Protein 7U09 (pdb70)

Solvent-accessible surface area: 19724 Å² total; per-residue (Å²): 158,6,142,15,133,21,39,36,26,14,50,17,90,57,90,91,60,4,91,8,38,0,52,6,58,71,60,49,2,50,56,72,38,12,8,0,0,0,1,21,18,62,71,86,139,25,10,55,2,0,0,6,13,17,97,81,47,77,62,29,42,20,61,89,8,122,108,65,8,61,6,51,39,54,77,101,130,36,29,0,23,0,123,0,41,71,0,72,70,72,2,20,1,38,0,0,0,0,0,0,25,25,93,141,77,52,105,94,7,64,59,0,2,34,64,88,2,110,24,8,29,7,22,11,23,90,54,91,53,79,25,15,48,10,21,22,5,33,1,38,111,82,11,48,85,68,67,61,1,9,0,0,0,3,0,16,39,0,25,1,43,43,15,86,34,42,1,34,103,36,92,41,105,91,27,47,46,77,20,29,25,5,104,19,112,83,38,38,42,0,17,1,7,8,0,47,4,82,34,106,22,30,76,128,88,53,14,45,0,27,2,50,0,88,20,30,119,43,157,40,103,38,131,5,105,67,106,94,77,7,87,15,40,106,65,25,72,16,40,54,55,98,126,0,53,0,52,0,38,8,148,10,0,70,51,27,58,0,0,0,4,26,9,95,83,48,107,9,2,70,8,3,0,32,30,8,68,79,107,13,116,83,33,54,78,57,4,48,13,62,49,85,31,66,71,0,27,1,30,0,47,47,5,21,51,101,3,47,10,48,0,7,0,0,0,2,21,108,98,14,12,2,20,19,2,58,13,1,127,3,43,0,101,61,22,114,79,20,83,16,62,12,33,9,3,53,11,16,78,74,5,36,154,58,110,129,2,4,0,0,0,5,0,12,46,0,22,43,17,74,34,88,29,43,5,47,6,59,91,61,116,48,88,91,41,42,45,58,10,116,33,43,56,41,123,78,61,77,55,0,0,0,0,1,1,57,29,66,15,137,83,10,130,81,58,78,22,4,4,0,43,0,42,13,121,74,80,77,56,77,89,73,15,65,87,143,64,144,4,30,50,18,0,1,58,107

B-factor: mean 37.51, std 12.97, range [13.83, 90.67]

Secondary structure (DSSP, 8-state):
---HHHHHTB-/--EEEEPPPEEE-TTS-EEEEEEEESS-TT-TTEEEEEEEE-TTS-EEEEEEE-TTS-EEE-TTTTTTEEEEEETTTTEEEEEE-S--GGG-EEEEEEEEE--TT------S-SEE---EEEEE-SSPPBPPEEEEE---TTSEETTEEEEEEEEEEEBSS--EEEEGGGT--TTEE--PPEE-TTS-EEEEEEEEEEGGGTTT---EEEEEEGGGTEEEEEE----/---B--SEEEE-TTS-EEEEEE-TTTTTB--EEEEE-TTPPPEEEEBTTTB--TTS-TTEEEEEETTEEEEEESS--GGG-EEEEEEEE-TTS-EEE---EEEEE--PPPBPPEEEEEPPPHHHHHTT-EEEEEEEEEEBSS--EEEEEETTEEE-TTEEEPPPEE-TTS-EEEEEEEEE-HHHHHHSS-EEEEEEETTEEEEEEE--

Foldseek 3Di:
DKAKAKDAEAEDEAQAKDKIKIQIPDDFLQDQQKFKWKWWAAVPGDIDTAWTAGNVGDIDGDVVQPVFWDWAADRVRRMIMIIGGRDDQVPFTWMKIFIHGDDVPDDDGDDRTDYIYPTHTYGHHPDDWDAWDKDWQAWEPVQADPQKGKIKIKTDWTDDDDKDKDKPVNPDDPQKDADDWDQDPVRTIIGMIMGIDGPVCQVPDWIWMWMDDVNVPDIDTDTHHHD/DAWEWDAEDEAAFQDKDKIKIFDQCCLPKFKWKWWDDPPDDTDTQATRQFHGDPPHDPQWGKHDDRRMIMIMGGRDDLVSQTKMWMWIADPVGHIYIHPIYGYHHPDDDFDAWDWDKDWFDPVQLVVFWTKIKIKIWQGPDQDKDKWKAQQNHTDDPQKDKDRWDADPVRIIIIMMMHIDTSCSQQVTQKMKMWMDDPRDIDIDMDHD/DDDPCRVPPND

Structure (mmCIF, N/CA/C/O backbone):
data_7U09
#
_entry.id   7U09
#
_cel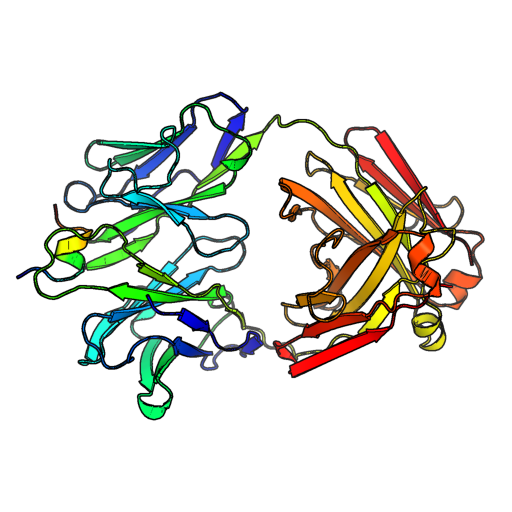l.length_a   43.269
_cell.length_b   69.323
_cell.length_c   150.694
_cell.angle_alpha   90.000
_cell.angle_beta   90.000
_cell.angle_gamma   90.000
#
_symmetry.space_group_name_H-M   'P 21 21 21'
#
loop_
_entity.id
_entity.type
_entity.pdbx_description
1 polymer 'Heavy chain Fab C13B8'
2 polymer 'Light chain Fab C13B8'
3 polymer 'SARS-CoV-2 S fusion peptide'
4 water water
#
loop_
_atom_site.group_PDB
_atom_site.id
_atom_site.type_symbol
_atom_site.label_atom_id
_atom_site.label_alt_id
_atom_site.label_comp_id
_atom_site.label_asym_id
_atom_site.label_entity_id
_atom_site.label_seq_id
_atom_site.pdbx_PDB_ins_code
_atom_site.Cartn_x
_atom_site.Cartn_y
_atom_site.Cartn_z
_atom_site.occupancy
_atom_site.B_iso_or_equiv
_atom_site.auth_seq_id
_atom_site.auth_comp_id
_atom_site.auth_asym_id
_atom_site.auth_atom_id
_atom_site.pdbx_PDB_model_num
ATOM 1 N N . GLN A 1 1 ? -13.069 -40.619 -57.217 1.00 49.18 1 GLN H N 1
ATOM 2 C CA . GLN A 1 1 ? -11.868 -40.227 -56.489 1.00 42.06 1 GLN H CA 1
ATOM 3 C C . GLN A 1 1 ? -11.224 -41.445 -55.874 1.00 38.26 1 GLN H C 1
ATOM 4 O O . GLN A 1 1 ? -11.817 -42.124 -55.037 1.00 40.38 1 GLN H O 1
ATOM 10 N N . VAL A 1 2 ? -10.003 -41.719 -56.307 1.00 30.96 2 VAL H N 1
ATOM 11 C CA . VAL A 1 2 ? -9.216 -42.806 -55.756 1.00 34.11 2 VAL H CA 1
ATOM 12 C C . VAL A 1 2 ? -7.933 -42.216 -55.200 1.00 32.53 2 VAL H C 1
ATOM 13 O O . VAL A 1 2 ? -7.507 -41.122 -55.576 1.00 36.08 2 VAL H O 1
ATOM 17 N N . GLN A 1 3 ? -7.327 -42.949 -54.277 1.00 29.20 3 GLN H N 1
ATOM 18 C CA . GLN A 1 3 ? -6.028 -42.599 -53.729 1.00 30.30 3 GLN H CA 1
ATOM 19 C C . GLN A 1 3 ? -5.012 -43.631 -54.199 1.00 27.41 3 GLN H C 1
ATOM 20 O O . GLN A 1 3 ? -5.266 -44.840 -54.135 1.00 24.48 3 GLN H O 1
ATOM 26 N N . LEU A 1 4 ? -3.877 -43.150 -54.691 1.00 23.62 4 LEU H N 1
ATOM 27 C CA . LEU A 1 4 ? -2.846 -43.986 -55.287 1.00 27.46 4 LEU H CA 1
ATOM 28 C C . LEU A 1 4 ? -1.558 -43.802 -54.502 1.00 30.41 4 LEU H C 1
ATOM 29 O O . LEU A 1 4 ? -1.166 -42.668 -54.208 1.00 33.57 4 LEU H O 1
ATOM 34 N N . GLN A 1 5 ? -0.908 -44.909 -54.147 1.00 24.26 5 GLN H N 1
ATOM 35 C CA . GLN A 1 5 ? 0.348 -44.857 -53.406 1.00 30.52 5 GLN H CA 1
ATOM 36 C C . GLN A 1 5 ? 1.348 -45.804 -54.051 1.00 30.71 5 GLN H C 1
ATOM 37 O O . GLN A 1 5 ? 1.113 -47.017 -54.102 1.00 24.34 5 GLN H O 1
ATOM 43 N N . GLU A 1 6 ? 2.456 -45.251 -54.542 1.00 21.72 6 GLU H N 1
ATOM 44 C CA . GLU A 1 6 ? 3.540 -46.066 -55.077 1.00 21.32 6 GLU H CA 1
ATOM 45 C C . GLU A 1 6 ? 4.227 -46.850 -53.959 1.00 21.58 6 GLU H C 1
ATOM 46 O O . GLU A 1 6 ? 4.162 -46.492 -52.782 1.00 25.25 6 GLU H O 1
ATOM 52 N N . SER A 1 7 ? 4.909 -47.926 -54.344 1.00 20.16 7 SER H N 1
ATOM 53 C CA . SER A 1 7 ? 5.739 -48.658 -53.399 1.00 20.68 7 SER H CA 1
ATOM 54 C C . SER A 1 7 ? 6.994 -47.849 -53.057 1.00 25.85 7 SER H C 1
ATOM 55 O O . SER A 1 7 ? 7.278 -46.808 -53.654 1.00 24.01 7 SER H O 1
ATOM 58 N N . GLY A 1 8 ? 7.755 -48.345 -52.083 1.00 25.80 8 GLY H N 1
ATOM 59 C CA . GLY A 1 8 ? 8.832 -47.583 -51.493 1.00 21.08 8 GLY H CA 1
ATOM 60 C C . GLY A 1 8 ? 10.010 -47.332 -52.415 1.00 26.84 8 GLY H C 1
ATOM 61 O O . GLY A 1 8 ? 10.300 -48.108 -53.330 1.00 24.23 8 GLY H O 1
ATOM 62 N N . PRO A 1 9 ? 10.729 -46.240 -52.171 1.00 20.20 9 PRO H N 1
ATOM 63 C CA . PRO A 1 9 ? 11.879 -45.908 -53.014 1.00 22.35 9 PRO H CA 1
ATOM 64 C C . PRO A 1 9 ? 13.070 -46.795 -52.694 1.00 30.07 9 PRO H C 1
ATOM 65 O O . PRO A 1 9 ? 13.168 -47.386 -51.616 1.00 27.91 9 PRO H O 1
ATOM 69 N N . GLY A 1 10 ? 13.998 -46.868 -53.641 1.00 21.39 10 GLY H N 1
ATOM 70 C CA . GLY A 1 10 ? 15.245 -47.540 -53.342 1.00 30.95 10 GLY H CA 1
ATOM 71 C C . GLY A 1 10 ? 16.064 -47.833 -54.581 1.00 27.82 10 GLY H C 1
ATOM 72 O O . GLY A 1 10 ? 15.851 -47.261 -55.653 1.00 23.76 10 GLY H O 1
ATOM 73 N N . LEU A 1 11 ? 16.992 -48.757 -54.394 1.00 21.11 11 LEU H N 1
ATOM 74 C CA . LEU A 1 11 ? 18.046 -49.074 -55.336 1.00 27.37 11 LEU H CA 1
ATOM 75 C C . LEU A 1 11 ? 17.625 -50.217 -56.247 1.00 32.04 11 LEU H C 1
ATOM 76 O O . LEU A 1 11 ? 16.894 -51.126 -55.842 1.00 30.36 11 LEU H O 1
ATOM 81 N N . VAL A 1 12 ? 18.094 -50.160 -57.489 1.00 25.25 12 VAL H N 1
ATOM 82 C CA . VAL A 1 12 ? 18.054 -51.296 -58.400 1.00 25.97 12 VAL H CA 1
ATOM 83 C C . VAL A 1 12 ? 19.369 -51.309 -59.164 1.00 24.88 12 VAL H C 1
ATOM 84 O O . VAL A 1 12 ? 19.870 -50.257 -59.576 1.00 26.75 12 VAL H O 1
ATOM 88 N N . GLN A 1 13 ? 19.943 -52.492 -59.320 1.00 23.32 13 GLN H N 1
ATOM 89 C CA . GLN A 1 13 ? 21.245 -52.612 -59.958 1.00 31.03 13 GLN H CA 1
ATOM 90 C C . GLN A 1 13 ? 21.123 -52.520 -61.478 1.00 25.21 13 GLN H C 1
ATOM 91 O O . GLN A 1 13 ? 20.120 -52.948 -62.056 1.00 23.24 13 GLN H O 1
ATOM 97 N N . PRO A 1 14 ? 22.136 -51.971 -62.146 1.00 28.25 14 PRO H N 1
ATOM 98 C CA . PRO A 1 14 ? 22.106 -51.919 -63.611 1.00 29.42 14 PRO H CA 1
ATOM 99 C C . PRO A 1 14 ? 21.962 -53.312 -64.203 1.00 28.93 14 PRO H C 1
ATOM 100 O O . PRO A 1 14 ? 22.538 -54.282 -63.701 1.00 2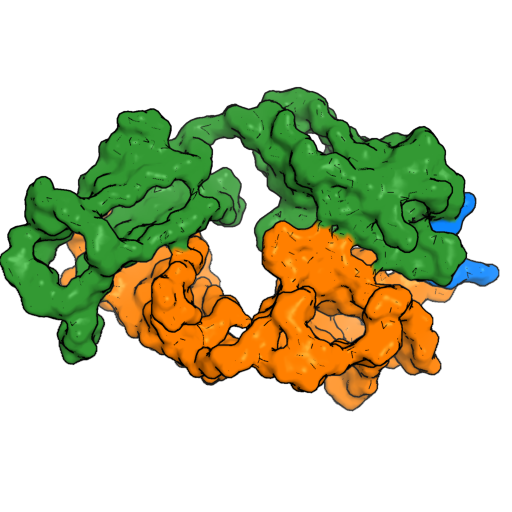6.76 14 PRO H O 1
ATOM 104 N N . SER A 1 15 ? 21.179 -53.396 -65.277 1.00 25.28 15 SER H N 1
ATOM 105 C CA . SER A 1 15 ? 20.827 -54.594 -66.040 1.00 26.97 15 SER H CA 1
ATOM 106 C C . SER A 1 15 ? 19.776 -55.437 -65.325 1.00 41.42 15 SER H C 1
ATOM 107 O O . SER A 1 15 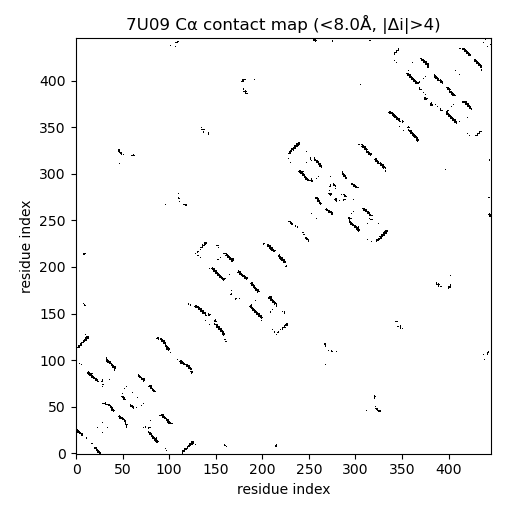? 19.377 -56.477 -65.862 1.00 44.59 15 SER H O 1
ATOM 110 N N . GLN A 1 16 ? 19.308 -55.033 -64.147 1.00 38.18 16 GLN H N 1
ATOM 111 C CA . GLN A 1 16 ? 18.256 -55.773 -63.470 1.00 30.88 16 GLN H CA 1
ATOM 112 C C . GLN A 1 16 ? 16.894 -55.171 -63.793 1.00 30.60 16 GLN H C 1
ATOM 113 O O . GLN A 1 16 ? 16.775 -54.144 -64.465 1.00 31.19 16 GLN H O 1
ATOM 119 N N . THR A 1 17 ? 15.848 -55.827 -63.306 1.00 29.41 17 THR H N 1
ATOM 120 C CA . THR A 1 17 ? 14.475 -55.433 -63.581 1.00 32.19 17 THR H CA 1
ATOM 121 C C . THR A 1 17 ? 13.958 -54.545 -62.456 1.00 29.85 17 THR H C 1
ATOM 122 O O . THR A 1 17 ? 13.929 -54.959 -61.291 1.00 34.27 17 THR H O 1
ATOM 126 N N . LEU A 1 18 ? 13.564 -53.326 -62.806 1.00 25.12 18 LEU H N 1
ATOM 127 C CA . LEU A 1 18 ? 12.854 -52.462 -61.875 1.00 30.45 18 LEU H CA 1
ATOM 128 C C . LEU A 1 18 ? 11.412 -52.937 -61.738 1.00 27.45 18 LEU H C 1
ATOM 129 O O . LEU A 1 18 ? 10.745 -53.221 -62.736 1.00 27.32 18 LEU H O 1
ATOM 134 N N . THR A 1 19 ? 10.922 -53.016 -60.505 1.00 25.06 19 THR H N 1
ATOM 135 C CA . THR A 1 19 ? 9.536 -53.383 -60.250 1.00 30.66 19 THR H CA 1
ATOM 136 C C . THR A 1 19 ? 8.940 -52.425 -59.231 1.00 27.37 19 THR H C 1
ATOM 137 O O . THR A 1 19 ? 9.513 -52.220 -58.156 1.00 22.33 19 THR H O 1
ATOM 141 N N . LEU A 1 20 ? 7.800 -51.839 -59.572 1.00 22.47 20 LEU H N 1
ATOM 142 C CA . LEU A 1 20 ? 7.071 -50.945 -58.683 1.00 27.24 20 LEU H CA 1
ATOM 143 C C . LEU A 1 20 ? 5.601 -51.326 -58.676 1.00 24.66 20 LEU H C 1
ATOM 144 O O . LEU A 1 20 ? 5.072 -51.836 -59.663 1.00 23.45 20 LEU H O 1
ATOM 149 N N . THR A 1 21 ? 4.942 -51.067 -57.555 1.00 29.53 21 THR H N 1
ATOM 150 C CA . THR A 1 21 ? 3.501 -51.227 -57.453 1.00 28.36 21 THR H CA 1
ATOM 151 C C . THR A 1 21 ? 2.856 -49.898 -57.084 1.00 21.39 21 THR H C 1
ATOM 152 O O . THR A 1 21 ? 3.496 -48.998 -56.532 1.00 25.67 21 THR H O 1
ATOM 156 N N . CYS A 1 22 ? 1.570 -49.794 -57.393 1.00 22.70 22 CYS H N 1
ATOM 157 C CA . CYS A 1 22 ? 0.735 -48.676 -56.974 1.00 18.95 22 CYS H CA 1
ATOM 158 C C . CYS A 1 22 ? -0.523 -49.271 -56.364 1.00 28.16 22 CYS H C 1
ATOM 159 O O . CYS A 1 22 ? -1.247 -50.006 -57.041 1.00 26.06 22 CYS H O 1
ATOM 162 N N . THR A 1 23 ? -0.763 -48.989 -55.082 1.00 19.26 23 THR H N 1
ATOM 163 C CA . THR A 1 23 ? -1.936 -49.502 -54.387 1.00 24.73 23 THR H CA 1
ATOM 164 C C . THR A 1 23 ? -3.062 -48.483 -54.500 1.00 25.22 23 THR H C 1
ATOM 165 O O . THR A 1 23 ? -2.881 -47.309 -54.163 1.00 29.76 23 THR H O 1
ATOM 169 N N . VAL A 1 24 ? -4.218 -48.934 -54.978 1.00 29.94 24 VAL H N 1
ATOM 170 C CA . VAL A 1 24 ? -5.367 -48.072 -55.238 1.00 26.37 24 VAL H CA 1
ATOM 171 C C . VAL A 1 24 ? -6.396 -48.266 -54.133 1.00 29.83 24 VAL H C 1
ATOM 172 O O . VAL A 1 24 ? -6.773 -49.402 -53.822 1.00 27.28 24 VAL H O 1
ATOM 176 N N . SER A 1 25 ? -6.852 -47.160 -53.543 1.00 27.80 25 SER H N 1
ATOM 177 C CA . SER A 1 25 ? -7.914 -47.160 -52.543 1.00 35.05 25 SER H CA 1
ATOM 178 C C . SER A 1 25 ? -9.087 -46.335 -53.051 1.00 34.14 25 SER H C 1
ATOM 179 O O . SER A 1 25 ? -8.891 -45.303 -53.699 1.00 32.21 25 SER H O 1
ATOM 182 N N . GLY A 1 26 ? -10.307 -46.786 -52.751 1.00 32.99 26 GLY H N 1
ATOM 183 C CA . GLY A 1 26 ? -11.514 -46.040 -53.050 1.00 36.67 26 GLY H CA 1
ATOM 184 C C . GLY A 1 26 ? -12.352 -46.603 -54.181 1.00 38.13 26 GLY H C 1
ATOM 185 O O . GLY A 1 26 ? -13.515 -46.200 -54.332 1.00 34.31 26 GLY H O 1
ATOM 186 N N . ASP A 1 27 ? -11.804 -47.513 -54.978 1.00 34.44 27 ASP H N 1
ATOM 187 C CA . ASP A 1 27 ? -12.527 -48.132 -56.083 1.00 33.08 27 ASP H CA 1
ATOM 188 C C . ASP A 1 27 ? -11.702 -49.319 -56.558 1.00 32.01 27 ASP H C 1
ATOM 189 O O . ASP A 1 27 ? -10.555 -49.506 -56.139 1.00 28.05 27 ASP H O 1
ATOM 194 N N . SER A 1 28 ? -12.297 -50.114 -57.445 1.00 26.46 28 SER H N 1
ATOM 195 C CA . SER A 1 28 ? -11.720 -51.384 -57.862 1.00 27.92 28 SER H CA 1
ATOM 196 C C . SER A 1 28 ? -10.764 -51.208 -59.034 1.00 26.69 28 SER H C 1
ATOM 197 O O . SER A 1 28 ? -11.061 -50.495 -59.998 1.00 23.58 28 SER H O 1
ATOM 200 N N . ILE A 1 29 ? -9.618 -51.887 -58.950 1.00 23.22 29 ILE H N 1
ATOM 201 C CA . ILE A 1 29 ? -8.641 -51.867 -60.034 1.00 24.69 29 ILE H CA 1
ATOM 202 C C . ILE A 1 29 ? -9.209 -52.482 -61.306 1.00 25.60 29 ILE H C 1
ATOM 203 O O . ILE A 1 29 ? -8.705 -52.216 -62.404 1.00 24.90 29 ILE H O 1
ATOM 208 N N . SER A 1 30 ? -10.256 -53.303 -61.189 1.00 28.58 30 SER H N 1
ATOM 209 C CA . SER A 1 30 ? -10.791 -54.001 -62.348 1.00 26.16 30 SER H CA 1
ATOM 210 C C . SER A 1 30 ? -11.753 -53.150 -63.168 1.00 30.74 30 SER H C 1
ATOM 211 O O . SER A 1 30 ? -12.179 -53.588 -64.242 1.00 36.00 30 SER H O 1
ATOM 214 N N . ASN A 1 31 ? -12.095 -51.950 -62.704 1.00 29.17 31 ASN H N 1
ATOM 215 C CA . ASN A 1 31 ? -13.035 -51.111 -63.437 1.00 25.76 31 ASN H CA 1
ATOM 216 C C . ASN A 1 31 ? -12.377 -50.548 -64.692 1.00 27.27 31 ASN H C 1
ATOM 217 O O . ASN A 1 31 ? -11.309 -49.934 -64.626 1.00 25.62 31 ASN H O 1
ATOM 222 N N . GLU A 1 32 ? -13.038 -50.737 -65.836 1.00 26.95 32 GLU H N 1
ATOM 223 C CA . GLU A 1 32 ? -12.479 -50.370 -67.132 1.00 25.45 32 GLU H CA 1
ATOM 224 C C . GLU A 1 32 ? -12.422 -48.862 -67.355 1.00 29.14 32 GLU H C 1
ATOM 225 O O . GLU A 1 32 ? -11.709 -48.417 -68.260 1.00 29.56 32 GLU H O 1
ATOM 231 N N . ASP A 1 33 ? -13.151 -48.068 -66.563 1.00 27.38 33 ASP H N 1
ATOM 232 C CA . ASP A 1 33 ? -13.085 -46.615 -66.697 1.00 28.34 33 ASP H CA 1
ATOM 233 C C . ASP A 1 33 ? -11.679 -46.081 -66.442 1.00 29.03 33 ASP H C 1
ATOM 234 O O . ASP A 1 33 ? -11.337 -44.990 -66.914 1.00 25.19 33 ASP H O 1
ATOM 239 N N . TYR A 1 34 ? -10.860 -46.822 -65.708 1.00 26.01 34 TYR H N 1
ATOM 240 C CA . TYR A 1 34 ? -9.580 -46.324 -65.235 1.00 26.08 34 TYR H CA 1
ATOM 241 C C . TYR A 1 34 ? -8.464 -46.705 -66.196 1.00 22.35 34 TYR H C 1
ATOM 242 O O . TYR A 1 34 ? -8.336 -47.869 -66.585 1.00 21.51 34 TYR H O 1
ATOM 251 N N . HIS A 1 35 ? -7.668 -45.719 -66.575 1.00 17.71 35 HIS H N 1
ATOM 252 C CA . HIS A 1 35 ? -6.472 -45.934 -67.381 1.00 21.74 35 HIS H CA 1
ATOM 253 C C . HIS A 1 35 ? -5.292 -45.804 -66.425 1.00 22.85 35 HIS H C 1
ATOM 254 O O . HIS A 1 35 ? -4.857 -44.696 -66.103 1.00 20.99 35 HIS H O 1
ATOM 261 N N . TRP A 1 36 ? -4.801 -46.945 -65.945 1.00 18.61 36 TRP H N 1
ATOM 262 C CA . TRP A 1 36 ? -3.774 -46.962 -64.911 1.00 21.00 36 TRP H CA 1
ATOM 263 C C . TRP A 1 36 ? -2.440 -46.584 -65.539 1.00 18.42 36 TRP H C 1
ATOM 264 O O . TRP A 1 36 ? -1.934 -47.303 -66.406 1.00 18.34 36 TRP H O 1
ATOM 275 N N . THR A 1 37 ? -1.881 -45.458 -65.096 1.00 15.15 37 THR H N 1
ATOM 276 C CA . THR A 1 37 ? -0.817 -44.738 -65.785 1.00 16.59 37 THR H CA 1
ATOM 277 C C . THR A 1 37 ? 0.454 -44.672 -64.941 1.00 21.73 37 THR H C 1
ATOM 278 O O . THR A 1 37 ? 0.389 -44.565 -63.711 1.00 20.27 37 THR H O 1
ATOM 282 N N . TRP A 1 38 ? 1.611 -44.732 -65.610 1.00 19.35 38 TRP H N 1
ATOM 283 C CA . TRP A 1 38 ? 2.910 -44.466 -65.001 1.00 15.89 38 TRP H CA 1
ATOM 284 C C . TRP A 1 38 ? 3.595 -43.296 -65.707 1.00 20.62 38 TRP H C 1
ATOM 285 O O . TRP A 1 38 ? 3.567 -43.193 -66.941 1.00 18.55 38 TRP H O 1
ATOM 296 N N . ILE A 1 39 ? 4.202 -42.417 -64.915 1.00 20.80 39 ILE H N 1
ATOM 297 C CA . ILE A 1 39 ? 4.944 -41.254 -65.397 1.00 19.87 39 ILE H CA 1
ATOM 298 C C . ILE A 1 39 ? 6.246 -41.192 -64.609 1.00 22.07 39 ILE H C 1
ATOM 299 O O . ILE A 1 39 ? 6.266 -41.514 -63.417 1.00 21.12 39 ILE H O 1
ATOM 304 N N . ARG A 1 40 ? 7.335 -40.779 -65.259 1.00 16.01 40 ARG H N 1
ATOM 305 C CA . ARG A 1 40 ? 8.610 -40.693 -64.562 1.00 17.25 40 ARG H CA 1
ATOM 306 C C . ARG A 1 40 ? 9.318 -39.382 -64.874 1.00 22.25 40 ARG H C 1
ATOM 307 O O . ARG A 1 40 ? 9.014 -38.699 -65.854 1.00 19.78 40 ARG H O 1
ATOM 315 N N . GLN A 1 41 ? 10.292 -39.047 -64.026 1.00 22.61 41 GLN H N 1
ATOM 316 C CA . GLN A 1 41 ? 11.048 -37.810 -64.188 1.00 23.48 41 GLN H CA 1
ATOM 317 C C . GLN A 1 41 ? 12.438 -38.011 -63.601 1.00 29.07 41 GLN H C 1
ATOM 318 O O . GLN A 1 41 ? 12.591 -38.124 -62.379 1.00 22.55 41 GLN H O 1
ATOM 324 N N . HIS A 1 42 ? 13.439 -38.073 -64.472 1.00 27.18 42 HIS H N 1
ATOM 325 C CA . HIS A 1 42 ? 14.819 -38.088 -64.019 1.00 23.48 42 HIS H CA 1
ATOM 326 C C . HIS A 1 42 ? 15.121 -36.789 -63.286 1.00 25.86 42 HIS H C 1
ATOM 327 O O . HIS A 1 42 ? 14.692 -35.713 -63.730 1.00 28.93 42 HIS H O 1
ATOM 334 N N . PRO A 1 43 ? 15.829 -36.834 -62.157 1.00 33.84 43 PRO H N 1
ATOM 335 C CA . PRO A 1 43 ? 16.094 -35.610 -61.391 1.00 35.89 43 PRO H CA 1
ATOM 336 C C . PRO A 1 43 ? 16.787 -34.555 -62.245 1.00 35.43 43 PRO H C 1
ATOM 337 O O . PRO A 1 43 ? 17.772 -34.836 -62.932 1.00 35.87 43 PRO H O 1
ATOM 341 N N . GLY A 1 44 ? 16.249 -33.339 -62.209 1.00 33.35 44 GLY H N 1
ATOM 342 C CA . GLY A 1 44 ? 16.764 -32.251 -63.010 1.00 31.97 44 GLY H CA 1
ATOM 343 C C . GLY A 1 44 ? 16.329 -32.256 -64.460 1.00 38.48 44 GLY H C 1
ATOM 344 O O . GLY A 1 44 ? 16.773 -31.388 -65.222 1.00 32.84 44 GLY H O 1
ATOM 345 N N . LYS A 1 45 ? 15.484 -33.195 -64.868 1.00 36.41 45 LYS H N 1
ATOM 346 C CA . LYS A 1 45 ? 15.019 -33.290 -66.245 1.00 33.01 45 LYS H CA 1
ATOM 347 C C . LYS A 1 45 ? 13.492 -33.215 -66.284 1.00 35.30 45 LYS H C 1
ATOM 348 O O . LYS A 1 45 ? 12.835 -32.953 -65.272 1.00 32.72 45 LYS H O 1
ATOM 354 N N . GLY A 1 46 ? 12.928 -33.448 -67.472 1.00 31.21 46 GLY H N 1
ATOM 355 C CA . GLY A 1 46 ? 11.514 -33.246 -67.700 1.00 24.58 46 GLY H CA 1
ATOM 356 C C . GLY A 1 46 ? 10.674 -34.476 -67.396 1.00 27.64 46 GLY H C 1
ATOM 357 O O . GLY A 1 46 ? 11.173 -35.549 -67.055 1.00 28.62 46 GLY H O 1
ATOM 358 N N . LEU A 1 47 ? 9.361 -34.295 -67.530 1.00 31.11 47 LEU H N 1
ATOM 359 C CA . LEU A 1 47 ? 8.397 -35.366 -67.307 1.00 32.03 47 LEU H CA 1
ATOM 360 C C . LEU A 1 47 ? 8.285 -36.257 -68.538 1.00 25.93 47 LEU H C 1
ATOM 361 O O . LEU A 1 47 ? 8.313 -35.776 -69.674 1.00 28.65 47 LEU H O 1
ATOM 366 N N . GLU A 1 48 ? 8.149 -37.563 -68.309 1.00 28.54 48 GLU H N 1
ATOM 367 C CA . GLU A 1 48 ? 8.020 -38.531 -69.394 1.00 20.14 48 GLU H CA 1
ATOM 368 C C . GLU A 1 48 ? 6.834 -39.439 -69.117 1.00 24.35 48 GLU H C 1
ATOM 369 O O . GLU A 1 48 ? 6.786 -40.101 -68.077 1.00 25.96 48 GLU H O 1
ATOM 375 N N . TRP A 1 49 ? 5.887 -39.465 -70.048 1.00 16.98 49 TRP H N 1
ATOM 376 C CA . TRP A 1 49 ? 4.762 -40.385 -69.991 1.00 19.27 49 TRP H CA 1
ATOM 377 C C . TRP A 1 49 ? 5.231 -41.764 -70.437 1.00 21.21 49 TRP H C 1
ATOM 378 O O . TRP A 1 49 ? 5.857 -41.899 -71.493 1.00 19.69 49 TRP H O 1
ATOM 389 N N . MET A 1 50 ? 4.952 -42.787 -69.627 1.00 18.73 50 MET H N 1
ATOM 390 C CA . MET A 1 50 ? 5.372 -44.149 -69.948 1.00 14.52 50 MET H CA 1
ATOM 391 C C . MET A 1 50 ? 4.256 -44.969 -70.585 1.00 20.83 50 MET H C 1
ATOM 392 O O . MET A 1 50 ? 4.498 -45.689 -71.558 1.00 17.27 50 MET H O 1
ATOM 397 N N . GLY A 1 51 ? 3.043 -44.871 -70.066 1.00 16.55 51 GLY H N 1
ATOM 398 C CA . GLY A 1 51 ? 1.912 -45.514 -70.704 1.00 18.77 51 GLY H CA 1
ATOM 399 C C . GLY A 1 51 ? 0.799 -45.789 -69.718 1.00 19.38 51 GLY H C 1
ATOM 400 O O . GLY A 1 51 ? 0.884 -45.461 -68.533 1.00 16.34 51 GLY H O 1
ATOM 401 N N . TYR A 1 52 ? -0.265 -46.407 -70.234 1.00 15.87 52 TYR H N 1
ATOM 402 C CA . TYR A 1 52 ? -1.349 -46.820 -69.364 1.00 15.83 52 TYR H CA 1
ATOM 403 C C . TYR A 1 52 ? -1.805 -48.230 -69.710 1.00 27.30 52 TYR H C 1
ATOM 404 O O . TYR A 1 52 ? -1.543 -48.752 -70.796 1.00 20.63 52 TYR H O 1
ATOM 413 N N . LEU A 1 53 ? -2.511 -48.833 -68.758 1.00 19.43 53 LEU H N 1
ATOM 414 C CA . LEU A 1 53 ? -3.133 -50.136 -68.923 1.00 22.14 53 LEU H CA 1
ATOM 415 C C . LEU A 1 53 ? -4.557 -50.072 -68.396 1.00 23.11 53 LEU H C 1
ATOM 416 O O . LEU A 1 53 ? -4.815 -49.443 -67.366 1.00 28.48 53 LEU H O 1
ATOM 421 N N . GLN A 1 54 ? -5.482 -50.702 -69.114 1.00 23.12 54 GLN H N 1
ATOM 422 C CA . GLN A 1 54 ? -6.831 -50.934 -68.625 1.00 24.77 54 GLN H CA 1
ATOM 423 C C . GLN A 1 54 ? -7.002 -52.416 -68.317 1.00 29.74 54 GLN H C 1
ATOM 424 O O . GLN A 1 54 ? -6.352 -53.269 -68.925 1.00 23.91 54 GLN H O 1
ATOM 430 N N . TYR A 1 55 ? -7.896 -52.716 -67.373 1.00 21.00 55 TYR H N 1
ATOM 431 C CA . TYR A 1 55 ? -8.036 -54.086 -66.895 1.00 21.11 55 TYR H CA 1
ATOM 432 C C . TYR A 1 55 ? -8.418 -55.060 -68.004 1.00 22.93 55 TYR H C 1
ATOM 433 O O . TYR A 1 55 ? -8.132 -56.256 -67.886 1.00 32.21 55 TYR H O 1
ATOM 442 N N . SER A 1 56 ? -9.049 -54.584 -69.079 1.00 25.54 56 SER H N 1
ATOM 443 C CA . SER A 1 56 ? -9.381 -55.465 -70.193 1.00 27.29 56 SER H CA 1
ATOM 444 C C . SER A 1 56 ? -8.145 -56.026 -70.883 1.00 32.41 56 SER H C 1
ATOM 445 O O . SER A 1 56 ? -8.253 -57.022 -71.604 1.00 31.35 56 SER H O 1
ATOM 448 N N . GLY A 1 57 ? -6.981 -55.408 -70.686 1.00 24.18 57 GLY H N 1
ATOM 449 C CA . GLY A 1 57 ? -5.769 -55.764 -71.390 1.00 25.52 57 GLY H CA 1
ATOM 450 C C . GLY A 1 57 ? -5.312 -54.711 -72.376 1.00 31.57 57 GLY H C 1
ATOM 451 O O . GLY A 1 57 ? -4.150 -54.741 -72.802 1.00 25.24 57 GLY H O 1
ATOM 452 N N . ASN A 1 58 ? -6.187 -53.776 -72.739 1.00 31.24 58 ASN H N 1
ATOM 453 C CA . ASN A 1 58 ? -5.802 -52.678 -73.615 1.00 26.07 58 ASN H CA 1
ATOM 454 C C . ASN A 1 58 ? -4.641 -51.897 -73.012 1.00 26.36 58 ASN H C 1
ATOM 455 O O . ASN A 1 58 ? -4.655 -51.552 -71.826 1.00 23.70 58 ASN H O 1
ATOM 460 N N . THR A 1 59 ? -3.633 -51.620 -73.832 1.00 22.62 59 THR H N 1
ATOM 461 C CA . THR A 1 59 ? -2.459 -50.891 -73.385 1.00 29.15 59 THR H CA 1
ATOM 462 C C . THR A 1 59 ? -2.136 -49.779 -74.370 1.00 23.09 59 THR H C 1
ATOM 463 O O . THR A 1 59 ? -2.549 -49.801 -75.531 1.00 22.23 59 THR H O 1
ATOM 467 N N . ASN A 1 60 ? -1.370 -48.808 -73.883 1.00 27.79 60 ASN H N 1
ATOM 468 C CA . ASN A 1 60 ? -0.849 -47.732 -74.720 1.00 19.24 60 ASN H CA 1
ATOM 469 C C . ASN A 1 60 ? 0.478 -47.331 -74.096 1.00 25.42 60 ASN H C 1
ATOM 470 O O . ASN A 1 60 ? 0.494 -46.685 -73.042 1.00 18.53 60 ASN H O 1
ATOM 475 N N . TYR A 1 61 ? 1.581 -47.737 -74.717 1.00 20.91 61 TYR H N 1
ATOM 476 C CA . TYR A 1 61 ? 2.906 -47.538 -74.150 1.00 24.67 61 TYR H CA 1
ATOM 477 C C . TYR A 1 61 ? 3.685 -46.513 -74.961 1.00 22.62 61 TYR H C 1
ATOM 478 O O . TYR A 1 61 ? 3.506 -46.390 -76.176 1.00 22.41 61 TYR H O 1
ATOM 487 N N . ASN A 1 62 ? 4.562 -45.794 -74.269 1.00 25.25 62 ASN H N 1
ATOM 488 C CA . ASN A 1 62 ? 5.531 -44.932 -74.928 1.00 24.17 62 ASN H CA 1
ATOM 489 C C . ASN A 1 62 ? 6.352 -45.757 -75.933 1.00 26.94 62 ASN H C 1
ATOM 490 O O . ASN A 1 62 ? 6.932 -46.779 -75.557 1.00 23.92 62 ASN H O 1
ATOM 495 N N . PRO A 1 63 ? 6.418 -45.328 -77.197 1.00 27.18 63 PRO H N 1
ATOM 496 C CA . PRO A 1 63 ? 7.060 -46.181 -78.216 1.00 32.34 63 PRO H CA 1
ATOM 497 C C . PRO A 1 63 ? 8.527 -46.460 -77.965 1.00 32.21 63 PRO H C 1
ATOM 498 O O . PRO A 1 63 ? 9.019 -47.506 -78.400 1.00 35.50 63 PRO H O 1
ATOM 502 N N . SER A 1 64 ? 9.256 -45.568 -77.294 1.00 27.70 64 SER H N 1
ATOM 503 C CA . SER A 1 64 ? 10.663 -45.850 -77.041 1.00 28.47 64 SER H CA 1
ATOM 504 C C . SER A 1 64 ? 10.856 -46.861 -75.918 1.00 27.12 64 SER H C 1
ATOM 505 O O . SER A 1 64 ? 11.940 -47.439 -75.806 1.00 30.28 64 SER H O 1
ATOM 508 N N . LEU A 1 65 ? 9.826 -47.101 -75.105 1.00 23.66 65 LEU H N 1
ATOM 509 C CA . LEU A 1 65 ? 9.900 -48.001 -73.962 1.00 26.71 65 LEU H CA 1
ATOM 510 C C . LEU A 1 65 ? 9.107 -49.287 -74.153 1.00 29.03 65 LEU H C 1
ATOM 511 O O . LEU A 1 65 ? 9.157 -50.160 -73.279 1.00 25.63 65 LEU H O 1
ATOM 516 N N . LYS A 1 66 ? 8.389 -49.436 -75.268 1.00 23.78 66 LYS H N 1
ATOM 517 C CA . LYS A 1 66 ? 7.376 -50.484 -75.354 1.00 28.46 66 LYS H CA 1
ATOM 518 C C . LYS A 1 66 ? 7.972 -51.888 -75.305 1.00 34.39 66 LYS H C 1
ATOM 519 O O . LYS A 1 66 ? 7.286 -52.830 -74.891 1.00 29.14 66 LYS H O 1
ATOM 525 N N . SER A 1 67 ? 9.226 -52.058 -75.711 1.00 27.84 67 SER H N 1
ATOM 526 C CA . SER A 1 67 ? 9.871 -53.362 -75.658 1.00 30.29 67 SER H CA 1
ATOM 527 C C . SER A 1 67 ? 10.674 -53.567 -74.377 1.00 29.42 67 SER H C 1
ATOM 528 O O . SER A 1 67 ? 11.362 -54.587 -74.251 1.00 27.88 67 SER H O 1
ATOM 531 N N . ARG A 1 68 ? 10.599 -52.625 -73.429 1.00 22.95 68 ARG H N 1
ATOM 532 C CA . ARG A 1 68 ? 11.272 -52.743 -72.143 1.00 31.69 68 ARG H CA 1
ATOM 533 C C . ARG A 1 68 ? 10.328 -52.775 -70.949 1.00 33.60 68 ARG H C 1
ATOM 534 O O . ARG A 1 68 ? 10.771 -53.109 -69.843 1.00 29.38 68 ARG H O 1
ATOM 542 N N . MET A 1 69 ? 9.060 -52.422 -71.121 1.00 19.65 69 MET H N 1
ATOM 543 C CA . MET A 1 69 ? 8.185 -52.175 -69.988 1.00 25.13 69 MET H CA 1
ATOM 544 C C . MET A 1 69 ? 6.940 -53.042 -70.059 1.00 26.41 69 MET H C 1
ATOM 545 O O . MET A 1 69 ? 6.499 -53.447 -71.138 1.00 28.45 69 MET H O 1
ATOM 550 N N . THR A 1 70 ? 6.382 -53.322 -68.886 1.00 18.19 70 THR H N 1
ATOM 551 C CA . THR A 1 70 ? 5.081 -53.961 -68.772 1.00 22.65 70 THR H CA 1
ATOM 552 C C . THR A 1 70 ? 4.333 -53.323 -67.614 1.00 24.36 70 THR H C 1
ATOM 553 O O . THR A 1 70 ? 4.903 -53.132 -66.537 1.00 25.62 70 THR H O 1
ATOM 557 N N . ILE A 1 71 ? 3.076 -52.968 -67.847 1.00 20.62 71 ILE H N 1
ATOM 558 C CA . ILE A 1 71 ? 2.151 -52.595 -66.785 1.00 19.99 71 ILE H CA 1
ATOM 559 C C . ILE A 1 71 ? 1.209 -53.771 -66.570 1.00 28.55 71 ILE H C 1
ATOM 560 O O . ILE A 1 71 ? 0.722 -54.367 -67.539 1.00 24.36 71 ILE H O 1
ATOM 565 N N . SER A 1 72 ? 0.972 -54.133 -65.313 1.00 23.63 72 SER H N 1
ATOM 566 C CA . SER A 1 72 ? 0.127 -55.282 -65.014 1.00 26.50 72 SER H CA 1
ATOM 567 C C . SER A 1 72 ? -0.737 -54.974 -63.799 1.00 27.97 72 SER H C 1
ATOM 568 O O . SER A 1 72 ? -0.585 -53.937 -63.147 1.00 23.54 72 SER H O 1
ATOM 571 N N . VAL A 1 73 ? -1.656 -55.891 -63.501 1.00 29.95 73 VAL H N 1
ATOM 572 C CA . VAL A 1 73 ? -2.660 -55.709 -62.458 1.00 33.43 73 VAL H CA 1
ATOM 573 C C . VAL A 1 73 ? -2.633 -56.912 -61.529 1.00 31.96 73 VAL H C 1
ATOM 574 O O . VAL A 1 73 ? -2.486 -58.055 -61.978 1.00 37.61 73 VAL H O 1
ATOM 578 N N . ASP A 1 74 ? -2.767 -56.653 -60.232 1.00 26.67 74 ASP H N 1
ATOM 579 C CA . ASP A 1 74 ? -2.918 -57.689 -59.212 1.00 32.87 74 ASP H CA 1
ATOM 580 C C . ASP A 1 74 ? -4.262 -57.434 -58.538 1.00 34.68 74 ASP H C 1
ATOM 581 O O . ASP A 1 74 ? -4.369 -56.559 -57.672 1.00 31.66 74 ASP H O 1
ATOM 586 N N . THR A 1 75 ? -5.282 -58.204 -58.936 1.00 34.42 75 THR H N 1
ATOM 587 C CA . THR A 1 75 ? -6.642 -57.953 -58.465 1.00 33.88 75 THR H CA 1
ATOM 588 C C . THR A 1 75 ? -6.774 -58.202 -56.966 1.00 37.90 75 THR H C 1
ATOM 589 O O . THR A 1 75 ? -7.537 -57.507 -56.284 1.00 34.55 75 THR H O 1
ATOM 593 N N . SER A 1 76 ? -6.055 -59.199 -56.440 1.00 33.59 76 SER H N 1
ATOM 594 C CA . SER A 1 76 ? -6.209 -59.568 -55.035 1.00 40.22 76 SER H CA 1
ATOM 595 C C . SER A 1 76 ? -5.827 -58.419 -54.111 1.00 36.71 76 SER H C 1
ATOM 596 O O . SER A 1 76 ? -6.470 -58.205 -53.077 1.00 41.83 76 SER H O 1
ATOM 599 N N . LYS A 1 77 ? -4.783 -57.676 -54.466 1.00 34.27 77 LYS H N 1
ATOM 600 C CA . LYS A 1 77 ? -4.292 -56.559 -53.671 1.00 35.38 77 LYS H CA 1
ATOM 601 C C . LYS A 1 77 ? -4.792 -55.208 -54.168 1.00 37.45 77 LYS H C 1
ATOM 602 O O . LYS A 1 77 ? -4.459 -54.182 -53.564 1.00 34.96 77 LYS H O 1
ATOM 608 N N . ASN A 1 78 ? -5.568 -55.183 -55.254 1.00 27.98 78 ASN H N 1
ATOM 609 C CA . ASN A 1 78 ? -6.063 -53.939 -55.847 1.00 28.67 78 ASN H CA 1
ATOM 610 C C . ASN A 1 78 ? -4.901 -53.010 -56.196 1.00 32.62 78 ASN H C 1
ATOM 611 O O . ASN A 1 78 ? -4.881 -51.834 -55.825 1.00 26.65 78 ASN H O 1
ATOM 616 N N . GLN A 1 79 ? -3.915 -53.567 -56.903 1.00 29.16 79 GLN H N 1
ATOM 617 C CA . GLN A 1 79 ? -2.695 -52.871 -57.285 1.00 26.73 79 GLN H CA 1
ATOM 618 C C . GLN A 1 79 ? -2.499 -52.953 -58.789 1.00 24.04 79 GLN H C 1
ATOM 619 O O . GLN A 1 79 ? -2.899 -53.927 -59.430 1.00 21.66 79 GLN H O 1
ATOM 625 N N . PHE A 1 80 ? -1.839 -51.946 -59.349 1.00 25.05 80 PHE H N 1
ATOM 626 C CA . PHE A 1 80 ? -1.189 -52.126 -60.636 1.00 21.36 80 PHE H CA 1
ATOM 627 C C . PHE A 1 80 ? 0.304 -51.881 -60.469 1.00 29.17 80 PHE H C 1
ATOM 628 O O . PHE A 1 80 ? 0.755 -51.310 -59.472 1.00 26.20 80 PHE H O 1
ATOM 636 N N . SER A 1 81 ? 1.077 -52.365 -61.437 1.00 20.59 81 SER H N 1
ATOM 637 C CA . SER A 1 81 ? 2.515 -52.470 -61.264 1.00 27.58 81 SER H CA 1
ATOM 638 C C . SER A 1 81 ? 3.238 -52.020 -62.523 1.00 25.64 81 SER H C 1
ATOM 639 O O . SER A 1 81 ? 2.683 -52.020 -63.623 1.00 25.69 81 SER H O 1
ATOM 642 N N . LEU A 1 82 ? 4.493 -51.624 -62.338 1.00 22.19 82 LEU H N 1
ATOM 643 C CA . LEU A 1 82 ? 5.399 -51.313 -63.433 1.00 23.27 82 LEU H CA 1
ATOM 644 C C . LEU A 1 82 ? 6.575 -52.278 -63.392 1.00 27.46 82 LEU H C 1
ATOM 645 O O . LEU A 1 82 ? 7.162 -52.501 -62.329 1.00 22.51 82 LEU H O 1
ATOM 650 N N . ARG A 1 83 ? 6.911 -52.850 -64.545 1.00 17.02 83 ARG H N 1
ATOM 651 C CA . ARG A 1 83 ? 8.111 -53.657 -64.718 1.00 25.97 83 ARG H CA 1
ATOM 652 C C . ARG A 1 83 ? 8.932 -53.029 -65.835 1.00 21.70 83 ARG H C 1
ATOM 653 O O . ARG A 1 83 ? 8.422 -52.830 -66.940 1.00 24.29 83 ARG H O 1
ATOM 661 N N . LEU A 1 84 ? 10.187 -52.690 -65.545 1.00 24.22 84 LEU H N 1
ATOM 662 C CA . LEU A 1 84 ? 11.086 -52.102 -66.535 1.00 22.84 84 LEU H CA 1
ATOM 663 C C . LEU A 1 84 ? 12.359 -52.932 -66.587 1.00 20.61 84 LEU H C 1
ATOM 664 O O . LEU A 1 84 ? 13.069 -53.048 -65.583 1.00 26.64 84 LEU H O 1
ATOM 669 N N . ASN A 1 85 ? 12.647 -53.506 -67.746 1.00 21.95 85 ASN H N 1
ATOM 670 C CA . ASN A 1 85 ? 13.764 -54.429 -67.888 1.00 29.00 85 ASN H CA 1
ATOM 671 C C . ASN A 1 85 ? 15.084 -53.704 -68.147 1.00 30.97 85 ASN H C 1
ATOM 672 O O . ASN A 1 85 ? 15.117 -52.564 -68.616 1.00 25.32 85 ASN H O 1
ATOM 677 N N . SER A 1 86 ? 16.178 -54.395 -67.813 1.00 32.96 86 SER H N 1
ATOM 678 C CA . SER A 1 86 ? 17.544 -54.021 -68.200 1.00 39.20 86 SER H CA 1
ATOM 679 C C . SER A 1 86 ? 17.832 -52.542 -67.955 1.00 34.53 86 SER H C 1
ATOM 680 O O . SER A 1 86 ? 18.278 -51.815 -68.849 1.00 28.43 86 SER H O 1
ATOM 683 N N . VAL A 1 87 ? 17.588 -52.097 -66.718 1.00 35.37 87 VAL H N 1
ATOM 684 C CA . VAL A 1 87 ? 17.684 -50.673 -66.411 1.00 28.95 87 VAL H CA 1
ATOM 685 C C . VAL A 1 87 ? 19.140 -50.220 -66.404 1.00 34.27 87 VAL H C 1
ATOM 686 O O . VAL A 1 87 ? 20.070 -51.006 -66.171 1.00 29.03 87 VAL H O 1
ATOM 690 N N . THR A 1 88 ? 19.336 -48.934 -66.681 1.00 29.53 88 THR H N 1
ATOM 691 C CA . THR A 1 88 ? 20.625 -48.265 -66.593 1.00 31.68 88 THR H CA 1
ATOM 692 C C . THR A 1 88 ? 20.423 -46.959 -65.839 1.00 32.51 88 THR H C 1
ATOM 693 O O . THR A 1 88 ? 19.307 -46.623 -65.423 1.00 27.37 88 THR H O 1
ATOM 697 N N . ALA A 1 89 ? 21.516 -46.205 -65.685 1.00 26.17 89 ALA H N 1
ATOM 698 C CA . ALA A 1 89 ? 21.453 -44.907 -65.021 1.00 26.58 89 ALA H CA 1
ATOM 699 C C . ALA A 1 89 ? 20.433 -43.976 -65.663 1.00 25.96 89 ALA H C 1
ATOM 700 O O . ALA A 1 89 ? 19.929 -43.059 -65.003 1.00 25.97 89 ALA H O 1
ATOM 702 N N . ALA A 1 90 ? 20.108 -44.199 -66.940 1.00 25.56 90 ALA H N 1
ATOM 703 C CA . ALA A 1 90 ? 19.087 -43.397 -67.603 1.00 31.15 90 ALA H CA 1
ATOM 704 C C . ALA A 1 90 ? 17.710 -43.593 -66.987 1.00 30.01 90 ALA H C 1
ATOM 705 O O . ALA A 1 90 ? 16.851 -42.718 -67.133 1.00 29.93 90 ALA H O 1
ATOM 707 N N . ASP A 1 91 ? 17.485 -44.711 -66.301 1.00 23.91 91 ASP H N 1
ATOM 708 C CA . ASP A 1 91 ? 16.183 -45.021 -65.729 1.00 20.03 91 ASP H CA 1
ATOM 709 C C . ASP A 1 91 ? 16.043 -44.578 -64.279 1.00 20.92 91 ASP H C 1
ATOM 710 O O . ASP A 1 91 ? 14.980 -44.784 -63.681 1.00 21.32 91 ASP H O 1
ATOM 715 N N . THR A 1 92 ? 17.082 -43.985 -63.699 1.00 21.17 92 THR H N 1
ATOM 716 C CA . THR A 1 92 ? 16.933 -43.323 -62.413 1.00 21.35 92 THR H CA 1
ATOM 717 C C . THR A 1 92 ? 15.917 -42.197 -62.545 1.00 24.32 92 THR H C 1
ATOM 718 O O . THR A 1 92 ? 16.047 -41.335 -63.418 1.00 20.89 92 THR H O 1
ATOM 722 N N . ALA A 1 93 ? 14.886 -42.217 -61.701 1.00 19.28 93 ALA H N 1
ATOM 723 C CA . ALA A 1 93 ? 13.852 -41.197 -61.806 1.00 19.89 93 ALA H CA 1
ATOM 724 C C . ALA A 1 93 ? 12.918 -41.288 -60.614 1.00 22.13 93 ALA H C 1
ATOM 725 O O . ALA A 1 93 ? 12.904 -42.280 -59.882 1.00 21.81 93 ALA H O 1
ATOM 727 N N . VAL A 1 94 ? 12.142 -40.232 -60.429 1.00 18.83 94 VAL H N 1
ATOM 728 C CA . VAL A 1 94 ? 10.935 -40.323 -59.624 1.00 17.25 94 VAL H CA 1
ATOM 729 C C . VAL A 1 94 ? 9.845 -40.907 -60.510 1.00 15.45 94 VAL H C 1
ATOM 730 O O . VAL A 1 94 ? 9.571 -40.386 -61.596 1.00 22.65 94 VAL H O 1
ATOM 734 N N . TYR A 1 95 ? 9.247 -42.003 -60.066 1.00 15.04 95 TYR H N 1
ATOM 735 C CA . TYR A 1 95 ? 8.166 -42.656 -60.794 1.00 21.38 95 TYR H CA 1
ATOM 736 C C . TYR A 1 95 ? 6.842 -42.339 -60.104 1.00 25.28 95 TYR H C 1
ATOM 737 O O . TYR A 1 95 ? 6.679 -42.623 -58.909 1.00 22.73 95 TYR H O 1
ATOM 746 N N . PHE A 1 96 ? 5.910 -41.739 -60.847 1.00 20.19 96 PHE H N 1
ATOM 747 C CA . PHE A 1 96 ? 4.584 -41.398 -60.343 1.00 19.27 96 PHE H CA 1
ATOM 748 C C . PHE A 1 96 ? 3.555 -42.349 -60.939 1.00 23.33 96 PHE H C 1
ATOM 749 O O . PHE A 1 96 ? 3.508 -42.525 -62.161 1.00 23.65 96 PHE H O 1
ATOM 757 N N . CYS A 1 97 ? 2.703 -42.923 -60.101 1.00 17.29 97 CYS H N 1
ATOM 758 C CA . CYS A 1 97 ? 1.525 -43.580 -60.646 1.00 26.08 97 CYS H CA 1
ATOM 759 C C . CYS A 1 97 ? 0.366 -42.591 -60.693 1.00 23.21 97 CYS H C 1
ATOM 760 O O . CYS A 1 97 ? 0.283 -41.655 -59.896 1.00 25.38 97 CYS H O 1
ATOM 763 N N . ALA A 1 98 ? -0.510 -42.785 -61.668 1.00 21.12 98 ALA H N 1
ATOM 764 C CA . ALA A 1 98 ? -1.640 -41.896 -61.860 1.00 23.20 98 ALA H CA 1
ATOM 765 C C . ALA A 1 98 ? -2.730 -42.680 -62.566 1.00 25.15 98 ALA H C 1
ATOM 766 O O . ALA A 1 98 ? -2.539 -43.840 -62.944 1.00 18.85 98 ALA H O 1
ATOM 768 N N . THR A 1 99 ? -3.881 -42.038 -62.748 1.00 18.61 99 THR H N 1
ATOM 769 C CA . THR A 1 99 ? -4.962 -42.672 -63.480 1.00 22.71 99 THR H CA 1
ATOM 770 C C . THR A 1 99 ? -5.753 -41.610 -64.228 1.00 26.57 99 THR H C 1
ATOM 771 O O . THR A 1 99 ? -5.800 -40.442 -63.824 1.00 20.96 99 THR H O 1
ATOM 775 N N . SER A 1 100 ? -6.362 -42.033 -65.331 1.00 27.24 100 SER H N 1
ATOM 776 C CA . SER A 1 100 ? -7.258 -41.201 -66.122 1.00 21.18 100 SER H CA 1
ATOM 777 C C . SER A 1 100 ? -8.570 -41.949 -66.289 1.00 27.87 100 SER H C 1
ATOM 778 O O . SER A 1 100 ? -8.568 -43.146 -66.596 1.00 26.95 100 SER H O 1
ATOM 781 N N . ILE A 1 101 ? -9.681 -41.245 -66.090 1.00 27.53 101 ILE H N 1
ATOM 782 C CA . ILE A 1 101 ? -11.005 -41.848 -66.000 1.00 29.93 101 ILE H CA 1
ATOM 783 C C . ILE A 1 101 ? -11.812 -41.466 -67.233 1.00 29.51 101 ILE H C 1
ATOM 784 O O . ILE A 1 101 ? -11.886 -40.285 -67.590 1.00 28.78 101 ILE H O 1
ATOM 789 N N . VAL A 1 102 ? -12.408 -42.464 -67.884 1.00 24.64 102 VAL H N 1
ATOM 790 C CA . VAL A 1 102 ? -13.422 -42.246 -68.910 1.00 22.17 102 VAL H CA 1
ATOM 791 C C . VAL A 1 102 ? -14.708 -42.902 -68.430 1.00 30.95 102 VAL H C 1
ATOM 792 O O . VAL A 1 102 ? -14.746 -44.121 -68.208 1.00 27.38 102 VAL H O 1
ATOM 796 N N . LEU A 1 103 ? -15.753 -42.100 -68.262 1.00 29.70 103 LEU H N 1
ATOM 797 C CA . LEU A 1 103 ? -17.069 -42.617 -67.919 1.00 29.40 103 LEU H CA 1
ATOM 798 C C . LEU A 1 103 ? -17.852 -42.891 -69.194 1.00 33.60 103 LEU H C 1
ATOM 799 O O . LEU A 1 103 ? -17.815 -42.096 -70.137 1.00 27.26 103 LEU H O 1
ATOM 804 N N . THR A 1 104 ? -18.555 -44.021 -69.219 1.00 27.52 104 THR H N 1
ATOM 805 C CA . THR A 1 104 ? -19.421 -44.327 -70.349 1.00 37.14 104 THR H CA 1
ATOM 806 C C . THR A 1 104 ? -20.409 -43.190 -70.561 1.00 38.26 104 THR H C 1
ATOM 807 O O . THR A 1 104 ? -21.153 -42.823 -69.648 1.00 37.54 104 THR H O 1
ATOM 811 N N . GLY A 1 105 ? -20.400 -42.620 -71.760 1.00 46.96 105 GLY H N 1
ATOM 812 C CA . GLY A 1 105 ? -21.331 -41.569 -72.098 1.00 45.91 105 GLY H CA 1
ATOM 813 C C . GLY A 1 105 ? -20.833 -40.159 -71.872 1.00 50.07 105 GLY H C 1
ATOM 814 O O . GLY A 1 105 ? -21.568 -39.210 -72.170 1.00 56.18 105 GLY H O 1
ATOM 815 N N . MET A 1 106 ? -19.622 -39.980 -71.352 1.00 45.09 106 MET H N 1
ATOM 816 C CA . MET A 1 106 ? -19.084 -38.636 -71.220 1.00 42.67 106 MET H CA 1
ATOM 817 C C . MET A 1 106 ? -18.642 -38.129 -72.587 1.00 44.43 106 MET H C 1
ATOM 818 O O . MET A 1 106 ? -18.173 -38.895 -73.435 1.00 45.78 106 MET H O 1
ATOM 823 N N . SER A 1 107 ? -18.825 -36.832 -72.807 1.00 44.70 107 SER H N 1
ATOM 824 C CA . SER A 1 107 ? -18.421 -36.197 -74.048 1.00 50.87 107 SER H CA 1
ATOM 825 C C . SER A 1 107 ? -17.421 -35.071 -73.845 1.00 52.88 107 SER H C 1
ATOM 826 O O . SER A 1 107 ? -16.861 -34.582 -74.833 1.00 51.75 107 SER H O 1
ATOM 829 N N . ASN A 1 108 ? -17.181 -34.651 -72.602 1.00 40.71 108 ASN H N 1
ATOM 830 C CA . ASN A 1 108 ? -16.251 -33.571 -72.290 1.00 45.80 108 ASN H CA 1
ATOM 831 C C . ASN A 1 108 ? -15.356 -34.025 -71.145 1.00 47.72 108 ASN H C 1
ATOM 832 O O . ASN A 1 108 ? -15.826 -34.186 -70.014 1.00 47.05 108 ASN H O 1
ATOM 837 N N . LYS A 1 109 ? -14.073 -34.228 -71.432 1.00 34.63 109 LYS H N 1
ATOM 838 C CA . LYS A 1 109 ? -13.096 -34.650 -70.434 1.00 35.18 109 LYS H CA 1
ATOM 839 C C . LYS A 1 109 ? -12.046 -33.561 -70.294 1.00 35.95 109 LYS H C 1
ATOM 840 O O . LYS A 1 109 ? -11.419 -33.170 -71.284 1.00 36.88 109 LYS H O 1
ATOM 846 N N . ILE A 1 110 ? -11.845 -33.086 -69.069 1.00 37.36 110 ILE H N 1
ATOM 847 C CA . ILE A 1 110 ? -10.985 -31.939 -68.810 1.00 38.87 110 ILE H CA 1
ATOM 848 C C . ILE A 1 110 ? -9.588 -32.359 -68.366 1.00 37.25 110 ILE H C 1
ATOM 849 O O . ILE A 1 110 ? -8.600 -31.767 -68.801 1.00 38.00 110 ILE H O 1
ATOM 854 N N . GLN A 1 111 ? -9.480 -33.378 -67.508 1.00 35.43 111 GLN H N 1
ATOM 855 C CA . GLN A 1 111 ? -8.219 -33.690 -66.849 1.00 26.73 111 GLN H CA 1
ATOM 856 C C . GLN A 1 111 ? -7.559 -34.893 -67.505 1.00 29.72 111 GLN H C 1
ATOM 857 O O . GLN A 1 111 ? -8.113 -36.003 -67.444 1.00 29.32 111 GLN H O 1
ATOM 863 N N . PRO A 1 112 ? -6.395 -34.739 -68.138 1.00 29.49 112 PRO H N 1
ATOM 864 C CA . PRO A 1 112 ? -5.661 -35.932 -68.596 1.00 24.16 112 PRO H CA 1
ATOM 865 C C . PRO A 1 112 ? -5.281 -36.879 -67.469 1.00 28.08 112 PRO H C 1
ATOM 866 O O . PRO A 1 112 ? -5.250 -38.098 -67.676 1.00 27.57 112 PRO H O 1
ATOM 870 N N . PHE A 1 113 ? -4.979 -36.358 -66.281 1.00 24.48 113 PHE H N 1
ATOM 871 C CA . PHE A 1 113 ? -4.687 -37.181 -65.109 1.00 29.30 113 PHE H CA 1
ATOM 872 C C . PHE A 1 113 ? -5.622 -36.744 -63.991 1.00 23.81 113 PHE H C 1
ATOM 873 O O . PHE A 1 113 ? -5.508 -35.626 -63.478 1.00 29.73 113 PHE H O 1
ATOM 881 N N . ASP A 1 114 ? -6.556 -37.620 -63.628 1.00 24.58 114 ASP H N 1
ATOM 882 C CA . ASP A 1 114 ? -7.575 -37.248 -62.655 1.00 28.18 114 ASP H CA 1
ATOM 883 C C . ASP A 1 114 ? -7.065 -37.376 -61.229 1.00 27.50 114 ASP H C 1
ATOM 884 O O . ASP A 1 114 ? -7.329 -36.506 -60.393 1.00 23.74 114 ASP H O 1
ATOM 889 N N . TYR A 1 115 ? -6.343 -38.453 -60.934 1.00 24.87 115 TYR H N 1
ATOM 890 C CA . TYR A 1 115 ? -5.784 -38.688 -59.613 1.00 23.26 115 TYR H CA 1
ATOM 891 C C . TYR A 1 115 ? -4.381 -39.244 -59.782 1.00 30.73 115 TYR H C 1
ATOM 892 O O . TYR A 1 115 ? -4.057 -39.853 -60.806 1.00 28.98 115 TYR H O 1
ATOM 901 N N . TRP A 1 116 ? -3.542 -39.016 -58.775 1.00 20.80 116 TRP H N 1
ATOM 902 C CA . TRP A 1 116 ? -2.126 -39.310 -58.915 1.00 25.56 116 TRP H CA 1
ATOM 903 C C . TRP A 1 116 ? -1.510 -39.556 -57.547 1.00 23.92 116 TRP H C 1
ATOM 904 O O . TRP A 1 116 ? -1.998 -39.065 -56.525 1.00 23.38 116 TRP H O 1
ATOM 915 N N . GLY A 1 117 ? -0.427 -40.334 -57.540 1.00 22.33 117 GLY H N 1
ATOM 916 C CA . GLY A 1 117 ? 0.427 -40.416 -56.379 1.00 26.35 117 GLY H CA 1
ATOM 917 C C . GLY A 1 117 ? 1.408 -39.265 -56.371 1.00 39.20 117 GLY H C 1
ATOM 918 O O . GLY A 1 117 ? 1.394 -38.393 -57.240 1.00 34.13 117 GLY H O 1
ATOM 919 N N . GLN A 1 118 ? 2.287 -39.263 -55.368 1.00 28.64 118 GLN H N 1
ATOM 920 C CA . GLN A 1 118 ? 3.307 -38.226 -55.269 1.00 42.83 118 GLN H CA 1
ATOM 921 C C . GLN A 1 118 ? 4.710 -38.752 -55.565 1.00 25.71 118 GLN H C 1
ATOM 922 O O . GLN A 1 118 ? 5.698 -38.083 -55.253 1.00 34.69 118 GLN H O 1
ATOM 928 N N . GLY A 1 119 ? 4.816 -39.931 -56.168 1.00 23.94 119 GLY H N 1
ATOM 929 C CA . GLY A 1 119 ? 6.059 -40.380 -56.760 1.00 18.24 119 GLY H CA 1
ATOM 930 C C . GLY A 1 119 ? 6.972 -41.100 -55.784 1.00 26.24 119 GLY H C 1
ATOM 931 O O . GLY A 1 119 ? 6.900 -40.932 -54.569 1.00 26.71 119 GLY H O 1
ATOM 932 N N . THR A 1 120 ? 7.856 -41.919 -56.352 1.00 26.38 120 THR H N 1
ATOM 933 C CA . THR A 1 120 ? 8.828 -42.684 -55.582 1.00 20.48 120 THR H CA 1
ATOM 934 C C . THR A 1 120 ? 10.140 -42.723 -56.356 1.00 19.52 120 THR H C 1
ATOM 935 O O . THR A 1 120 ? 10.147 -42.945 -57.572 1.00 16.59 120 THR H O 1
ATOM 939 N N . LEU A 1 121 ? 11.245 -42.483 -55.656 1.00 21.09 121 LEU H N 1
ATOM 940 C CA . LEU A 1 121 ? 12.541 -42.308 -56.299 1.00 25.65 121 LEU H CA 1
ATOM 941 C C . LEU A 1 121 ? 13.246 -43.652 -56.433 1.00 26.72 121 LEU H C 1
ATOM 942 O O . LEU A 1 121 ? 13.576 -44.295 -55.430 1.00 20.43 121 LEU H O 1
ATOM 947 N N . VAL A 1 122 ? 13.479 -44.074 -57.668 1.00 22.64 122 VAL H N 1
ATOM 948 C CA . VAL A 1 122 ? 14.245 -45.282 -57.949 1.00 25.70 122 VAL H CA 1
ATOM 949 C C . VAL A 1 122 ? 15.624 -44.858 -58.424 1.00 19.06 122 VAL H C 1
ATOM 950 O O . VAL A 1 122 ? 15.750 -44.117 -59.408 1.00 22.80 122 VAL H O 1
ATOM 954 N N . THR A 1 123 ? 16.658 -45.317 -57.724 1.00 25.67 123 THR H N 1
ATOM 955 C CA . THR A 1 123 ? 18.040 -45.026 -58.077 1.00 21.04 123 THR H CA 1
ATOM 956 C C . THR A 1 123 ? 18.659 -46.273 -58.695 1.00 25.86 123 THR H C 1
ATOM 957 O O . THR A 1 123 ? 18.733 -47.320 -58.041 1.00 23.44 123 THR H O 1
ATOM 961 N N . VAL A 1 124 ? 19.097 -46.160 -59.946 1.00 25.46 124 VAL H N 1
ATOM 962 C CA . VAL A 1 124 ? 19.814 -47.238 -60.619 1.00 22.65 124 VAL H CA 1
ATOM 963 C C . VAL A 1 124 ? 21.297 -47.078 -60.306 1.00 24.90 124 VAL H C 1
ATOM 964 O O . VAL A 1 124 ? 21.949 -46.146 -60.786 1.00 26.12 124 VAL H O 1
ATOM 968 N N . SER A 1 125 ? 21.834 -47.990 -59.499 1.00 21.45 125 SER H N 1
ATOM 969 C CA . SER A 1 125 ? 23.222 -47.887 -59.076 1.00 21.63 125 SER H CA 1
ATOM 970 C C . SER A 1 125 ? 23.729 -49.271 -58.712 1.00 31.33 125 SER H C 1
ATOM 971 O O . SER A 1 125 ? 22.978 -50.088 -58.171 1.00 26.51 125 SER H O 1
ATOM 974 N N . SER A 1 126 ? 25.004 -49.526 -59.010 1.00 23.64 126 SER H N 1
ATOM 975 C CA . SER A 1 126 ? 25.656 -50.742 -58.543 1.00 22.80 126 SER H CA 1
ATOM 976 C C . SER A 1 126 ? 26.241 -50.594 -57.143 1.00 30.57 126 SER H C 1
ATOM 977 O O . SER A 1 126 ? 26.766 -51.573 -56.601 1.00 28.98 126 SER H O 1
ATOM 980 N N . ALA A 1 127 ? 26.160 -49.407 -56.547 1.00 29.57 127 ALA H N 1
ATOM 981 C CA . ALA A 1 127 ? 26.603 -49.225 -55.176 1.00 29.24 127 ALA H CA 1
ATOM 982 C C . ALA A 1 127 ? 25.634 -49.910 -54.215 1.00 35.38 127 ALA H C 1
ATOM 983 O O . ALA A 1 127 ? 24.532 -50.323 -54.583 1.00 32.06 127 ALA H O 1
ATOM 985 N N . SER A 1 128 ? 26.053 -50.024 -52.964 1.00 35.57 128 SER H N 1
ATOM 986 C CA . SER A 1 128 ? 25.258 -50.705 -51.956 1.00 35.89 128 SER H CA 1
ATOM 987 C C . SER A 1 128 ? 24.535 -49.701 -51.068 1.00 38.52 128 SER H C 1
ATOM 988 O O . SER A 1 128 ? 25.013 -48.586 -50.831 1.00 24.68 128 SER H O 1
ATOM 991 N N . THR A 1 129 ? 23.369 -50.116 -50.583 1.00 29.22 129 THR H N 1
ATOM 992 C CA . THR A 1 129 ? 22.598 -49.302 -49.656 1.00 34.66 129 THR H CA 1
ATOM 993 C C . THR A 1 129 ? 23.374 -49.089 -48.360 1.00 31.51 129 THR H C 1
ATOM 994 O O . THR A 1 129 ? 24.193 -49.919 -47.954 1.00 28.24 129 THR H O 1
ATOM 998 N N . LYS A 1 130 ? 23.129 -47.950 -47.716 1.00 26.67 130 LYS H N 1
ATOM 999 C CA . LYS A 1 130 ? 23.626 -47.719 -46.367 1.00 27.06 130 LYS H CA 1
ATOM 1000 C C . LYS A 1 130 ? 22.594 -46.936 -45.570 1.00 26.94 130 LYS H C 1
ATOM 1001 O O . LYS A 1 130 ? 22.143 -45.873 -46.006 1.00 24.42 130 LYS H O 1
ATOM 1007 N N . GLY A 1 131 ? 22.229 -47.468 -44.406 1.00 29.18 131 GLY H N 1
ATOM 1008 C CA . GLY A 1 131 ? 21.337 -46.796 -43.495 1.00 24.13 131 GLY H CA 1
ATOM 1009 C C . GLY A 1 131 ? 22.022 -45.647 -42.780 1.00 28.82 131 GLY H C 1
ATOM 1010 O O . GLY A 1 131 ? 23.248 -45.606 -42.649 1.00 20.77 131 GLY H O 1
ATOM 1011 N N . PRO A 1 132 ? 21.236 -44.686 -42.304 1.00 25.45 132 PRO H N 1
ATOM 1012 C CA . PRO A 1 132 ? 21.820 -43.492 -41.689 1.00 26.34 132 PRO H CA 1
ATOM 1013 C C . PRO A 1 132 ? 22.197 -43.689 -40.231 1.00 32.96 132 PRO H C 1
ATOM 1014 O O . PRO A 1 132 ? 21.594 -44.479 -39.502 1.00 31.23 132 PRO H O 1
ATOM 1018 N N . SER A 1 133 ? 23.225 -42.951 -39.818 1.00 25.25 133 SER H N 1
ATOM 1019 C CA . SER A 1 133 ? 23.504 -42.699 -38.414 1.00 28.61 133 SER H CA 1
ATOM 1020 C C . SER A 1 133 ? 22.855 -41.372 -38.055 1.00 31.70 133 SER H C 1
ATOM 1021 O O . SER A 1 133 ? 23.016 -40.385 -38.781 1.00 35.20 133 SER H O 1
ATOM 1024 N N . VAL A 1 134 ? 22.113 -41.349 -36.953 1.00 29.68 134 VAL H N 1
ATOM 1025 C CA . VAL A 1 134 ? 21.330 -40.183 -36.563 1.00 26.71 134 VAL H CA 1
ATOM 1026 C C . VAL A 1 134 ? 21.887 -39.637 -35.257 1.00 31.48 134 VAL H C 1
ATOM 1027 O O . VAL A 1 134 ? 22.017 -40.374 -34.272 1.00 33.74 134 VAL H O 1
ATOM 1031 N N . PHE A 1 135 ? 22.225 -38.349 -35.255 1.00 22.91 135 PHE H N 1
ATOM 1032 C CA . PHE A 1 135 ? 22.757 -37.705 -34.069 1.00 27.49 135 PHE H CA 1
ATOM 1033 C C . PHE A 1 135 ? 21.893 -36.511 -33.683 1.00 26.67 135 PHE H C 1
ATOM 1034 O O . PHE A 1 135 ? 21.344 -35.831 -34.555 1.00 28.91 135 PHE H O 1
ATOM 1042 N N . PRO A 1 136 ? 21.733 -36.242 -32.389 1.00 28.59 136 PRO H N 1
ATOM 1043 C CA . PRO A 1 136 ? 20.921 -35.096 -31.972 1.00 29.17 136 PRO H CA 1
ATOM 1044 C C . PRO A 1 136 ? 21.708 -33.799 -32.052 1.00 27.45 136 PRO H C 1
ATOM 1045 O O . PRO A 1 136 ? 22.887 -33.740 -31.694 1.00 30.29 136 PRO H O 1
ATOM 1049 N N . LEU A 1 137 ? 21.045 -32.752 -32.536 1.00 29.19 137 LEU H N 1
ATOM 1050 C CA . LEU A 1 137 ? 21.605 -31.401 -32.531 1.00 31.92 137 LEU H CA 1
ATOM 1051 C C . LEU A 1 137 ? 20.953 -30.693 -31.349 1.00 36.76 137 LEU H C 1
ATOM 1052 O O . LEU A 1 137 ? 19.893 -30.075 -31.469 1.00 28.67 137 LEU H O 1
ATOM 1057 N N . ALA A 1 138 ? 21.604 -30.805 -30.193 1.00 31.57 138 ALA H N 1
ATOM 1058 C CA . ALA A 1 138 ? 20.969 -30.463 -28.932 1.00 31.42 138 ALA H CA 1
ATOM 1059 C C . ALA A 1 138 ? 20.761 -28.956 -28.819 1.00 47.49 138 ALA H C 1
ATOM 1060 O O . ALA A 1 138 ? 21.626 -28.173 -29.226 1.00 40.00 138 ALA H O 1
ATOM 1062 N N . PRO A 1 139 ? 19.629 -28.519 -28.268 1.00 48.40 139 PRO H N 1
ATOM 1063 C CA . PRO A 1 139 ? 19.463 -27.094 -27.970 1.00 41.85 139 PRO H CA 1
ATOM 1064 C C . PRO A 1 139 ? 20.291 -26.706 -26.754 1.00 52.73 139 PRO H C 1
ATOM 1065 O O . PRO A 1 139 ? 20.307 -27.412 -25.743 1.00 53.62 139 PRO H O 1
ATOM 1069 N N . SER A 1 140 ? 20.995 -25.586 -26.868 1.00 50.32 140 SER H N 1
ATOM 1070 C CA . SER A 1 140 ? 21.723 -25.028 -25.737 1.00 65.91 140 SER H CA 1
ATOM 1071 C C . SER A 1 140 ? 21.421 -23.541 -25.645 1.00 63.65 140 SER H C 1
ATOM 1072 O O . SER A 1 140 ? 20.538 -23.041 -26.349 1.00 59.77 140 SER H O 1
ATOM 1075 N N . SER A 1 141 ? 22.139 -22.820 -24.784 1.00 59.76 141 SER H N 1
ATOM 1076 C CA . SER A 1 141 ? 22.053 -21.367 -24.832 1.00 75.50 141 SER H CA 1
ATOM 1077 C C . SER A 1 141 ? 22.710 -20.815 -26.089 1.00 71.01 141 SER H C 1
ATOM 1078 O O . SER A 1 141 ? 22.465 -19.659 -26.449 1.00 78.03 141 SER H O 1
ATOM 1081 N N . LYS A 1 142 ? 23.528 -21.621 -26.764 1.00 63.35 142 LYS H N 1
ATOM 1082 C CA . LYS A 1 142 ? 24.194 -21.231 -27.998 1.00 76.81 142 LYS H CA 1
ATOM 1083 C C . LYS A 1 142 ? 23.339 -21.459 -29.239 1.00 80.79 142 LYS H C 1
ATOM 1084 O O . LYS A 1 142 ? 23.698 -20.971 -30.317 1.00 81.82 142 LYS H O 1
ATOM 1086 N N . SER A 1 143 ? 22.230 -22.192 -29.122 1.00 70.82 143 SER H N 1
ATOM 1087 C CA . SER A 1 143 ? 21.285 -22.364 -30.218 1.00 64.54 143 SER H CA 1
ATOM 1088 C C . SER A 1 143 ? 19.937 -21.718 -29.922 1.00 64.69 143 SER H C 1
ATOM 1089 O O . SER A 1 143 ? 18.953 -22.003 -30.618 1.00 48.63 143 SER H O 1
ATOM 1092 N N . THR A 1 144 ? 19.866 -20.864 -28.906 1.00 60.57 144 THR H N 1
ATOM 1093 C CA . THR A 1 144 ? 18.639 -20.182 -28.521 1.00 60.96 144 THR H CA 1
ATOM 1094 C C . THR A 1 144 ? 18.742 -18.713 -28.907 1.00 50.95 144 THR H C 1
ATOM 1095 O O . THR A 1 144 ? 19.737 -18.053 -28.589 1.00 61.87 144 THR H O 1
ATOM 1099 N N . SER A 1 145 ? 17.719 -18.209 -29.595 1.00 52.30 145 SER H N 1
ATOM 1100 C CA . SER A 1 145 ? 17.665 -16.817 -30.039 1.00 52.52 145 SER H CA 1
ATOM 1101 C C . SER A 1 145 ? 16.387 -16.180 -29.500 1.00 46.19 145 SER H C 1
ATOM 1102 O O . SER A 1 145 ? 15.306 -16.373 -30.064 1.00 55.83 145 SER H O 1
ATOM 1105 N N . GLY A 1 146 ? 16.512 -15.415 -28.419 1.00 49.05 146 GLY H N 1
ATOM 1106 C CA . GLY A 1 146 ? 15.342 -14.771 -27.851 1.00 51.59 146 GLY H CA 1
ATOM 1107 C C . GLY A 1 146 ? 14.325 -15.790 -27.381 1.00 55.21 146 GLY H C 1
ATOM 1108 O O . GLY A 1 146 ? 14.660 -16.800 -26.749 1.00 49.10 146 GLY H O 1
ATOM 1109 N N . GLY A 1 147 ? 13.059 -15.537 -27.710 1.00 46.90 147 GLY H N 1
ATOM 1110 C CA . GLY A 1 147 ? 11.992 -16.410 -27.256 1.00 58.56 147 GLY H CA 1
ATOM 1111 C C . GLY A 1 147 ? 12.058 -17.826 -27.796 1.00 59.55 147 GLY H C 1
ATOM 1112 O O . GLY A 1 147 ? 11.450 -18.727 -27.209 1.00 54.81 147 GLY H O 1
ATOM 1113 N N . THR A 1 148 ? 12.786 -18.051 -28.889 1.00 44.52 148 THR H N 1
ATOM 1114 C CA . THR A 1 148 ? 12.755 -19.327 -29.588 1.00 37.58 148 THR H CA 1
ATOM 1115 C C . THR A 1 148 ? 14.137 -19.968 -29.622 1.00 50.76 148 THR H C 1
ATOM 1116 O O . THR A 1 148 ? 15.157 -19.278 -29.733 1.00 53.62 148 THR H O 1
ATOM 1120 N N . ALA A 1 149 ? 14.158 -21.296 -29.541 1.00 35.94 149 ALA H N 1
ATOM 1121 C CA . ALA A 1 149 ? 15.381 -22.079 -29.576 1.00 34.51 149 ALA H CA 1
ATOM 1122 C C . ALA A 1 149 ? 15.332 -23.061 -30.738 1.00 38.28 149 ALA H C 1
ATOM 1123 O O . ALA A 1 149 ? 14.267 -23.565 -31.105 1.00 31.84 149 ALA H O 1
ATOM 1125 N N . ALA A 1 150 ? 16.497 -23.332 -31.313 1.00 35.00 150 ALA H N 1
ATOM 1126 C CA . ALA A 1 150 ? 16.621 -24.280 -32.407 1.00 34.43 150 ALA H CA 1
ATOM 1127 C C . ALA A 1 150 ? 17.237 -25.577 -31.905 1.00 32.07 150 ALA H C 1
ATOM 1128 O O . ALA A 1 150 ? 18.187 -25.566 -31.117 1.00 34.56 150 ALA H O 1
ATOM 1130 N N . LEU A 1 151 ? 16.676 -26.691 -32.359 1.00 26.72 151 LEU H N 1
ATOM 1131 C CA . LEU A 1 151 ? 17.222 -28.013 -32.111 1.00 32.53 151 LEU H CA 1
ATOM 1132 C C . LEU A 1 151 ? 16.981 -28.839 -33.359 1.00 30.24 151 LEU H C 1
ATOM 1133 O O . LEU A 1 151 ? 16.122 -28.510 -34.180 1.00 28.54 151 LEU H O 1
ATOM 1138 N N . GLY A 1 152 ? 17.744 -29.914 -33.506 1.00 25.31 152 GLY H N 1
ATOM 1139 C CA . GLY A 1 152 ? 17.596 -30.678 -34.719 1.00 28.98 152 GLY H CA 1
ATOM 1140 C C . GLY A 1 152 ? 18.169 -32.072 -34.632 1.00 25.89 152 GLY H C 1
ATOM 1141 O O . GLY A 1 152 ? 18.538 -32.555 -33.559 1.00 25.91 152 GLY H O 1
ATOM 1142 N N . CYS A 1 153 ? 18.224 -32.712 -35.795 1.00 21.94 153 CYS H N 1
ATOM 1143 C CA . CYS A 1 153 ? 18.804 -34.033 -35.963 1.00 24.76 153 CYS H CA 1
ATOM 1144 C C . CYS A 1 153 ? 19.727 -34.022 -37.171 1.00 31.42 153 CYS H C 1
ATOM 1145 O O . CYS A 1 153 ? 19.376 -33.488 -38.229 1.00 27.57 153 CYS H O 1
ATOM 1148 N N . LEU A 1 154 ? 20.907 -34.604 -36.999 1.00 28.02 154 LEU H N 1
ATOM 1149 C CA . LEU A 1 154 ? 21.865 -34.798 -38.078 1.00 24.09 154 LEU H CA 1
ATOM 1150 C C . LEU A 1 154 ? 21.729 -36.228 -38.581 1.00 25.25 154 LEU H C 1
ATOM 1151 O O . LEU A 1 154 ? 21.935 -37.178 -37.819 1.00 28.43 154 LEU H O 1
ATOM 1156 N N . VAL A 1 155 ? 21.369 -36.377 -39.852 1.00 20.60 155 VAL H N 1
ATOM 1157 C CA . VAL A 1 155 ? 21.166 -37.678 -40.480 1.00 22.46 155 VAL H CA 1
ATOM 1158 C C . VAL A 1 155 ? 22.390 -37.925 -41.356 1.00 22.10 155 VAL H C 1
ATOM 1159 O O . VAL A 1 155 ? 22.522 -37.349 -42.439 1.00 25.26 155 VAL H O 1
ATOM 1163 N N . LYS A 1 156 ? 23.292 -38.786 -40.891 1.00 25.32 156 LYS H N 1
ATOM 1164 C CA . LYS A 1 156 ? 24.650 -38.862 -41.412 1.00 22.77 156 LYS H CA 1
ATOM 1165 C C . LYS A 1 156 ? 24.862 -40.113 -42.260 1.00 23.16 156 LYS H C 1
ATOM 1166 O O . LYS A 1 156 ? 24.533 -41.223 -41.832 1.00 25.76 156 LYS H O 1
ATOM 1172 N N . ASP A 1 157 ? 25.441 -39.926 -43.451 1.00 27.20 157 ASP H N 1
ATOM 1173 C CA . ASP A 1 157 ? 26.081 -40.996 -44.226 1.00 24.08 157 ASP H CA 1
ATOM 1174 C C . ASP A 1 157 ? 25.093 -42.113 -44.585 1.00 28.14 157 ASP H C 1
ATOM 1175 O O . ASP A 1 157 ? 25.151 -43.230 -44.068 1.00 24.80 157 ASP H O 1
ATOM 1180 N N . TYR A 1 158 ? 24.199 -41.793 -45.517 1.00 23.41 158 TYR H N 1
ATOM 1181 C CA . TYR A 1 158 ? 23.241 -42.767 -46.017 1.00 21.80 158 TYR H CA 1
ATOM 1182 C C . TYR A 1 158 ? 23.256 -42.782 -47.538 1.00 19.60 158 TYR H C 1
ATOM 1183 O O . TYR A 1 158 ? 23.712 -41.840 -48.190 1.00 26.73 158 TYR H O 1
ATOM 1192 N N . PHE A 1 159 ? 22.731 -43.872 -48.101 1.00 19.68 159 PHE H N 1
ATOM 1193 C CA . PHE A 1 159 ? 22.602 -43.997 -49.543 1.00 21.83 159 PHE H CA 1
ATOM 1194 C C . PHE A 1 159 ? 21.571 -45.074 -49.828 1.00 21.06 159 PHE H C 1
ATOM 1195 O O . PHE A 1 159 ? 21.542 -46.085 -49.112 1.00 24.04 159 PHE H O 1
ATOM 1203 N N . PRO A 1 160 ? 20.697 -44.891 -50.827 1.00 22.49 160 PRO H N 1
ATOM 1204 C CA . PRO A 1 160 ? 20.564 -43.673 -51.628 1.00 20.47 160 PRO H CA 1
ATOM 1205 C C . PRO A 1 160 ? 19.558 -42.720 -51.015 1.00 19.47 160 PRO H C 1
ATOM 1206 O O . PRO A 1 160 ? 19.088 -42.970 -49.905 1.00 23.93 160 PRO H O 1
ATOM 1210 N N . GLU A 1 161 ? 19.233 -41.642 -51.729 1.00 20.10 161 GLU H N 1
ATOM 1211 C CA . GLU A 1 161 ? 18.069 -40.851 -51.382 1.00 26.36 161 GLU H CA 1
ATOM 1212 C C . GLU A 1 161 ? 16.824 -41.720 -51.559 1.00 24.44 161 GLU H C 1
ATOM 1213 O O . GLU A 1 161 ? 16.861 -42.719 -52.279 1.00 27.44 161 GLU H O 1
ATOM 1219 N N . PRO A 1 162 ? 15.699 -41.361 -50.916 1.00 21.90 162 PRO H N 1
ATOM 1220 C CA . PRO A 1 162 ? 15.486 -40.210 -50.040 1.00 21.41 162 PRO H CA 1
ATOM 1221 C C . PRO A 1 162 ? 15.422 -40.548 -48.562 1.00 25.96 162 PRO H C 1
ATOM 1222 O O . PRO A 1 162 ? 15.287 -41.712 -48.178 1.00 19.18 162 PRO H O 1
ATOM 1226 N N . VAL A 1 163 ? 15.507 -39.505 -47.745 1.00 26.48 163 VAL H N 1
ATOM 1227 C CA . VAL A 1 163 ? 15.223 -39.573 -46.318 1.00 24.06 163 VAL H CA 1
ATOM 1228 C C . VAL A 1 163 ? 14.142 -38.546 -46.014 1.00 27.41 163 VAL H C 1
ATOM 1229 O O . VAL A 1 163 ? 14.168 -37.431 -46.546 1.00 27.01 163 VAL H O 1
ATOM 1233 N N . THR A 1 164 ? 13.174 -38.932 -45.190 1.00 24.57 164 THR H N 1
ATOM 1234 C CA . THR A 1 164 ? 12.166 -38.009 -44.694 1.00 29.05 164 THR H CA 1
ATOM 1235 C C . THR A 1 164 ? 12.291 -37.911 -43.183 1.00 30.03 164 THR H C 1
ATOM 1236 O O . THR A 1 164 ? 12.614 -38.893 -42.504 1.00 28.96 164 THR H O 1
ATOM 1240 N N . VAL A 1 165 ? 12.051 -36.713 -42.662 1.00 26.69 165 VAL H N 1
ATOM 1241 C CA . VAL A 1 165 ? 12.141 -36.460 -41.232 1.00 25.39 165 VAL H CA 1
ATOM 1242 C C . VAL A 1 165 ? 10.855 -35.795 -40.776 1.00 29.59 165 VAL H C 1
ATOM 1243 O O . VAL A 1 165 ? 10.408 -34.818 -41.383 1.00 27.67 165 VAL H O 1
ATOM 1247 N N . SER A 1 166 ? 10.262 -36.326 -39.716 1.00 24.70 166 SER H N 1
ATOM 1248 C CA . SER A 1 166 ? 9.184 -35.657 -39.015 1.00 26.82 166 SER H CA 1
ATOM 1249 C C . SER A 1 166 ? 9.603 -35.448 -37.567 1.00 26.41 166 SER H C 1
ATOM 1250 O O . SER A 1 166 ? 10.661 -35.909 -37.127 1.00 31.13 166 SER H O 1
ATOM 1253 N N . TRP A 1 167 ? 8.772 -34.721 -36.827 1.00 23.27 167 TRP H N 1
ATOM 1254 C CA . TRP A 1 167 ? 9.039 -34.433 -35.427 1.00 24.59 167 TRP H CA 1
ATOM 1255 C C . TRP A 1 167 ? 7.813 -34.785 -34.601 1.00 28.61 167 TRP H C 1
ATOM 1256 O O . TRP A 1 167 ? 6.693 -34.391 -34.944 1.00 30.55 167 TRP H O 1
ATOM 1267 N N . ASN A 1 168 ? 8.032 -35.539 -33.524 1.00 24.73 168 ASN H N 1
ATOM 1268 C CA . ASN A 1 168 ? 6.957 -36.006 -32.657 1.00 30.62 168 ASN H CA 1
ATOM 1269 C C . ASN A 1 168 ? 5.845 -36.659 -33.475 1.00 32.22 168 ASN H C 1
ATOM 1270 O O . ASN A 1 168 ? 4.663 -36.355 -33.317 1.00 31.13 168 ASN H O 1
ATOM 1275 N N . SER A 1 169 ? 6.248 -37.547 -34.386 1.00 29.50 169 SER H N 1
ATOM 1276 C CA . SER A 1 169 ? 5.317 -38.361 -35.170 1.00 34.67 169 SER H CA 1
ATOM 1277 C C . SER A 1 169 ? 4.373 -37.510 -36.021 1.00 37.45 169 SER H C 1
ATOM 1278 O O . SER A 1 169 ? 3.244 -37.915 -36.313 1.00 31.29 169 SER H O 1
ATOM 1281 N N . GLY A 1 170 ? 4.825 -36.331 -36.439 1.00 32.46 170 GLY H N 1
ATOM 1282 C CA . GLY A 1 170 ? 4.035 -35.466 -37.284 1.00 26.83 170 GLY H CA 1
ATOM 1283 C C . GLY A 1 170 ? 3.187 -34.452 -36.551 1.00 32.88 170 GLY H C 1
ATOM 1284 O O . GLY A 1 170 ? 2.629 -33.554 -37.196 1.00 34.80 170 GLY H O 1
ATOM 1285 N N . ALA A 1 171 ? 3.075 -34.558 -35.225 1.00 26.54 171 ALA H N 1
ATOM 1286 C CA . ALA A 1 171 ? 2.235 -33.625 -34.482 1.00 40.00 171 ALA H CA 1
ATOM 1287 C C . ALA A 1 171 ? 2.815 -32.219 -34.485 1.00 44.22 171 ALA H C 1
ATOM 1288 O O . ALA A 1 171 ? 2.066 -31.238 -34.412 1.00 39.22 171 ALA H O 1
ATOM 1290 N N . LEU A 1 172 ? 4.135 -32.103 -34.568 1.00 38.72 172 LEU H N 1
ATOM 1291 C CA . LEU A 1 172 ? 4.819 -30.818 -34.572 1.00 40.07 172 LEU H CA 1
ATOM 1292 C C . LEU A 1 172 ? 5.135 -30.456 -36.019 1.00 37.42 172 LEU H C 1
ATOM 1293 O O . LEU A 1 172 ? 6.014 -31.062 -36.639 1.00 38.87 172 LEU H O 1
ATOM 1298 N N . THR A 1 173 ? 4.406 -29.485 -36.558 1.00 38.54 173 THR H N 1
ATOM 1299 C CA . THR A 1 173 ? 4.610 -28.997 -37.919 1.00 47.44 173 THR H CA 1
ATOM 1300 C C . THR A 1 173 ? 5.117 -27.566 -37.968 1.00 44.97 173 THR H C 1
ATOM 1301 O O . THR A 1 173 ? 5.959 -27.243 -38.810 1.00 46.03 173 THR H O 1
ATOM 1305 N N . SER A 1 174 ? 4.626 -26.703 -37.082 1.00 45.39 174 SER H N 1
ATOM 1306 C CA . SER A 1 174 ? 5.124 -25.337 -37.016 1.00 51.46 174 SER H CA 1
ATOM 1307 C C . SER A 1 174 ? 6.604 -25.317 -36.654 1.00 44.41 174 SER H C 1
ATOM 1308 O O . SER A 1 174 ? 7.057 -26.041 -35.763 1.00 44.25 174 SER H O 1
ATOM 1311 N N . GLY A 1 175 ? 7.362 -24.483 -37.361 1.00 42.41 175 GLY H N 1
ATOM 1312 C CA . GLY A 1 175 ? 8.762 -24.289 -37.051 1.00 36.13 175 GLY H CA 1
ATOM 1313 C C . GLY A 1 175 ? 9.701 -25.361 -37.554 1.00 36.50 175 GLY H C 1
ATOM 1314 O O . GLY A 1 175 ? 10.883 -25.339 -37.196 1.00 34.55 175 GLY H O 1
ATOM 1315 N N . VAL A 1 176 ? 9.224 -26.296 -38.369 1.00 31.72 176 VAL H N 1
ATOM 1316 C CA . VAL A 1 176 ? 10.083 -27.351 -38.897 1.00 28.42 176 VAL H CA 1
ATOM 1317 C C . VAL A 1 176 ? 10.823 -26.812 -40.115 1.00 38.59 176 VAL H C 1
ATOM 1318 O O . VAL A 1 176 ? 10.204 -26.353 -41.079 1.00 41.03 176 VAL H O 1
ATOM 1322 N N . HIS A 1 177 ? 12.150 -26.871 -40.072 1.00 43.41 177 HIS H N 1
ATOM 1323 C CA . HIS A 1 177 ? 12.994 -26.316 -41.120 1.00 40.29 177 HIS H CA 1
ATOM 1324 C C . HIS A 1 177 ? 13.550 -27.443 -41.974 1.00 43.27 177 HIS H C 1
ATOM 1325 O O . HIS A 1 177 ? 14.204 -28.360 -41.461 1.00 33.77 177 HIS H O 1
ATOM 1332 N N . THR A 1 178 ? 13.287 -27.368 -43.270 1.00 53.26 178 THR H N 1
ATOM 1333 C CA . THR A 1 178 ? 13.710 -28.381 -44.224 1.00 56.53 178 THR H CA 1
ATOM 1334 C C . THR A 1 178 ? 15.004 -27.941 -44.899 1.00 44.45 178 THR H C 1
ATOM 1335 O O . THR A 1 178 ? 15.197 -26.752 -45.173 1.00 32.43 178 THR H O 1
ATOM 1339 N N . PHE A 1 179 ? 15.897 -28.905 -45.151 1.00 32.53 179 PHE H N 1
ATOM 1340 C CA . PHE A 1 179 ? 17.202 -28.629 -45.752 1.00 36.76 179 PHE H CA 1
ATOM 1341 C C . PHE A 1 179 ? 17.536 -29.671 -46.809 1.00 34.30 179 PHE H C 1
ATOM 1342 O O . PHE A 1 179 ? 17.301 -30.868 -46.596 1.00 32.92 179 PHE H O 1
ATOM 1350 N N . PRO A 1 180 ? 18.101 -29.255 -47.936 1.00 28.65 180 PRO H N 1
ATOM 1351 C CA . PRO A 1 180 ? 18.583 -30.232 -48.916 1.00 38.48 180 PRO H CA 1
ATOM 1352 C C . PRO A 1 180 ? 19.727 -31.057 -48.348 1.00 33.51 180 PRO H C 1
ATOM 1353 O O . PRO A 1 180 ? 20.462 -30.619 -47.460 1.00 28.62 180 PRO H O 1
ATOM 1357 N N . ALA A 1 181 ? 19.867 -32.273 -48.862 1.00 29.87 181 ALA H N 1
ATOM 1358 C CA . ALA A 1 181 ? 20.973 -33.126 -48.457 1.00 33.01 181 ALA H CA 1
ATOM 1359 C C . ALA A 1 181 ? 22.247 -32.730 -49.191 1.00 34.41 181 ALA H C 1
ATOM 1360 O O . ALA A 1 181 ? 22.209 -32.203 -50.306 1.00 35.97 181 ALA H O 1
ATOM 1362 N N . VAL A 1 182 ? 23.385 -32.975 -48.548 1.00 24.32 182 VAL H N 1
ATOM 1363 C CA . VAL A 1 182 ? 24.684 -32.813 -49.185 1.00 28.14 182 VAL H CA 1
ATOM 1364 C C . VAL A 1 182 ? 25.128 -34.169 -49.706 1.00 32.51 182 VAL H C 1
ATOM 1365 O O . VAL A 1 182 ? 24.848 -35.212 -49.098 1.00 26.73 182 VAL H O 1
ATOM 1369 N N . LEU A 1 183 ? 25.788 -34.157 -50.856 1.00 34.57 183 LEU H N 1
ATOM 1370 C CA . LEU A 1 183 ? 26.368 -35.350 -51.456 1.00 34.81 183 LEU H CA 1
ATOM 1371 C C . LEU A 1 183 ? 27.875 -35.298 -51.233 1.00 38.72 183 LEU H C 1
ATOM 1372 O O . LEU A 1 183 ? 28.565 -34.455 -51.811 1.00 41.17 183 LEU H O 1
ATOM 1377 N N . GLN A 1 184 ? 28.383 -36.198 -50.401 1.00 35.69 184 GLN H N 1
ATOM 1378 C CA . GLN A 1 184 ? 29.766 -36.137 -49.960 1.00 42.53 184 GLN H CA 1
ATOM 1379 C C . GLN A 1 184 ? 30.690 -36.843 -50.948 1.00 44.32 184 GLN H C 1
ATOM 1380 O O . GLN A 1 184 ? 30.252 -37.611 -51.810 1.00 39.44 184 GLN H O 1
ATOM 1386 N N . SER A 1 185 ? 31.991 -36.565 -50.812 1.00 43.22 185 SER H N 1
ATOM 1387 C CA . SER A 1 185 ? 32.983 -37.134 -51.719 1.00 43.81 185 SER H CA 1
ATOM 1388 C C . SER A 1 185 ? 33.055 -38.653 -51.631 1.00 47.61 185 SER H C 1
ATOM 1389 O O . SER A 1 185 ? 33.596 -39.291 -52.543 1.00 50.31 185 SER H O 1
ATOM 1392 N N . SER A 1 186 ? 32.522 -39.245 -50.563 1.00 40.47 186 SER H N 1
ATOM 1393 C CA . SER A 1 186 ? 32.560 -40.686 -50.368 1.00 41.23 186 SER H CA 1
ATOM 1394 C C . SER A 1 186 ? 31.414 -41.417 -51.052 1.00 35.56 186 SER H C 1
ATOM 1395 O O . SER A 1 186 ? 31.390 -42.653 -51.027 1.00 46.05 186 SER H O 1
ATOM 1398 N N . GLY A 1 187 ? 30.470 -40.698 -51.652 1.00 33.46 187 GLY H N 1
ATOM 1399 C CA . GLY A 1 187 ? 29.302 -41.319 -52.236 1.00 36.85 187 GLY H CA 1
ATOM 1400 C C . GLY A 1 187 ? 28.082 -41.372 -51.342 1.00 33.36 187 GLY H C 1
ATOM 1401 O O . GLY A 1 187 ? 27.044 -41.885 -51.776 1.00 36.22 187 GLY H O 1
ATOM 1402 N N . LEU A 1 188 ? 28.168 -40.852 -50.121 1.00 32.14 188 LEU H N 1
ATOM 1403 C CA . LEU A 1 188 ? 27.092 -40.920 -49.145 1.00 28.01 188 LEU H CA 1
ATOM 1404 C C . LEU A 1 188 ? 26.474 -39.541 -48.935 1.00 31.40 188 LEU H C 1
ATOM 1405 O O . LEU A 1 188 ? 27.143 -38.512 -49.068 1.00 35.33 188 LEU H O 1
ATOM 1410 N N . TYR A 1 189 ? 25.188 -39.536 -48.603 1.00 24.04 189 TYR H N 1
ATOM 1411 C CA . TYR A 1 189 ? 24.448 -38.315 -48.325 1.00 27.21 189 TYR H CA 1
ATOM 1412 C C . TYR A 1 189 ? 24.370 -38.059 -46.826 1.00 31.73 189 TYR H C 1
ATOM 1413 O O . TYR A 1 189 ? 24.381 -38.990 -46.015 1.00 25.60 189 TYR H O 1
ATOM 1422 N N . SER A 1 190 ? 24.273 -36.780 -46.469 1.00 26.34 190 SER H N 1
ATOM 1423 C CA . SER A 1 190 ? 23.890 -36.365 -45.127 1.00 22.02 190 SER H CA 1
ATOM 1424 C C . SER A 1 190 ? 22.907 -35.208 -45.239 1.00 28.81 190 SER H C 1
ATOM 1425 O O . SER A 1 190 ? 22.989 -34.389 -46.159 1.00 27.40 190 SER H O 1
ATOM 1428 N N . LEU A 1 191 ? 21.960 -35.154 -44.309 1.00 25.52 191 LEU H N 1
ATOM 1429 C CA . LEU A 1 191 ? 21.047 -34.026 -44.243 1.00 27.53 191 LEU H CA 1
ATOM 1430 C C . LEU A 1 191 ? 20.796 -33.684 -42.784 1.00 31.97 191 LEU H C 1
ATOM 1431 O O . LEU A 1 191 ? 21.078 -34.473 -41.878 1.00 28.23 191 LEU H O 1
ATOM 1436 N N . SER A 1 192 ? 20.244 -32.494 -42.574 1.00 25.48 192 SER H N 1
ATOM 1437 C CA . SER A 1 192 ? 19.864 -32.032 -41.254 1.00 27.03 192 SER H CA 1
ATOM 1438 C C . SER A 1 192 ? 18.402 -31.617 -41.271 1.00 23.61 192 SER H C 1
ATOM 1439 O O . SER A 1 192 ? 17.854 -31.241 -42.311 1.00 26.02 192 SER H O 1
ATOM 1442 N N . SER A 1 193 ? 17.775 -31.707 -40.106 1.00 25.57 193 SER H N 1
ATOM 1443 C CA . SER A 1 193 ? 16.415 -31.227 -39.911 1.00 22.11 193 SER H CA 1
ATOM 1444 C C . SER A 1 193 ? 16.381 -30.482 -38.591 1.00 30.58 193 SER H C 1
ATOM 1445 O O . SER A 1 193 ? 16.925 -30.969 -37.596 1.00 23.68 193 SER H O 1
ATOM 1448 N N . VAL A 1 194 ? 15.760 -29.305 -38.588 1.00 24.99 194 VAL H N 1
ATOM 1449 C CA . VAL A 1 194 ? 15.746 -28.421 -37.431 1.00 28.10 194 VAL H CA 1
ATOM 1450 C C . VAL A 1 194 ? 14.317 -27.965 -37.181 1.00 29.34 194 VAL H C 1
ATOM 1451 O O . VAL A 1 194 ? 13.562 -27.710 -38.124 1.00 34.34 194 VAL H O 1
ATOM 1455 N N . VAL A 1 195 ? 13.940 -27.888 -35.909 1.00 26.65 195 VAL H N 1
ATOM 1456 C CA . VAL A 1 195 ? 12.685 -27.274 -35.502 1.00 23.14 195 VAL H CA 1
ATOM 1457 C C . VAL A 1 195 ? 13.004 -26.182 -34.490 1.00 28.58 195 VAL H C 1
ATOM 1458 O O . VAL A 1 195 ? 13.835 -26.377 -33.594 1.00 30.57 195 VAL H O 1
ATOM 1462 N N . THR A 1 196 ? 12.384 -25.021 -34.665 1.00 25.37 196 THR H N 1
ATOM 1463 C CA . THR A 1 196 ? 12.473 -23.949 -33.685 1.00 29.58 196 THR H CA 1
ATOM 1464 C C . THR A 1 196 ? 11.251 -24.019 -32.781 1.00 30.05 196 THR H C 1
ATOM 1465 O O . THR A 1 196 ? 10.116 -24.104 -33.263 1.00 28.83 196 THR H O 1
ATOM 1469 N N . VAL A 1 197 ? 11.494 -24.016 -31.475 1.00 28.72 197 VAL H N 1
ATOM 1470 C CA . VAL A 1 197 ? 10.444 -24.203 -30.473 1.00 35.71 197 VAL H CA 1
ATOM 1471 C C . VAL A 1 197 ? 10.593 -23.129 -29.424 1.00 35.99 197 VAL H C 1
ATOM 1472 O O . VAL A 1 197 ? 11.649 -22.471 -29.324 1.00 32.77 197 VAL H O 1
ATOM 1476 N N . PRO A 1 198 ? 9.557 -22.890 -28.612 1.00 32.93 198 PRO H N 1
ATOM 1477 C CA . PRO A 1 198 ? 9.708 -21.964 -27.486 1.00 35.40 198 PRO H CA 1
ATOM 1478 C C . PRO A 1 198 ? 10.797 -22.439 -26.533 1.00 36.10 198 PRO H C 1
ATOM 1479 O O . PRO A 1 198 ? 10.871 -23.620 -26.186 1.00 38.67 198 PRO H O 1
ATOM 1483 N N . SER A 1 199 ? 11.658 -21.504 -26.124 1.00 43.36 199 SER H N 1
ATOM 1484 C CA . SER A 1 199 ? 12.746 -21.844 -25.213 1.00 48.91 199 SER H CA 1
ATOM 1485 C C . SER A 1 199 ? 12.222 -22.396 -23.894 1.00 49.22 199 SER H C 1
ATOM 1486 O O . SER A 1 199 ? 12.880 -23.234 -23.264 1.00 47.77 199 SER H O 1
ATOM 1489 N N . SER A 1 200 ? 11.041 -21.945 -23.463 1.00 43.99 200 SER H N 1
ATOM 1490 C CA . SER A 1 200 ? 10.482 -22.381 -22.190 1.00 46.20 200 SER H CA 1
ATOM 1491 C C . SER A 1 200 ? 9.961 -23.813 -22.232 1.00 44.51 200 SER H C 1
ATOM 1492 O O . SER A 1 200 ? 9.767 -24.416 -21.171 1.00 47.77 200 SER H O 1
ATOM 1495 N N . SER A 1 201 ? 9.729 -24.372 -23.421 1.00 38.98 201 SER H N 1
ATOM 1496 C CA . SER A 1 201 ? 9.214 -25.731 -23.517 1.00 45.57 201 SER H CA 1
ATOM 1497 C C . SER A 1 201 ? 10.290 -26.797 -23.341 1.00 42.46 201 SER H C 1
ATOM 1498 O O . SER A 1 201 ? 9.952 -27.982 -23.249 1.00 38.94 201 SER H O 1
ATOM 1501 N N . LEU A 1 202 ? 11.565 -26.409 -23.268 1.00 38.33 202 LEU H N 1
ATOM 1502 C CA . LEU A 1 202 ? 12.647 -27.388 -23.354 1.00 47.32 202 LEU H CA 1
ATOM 1503 C C . LEU A 1 202 ? 12.677 -28.324 -22.148 1.00 53.75 202 LEU H C 1
ATOM 1504 O O . LEU A 1 202 ? 13.008 -29.507 -22.287 1.00 62.61 202 LEU H O 1
ATOM 1509 N N . GLY A 1 203 ? 12.338 -27.825 -20.960 1.00 54.52 203 GLY H N 1
ATOM 1510 C CA . GLY A 1 203 ? 12.403 -28.666 -19.780 1.00 60.25 203 GLY H CA 1
ATOM 1511 C C . GLY A 1 203 ? 11.299 -29.702 -19.712 1.00 61.03 203 GLY H C 1
ATOM 1512 O O . GLY A 1 203 ? 11.490 -30.781 -19.145 1.00 66.48 203 GLY H O 1
ATOM 1513 N N . THR A 1 204 ? 10.135 -29.398 -20.282 1.00 58.22 204 THR H N 1
ATOM 1514 C CA . THR A 1 204 ? 8.954 -30.229 -20.097 1.00 57.71 204 THR H CA 1
ATOM 1515 C C . THR A 1 204 ? 8.515 -30.979 -21.344 1.00 49.11 204 THR H C 1
ATOM 1516 O O . THR A 1 204 ? 7.979 -32.082 -21.226 1.00 48.49 204 THR H O 1
ATOM 1520 N N . GLN A 1 205 ? 8.709 -30.412 -22.528 1.00 43.42 205 GLN H N 1
ATOM 1521 C CA . GLN A 1 205 ? 8.227 -31.026 -23.756 1.00 38.40 205 GLN H CA 1
ATOM 1522 C C . GLN A 1 205 ? 9.293 -31.946 -24.337 1.00 35.82 205 GLN H C 1
ATOM 1523 O O . GLN A 1 205 ? 10.451 -31.546 -24.490 1.00 37.79 205 GLN H O 1
ATOM 1529 N N . THR A 1 206 ? 8.895 -33.174 -24.663 1.00 45.16 206 THR H N 1
ATOM 1530 C CA . THR A 1 206 ? 9.792 -34.128 -25.300 1.00 32.40 206 THR H CA 1
ATOM 1531 C C . THR A 1 206 ? 9.810 -33.897 -26.805 1.00 38.92 206 THR H C 1
ATOM 1532 O O . THR A 1 206 ? 8.758 -33.734 -27.428 1.00 36.18 206 THR H O 1
ATOM 1536 N N . TYR A 1 207 ? 11.005 -33.872 -27.387 1.00 34.86 207 TYR H N 1
ATOM 1537 C CA . TYR A 1 207 ? 11.178 -33.667 -28.818 1.00 31.44 207 TYR H CA 1
ATOM 1538 C C . TYR A 1 207 ? 11.911 -34.860 -29.413 1.00 35.36 207 TYR H C 1
ATOM 1539 O O . TYR A 1 207 ? 12.981 -35.246 -28.926 1.00 31.15 207 TYR H O 1
ATOM 1548 N N . ILE A 1 208 ? 11.317 -35.445 -30.452 1.00 28.19 208 ILE H N 1
ATOM 1549 C CA . ILE A 1 208 ? 11.826 -36.648 -31.102 1.00 27.18 208 ILE H CA 1
ATOM 1550 C C . ILE A 1 208 ? 11.733 -36.456 -32.608 1.00 24.62 208 ILE H C 1
ATOM 1551 O O . ILE A 1 208 ? 10.653 -36.165 -33.133 1.00 30.52 208 ILE H O 1
ATOM 1556 N N . CYS A 1 209 ? 12.856 -36.624 -33.304 1.00 23.69 209 CYS H N 1
ATOM 1557 C CA . CYS A 1 209 ? 12.852 -36.625 -34.759 1.00 30.12 209 CYS H CA 1
ATOM 1558 C C . CYS A 1 209 ? 12.660 -38.055 -35.253 1.00 29.03 209 CYS H C 1
ATOM 1559 O O . CYS A 1 209 ? 13.312 -38.986 -34.764 1.00 25.94 209 CYS H O 1
ATOM 1562 N N . ASN A 1 210 ? 11.744 -38.226 -36.200 1.00 26.13 210 ASN H N 1
ATOM 1563 C CA . ASN A 1 210 ? 11.406 -39.529 -36.760 1.00 31.71 210 ASN H CA 1
ATOM 1564 C C . ASN A 1 210 ? 12.027 -39.609 -38.146 1.00 25.46 210 ASN H C 1
ATOM 1565 O O . ASN A 1 210 ? 11.533 -38.988 -39.092 1.00 29.19 210 ASN H O 1
ATOM 1570 N N . VAL A 1 211 ? 13.114 -40.359 -38.259 1.00 22.86 211 VAL H N 1
ATOM 1571 C CA . VAL A 1 211 ? 13.890 -40.442 -39.489 1.00 26.08 211 VAL H CA 1
ATOM 1572 C C . VAL A 1 211 ? 13.495 -41.714 -40.219 1.00 29.45 211 VAL H C 1
ATOM 1573 O O . VAL A 1 211 ? 13.540 -42.808 -39.643 1.00 31.79 211 VAL H O 1
ATOM 1577 N N . ASN A 1 212 ? 13.101 -41.573 -41.480 1.00 20.77 212 ASN H N 1
ATOM 1578 C CA . ASN A 1 212 ? 12.692 -42.693 -42.316 1.00 26.26 212 ASN H CA 1
ATOM 1579 C C . ASN A 1 212 ? 13.643 -42.786 -43.502 1.00 28.46 212 ASN H C 1
ATOM 1580 O O . ASN A 1 212 ? 13.745 -41.843 -44.296 1.00 25.30 212 ASN H O 1
ATOM 1585 N N . HIS A 1 213 ? 14.353 -43.908 -43.612 1.00 24.51 213 HIS H N 1
ATOM 1586 C CA . HIS A 1 213 ? 15.199 -44.195 -44.774 1.00 23.49 213 HIS H CA 1
ATOM 1587 C C . HIS A 1 213 ? 14.708 -45.509 -45.369 1.00 28.23 213 HIS H C 1
ATOM 1588 O O . HIS A 1 213 ? 15.255 -46.584 -45.094 1.00 21.49 213 HIS H O 1
ATOM 1595 N N . LYS A 1 214 ? 13.670 -45.406 -46.196 1.00 19.01 214 LYS H N 1
ATOM 1596 C CA . LYS A 1 214 ? 13.042 -46.596 -46.756 1.00 27.43 214 LYS H CA 1
ATOM 1597 C C . LYS A 1 214 ? 13.950 -47.432 -47.660 1.00 25.95 214 LYS H C 1
ATOM 1598 O O . LYS A 1 214 ? 13.761 -48.661 -47.683 1.00 22.42 214 LYS H O 1
ATOM 1604 N N . PRO A 1 215 ? 14.907 -46.874 -48.417 1.00 25.74 215 PRO H N 1
ATOM 1605 C CA . PRO A 1 215 ? 15.778 -47.748 -49.224 1.00 29.77 215 PRO H CA 1
ATOM 1606 C C . PRO A 1 215 ? 16.592 -48.741 -48.408 1.00 26.49 215 PRO H C 1
ATOM 1607 O O . PRO A 1 215 ? 16.989 -49.780 -48.947 1.00 29.95 215 PRO H O 1
ATOM 1611 N N . SER A 1 216 ? 16.865 -48.461 -47.134 1.00 22.37 216 SER H N 1
ATOM 1612 C CA . SER A 1 216 ? 17.525 -49.422 -46.259 1.00 24.54 216 SER H CA 1
ATOM 1613 C C . SER A 1 216 ? 16.564 -50.061 -45.264 1.00 32.37 216 SER H C 1
ATOM 1614 O O . SER A 1 216 ? 17.009 -50.805 -44.383 1.00 28.04 216 SER H O 1
ATOM 1617 N N . ASN A 1 217 ? 15.265 -49.777 -45.378 1.00 25.81 217 ASN H N 1
ATOM 1618 C CA . ASN A 1 217 ? 14.249 -50.316 -44.471 1.00 27.49 217 ASN H CA 1
ATOM 1619 C C . ASN A 1 217 ? 14.571 -49.976 -43.022 1.00 33.24 217 ASN H C 1
ATOM 1620 O O . ASN A 1 217 ? 14.395 -50.790 -42.115 1.00 34.69 217 ASN H O 1
ATOM 1625 N N . THR A 1 218 ? 15.045 -48.753 -42.807 1.00 23.10 218 THR H N 1
ATOM 1626 C CA . THR A 1 218 ? 15.460 -48.290 -41.492 1.00 30.33 218 THR H CA 1
ATOM 1627 C C . THR A 1 218 ? 14.608 -47.102 -41.075 1.00 26.27 218 THR H C 1
ATOM 1628 O O . THR A 1 218 ? 14.342 -46.203 -41.879 1.00 27.98 218 THR H O 1
ATOM 1632 N N . LYS A 1 219 ? 14.173 -47.109 -39.821 1.00 27.92 219 LYS H N 1
ATOM 1633 C CA . LYS A 1 219 ? 13.574 -45.940 -39.197 1.00 26.35 219 LYS H CA 1
ATOM 1634 C C . LYS A 1 219 ? 14.250 -45.708 -37.857 1.00 32.04 219 LYS H C 1
ATOM 1635 O O . LYS A 1 219 ? 14.533 -46.661 -37.123 1.00 30.83 219 LYS H O 1
ATOM 1641 N N . VAL A 1 220 ? 14.514 -44.442 -37.544 1.00 25.03 220 VAL H N 1
ATOM 1642 C CA . VAL A 1 220 ? 15.133 -44.054 -36.285 1.00 26.48 220 VAL H CA 1
ATOM 1643 C C . VAL A 1 220 ? 14.299 -42.952 -35.649 1.00 35.62 220 VAL H C 1
ATOM 1644 O O . VAL A 1 220 ? 14.040 -41.919 -36.280 1.00 29.67 220 VAL H O 1
ATOM 1648 N N . ASP A 1 221 ? 13.872 -43.176 -34.407 1.00 30.86 221 ASP H N 1
ATOM 1649 C CA . ASP A 1 221 ? 13.262 -42.145 -33.573 1.00 32.73 221 ASP H CA 1
ATOM 1650 C C . ASP A 1 221 ? 14.316 -41.690 -32.571 1.00 32.50 221 ASP H C 1
ATOM 1651 O O . ASP A 1 221 ? 14.717 -42.463 -31.694 1.00 35.34 221 ASP H O 1
ATOM 1656 N N . LYS A 1 222 ? 14.772 -40.448 -32.705 1.00 24.06 222 LYS H N 1
ATOM 1657 C CA . LYS A 1 222 ? 15.874 -39.923 -31.905 1.00 30.99 222 LYS H CA 1
ATOM 1658 C C . LYS A 1 222 ? 15.350 -38.868 -30.938 1.00 32.68 222 LYS H C 1
ATOM 1659 O O . LYS A 1 222 ? 14.780 -37.858 -31.365 1.00 31.57 222 LYS H O 1
ATOM 1665 N N . ARG A 1 223 ? 15.539 -39.109 -29.643 1.00 31.54 223 ARG H N 1
ATOM 1666 C CA . ARG A 1 223 ? 15.239 -38.099 -28.636 1.00 35.16 223 ARG H CA 1
ATOM 1667 C C . ARG A 1 223 ? 16.300 -37.008 -28.660 1.00 40.84 223 ARG H C 1
ATOM 1668 O O . ARG A 1 223 ? 17.500 -37.297 -28.634 1.00 42.49 223 ARG H O 1
ATOM 1676 N N . VAL A 1 224 ? 15.865 -35.753 -28.697 1.00 29.33 224 VAL H N 1
ATOM 1677 C CA . VAL A 1 224 ? 16.773 -34.613 -28.685 1.00 34.35 224 VAL H CA 1
ATOM 1678 C C . VAL A 1 224 ? 16.549 -33.873 -27.376 1.00 38.30 224 VAL H C 1
ATOM 1679 O O . VAL A 1 224 ? 15.535 -33.185 -27.207 1.00 42.76 224 VAL H O 1
ATOM 1683 N N . GLU A 1 225 ? 17.486 -34.016 -26.448 1.00 44.92 225 GLU H N 1
ATOM 1684 C CA . GLU A 1 225 ? 17.315 -33.401 -25.146 1.00 48.38 225 GLU H CA 1
ATOM 1685 C C . GLU A 1 225 ? 18.260 -32.218 -24.978 1.00 46.84 225 GLU H C 1
ATOM 1686 O O . GLU A 1 225 ? 19.343 -32.196 -25.571 1.00 48.01 225 GLU H O 1
ATOM 1692 N N . PRO A 1 226 ? 17.869 -31.207 -24.202 1.00 48.99 226 PRO H N 1
ATOM 1693 C CA . PRO A 1 226 ? 18.703 -30.005 -24.084 1.00 54.30 226 PRO H CA 1
ATOM 1694 C C . PRO A 1 226 ? 20.028 -30.298 -23.400 1.00 51.53 226 PRO H C 1
ATOM 1695 O O . PRO A 1 226 ? 20.163 -31.252 -22.629 1.00 52.31 226 PRO H O 1
ATOM 1699 N N . LYS A 1 227 ? 21.015 -29.456 -23.696 1.00 50.18 227 LYS H N 1
ATOM 1700 C CA . LYS A 1 227 ? 22.362 -29.619 -23.160 1.00 56.31 227 LYS H CA 1
ATOM 1701 C C . LYS A 1 227 ? 22.566 -28.780 -21.900 1.00 59.11 227 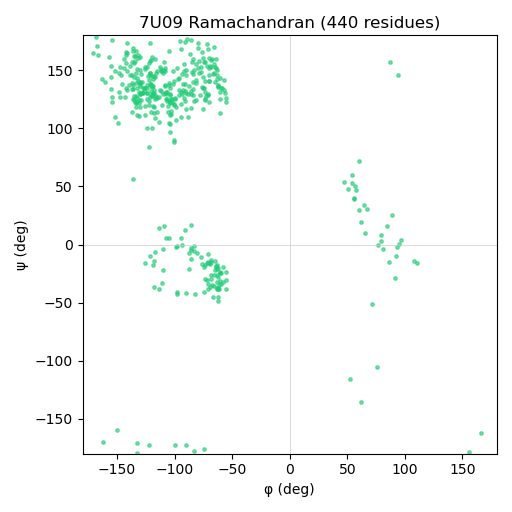LYS H C 1
ATOM 1702 O O . LYS A 1 227 ? 21.772 -27.887 -21.597 1.00 55.54 227 LYS H O 1
ATOM 1704 N N . TYR B 2 2 ? 7.922 -38.135 -82.062 1.00 49.20 2 TYR L N 1
ATOM 1705 C CA . TYR B 2 2 ? 7.226 -36.860 -81.948 1.00 40.21 2 TYR L CA 1
ATOM 1706 C C . TYR B 2 2 ? 7.691 -36.089 -80.716 1.00 40.94 2 TYR L C 1
ATOM 1707 O O . TYR B 2 2 ? 7.696 -36.619 -79.605 1.00 47.55 2 TYR L O 1
ATOM 1716 N N . GLU B 2 3 ? 8.076 -34.832 -80.917 1.00 36.92 3 GLU L N 1
ATOM 1717 C CA . GLU B 2 3 ? 8.623 -34.004 -79.853 1.00 47.89 3 GLU L CA 1
ATOM 1718 C C . GLU B 2 3 ? 7.866 -32.686 -79.787 1.00 42.79 3 GLU L C 1
ATOM 1719 O O . GLU B 2 3 ? 7.611 -32.060 -80.820 1.00 42.43 3 GLU L O 1
ATOM 1721 N N . LEU B 2 4 ? 7.505 -32.274 -78.575 1.00 40.54 4 LEU L N 1
ATOM 1722 C CA . LEU B 2 4 ? 6.941 -30.955 -78.325 1.00 31.70 4 LEU L CA 1
ATOM 1723 C C . LEU B 2 4 ? 8.046 -30.068 -77.762 1.00 37.29 4 LEU L C 1
ATOM 1724 O O . LEU B 2 4 ? 8.623 -30.379 -76.714 1.00 35.35 4 LEU L O 1
ATOM 1729 N N . THR B 2 5 ? 8.336 -28.974 -78.458 1.00 32.92 5 THR L N 1
ATOM 1730 C CA . THR B 2 5 ? 9.499 -28.142 -78.178 1.00 41.40 5 THR L CA 1
ATOM 1731 C C . THR B 2 5 ? 9.081 -26.884 -77.425 1.00 38.63 5 THR L C 1
ATOM 1732 O O . THR B 2 5 ? 8.211 -26.135 -77.885 1.00 41.39 5 THR L O 1
ATOM 1736 N N . GLN B 2 6 ? 9.702 -26.655 -76.274 1.00 42.98 6 GLN L N 1
ATOM 1737 C CA . GLN B 2 6 ? 9.495 -25.467 -75.464 1.00 36.81 6 GLN L CA 1
ATOM 1738 C C . GLN B 2 6 ? 10.822 -24.749 -75.257 1.00 39.81 6 GLN L C 1
ATOM 1739 O O . GLN B 2 6 ? 11.891 -25.365 -75.349 1.00 41.41 6 GLN L O 1
ATOM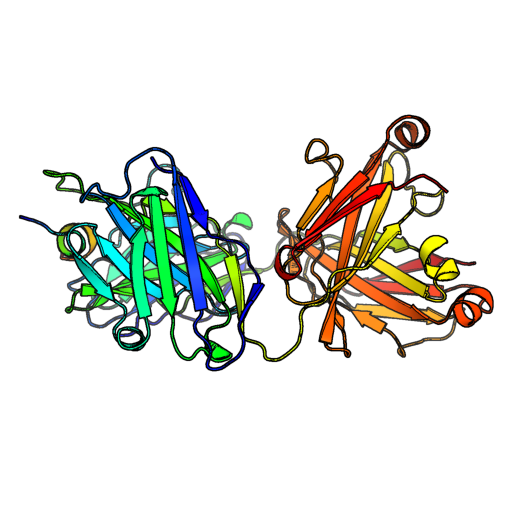 1745 N N . PRO B 2 7 ? 10.795 -23.448 -74.978 1.00 39.96 7 PRO L N 1
ATOM 1746 C CA . PRO B 2 7 ? 12.021 -22.757 -74.567 1.00 42.08 7 PRO L CA 1
ATOM 1747 C C . PRO B 2 7 ? 12.515 -23.300 -73.239 1.00 4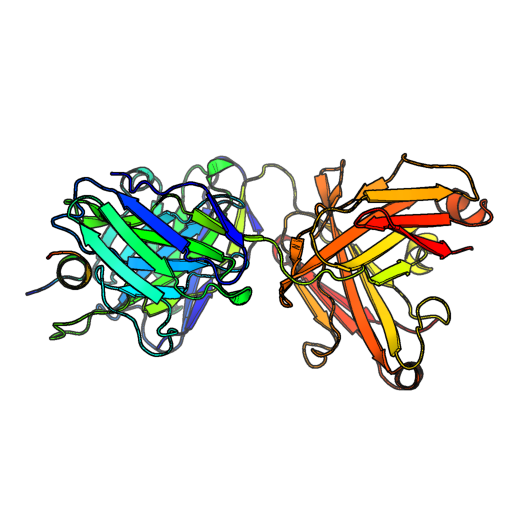8.12 7 PRO L C 1
ATOM 1748 O O . PRO B 2 7 ? 11.710 -23.592 -72.341 1.00 42.90 7 PRO L O 1
ATOM 1752 N N . PRO B 2 8 ? 13.829 -23.472 -73.081 1.00 47.38 8 PRO L N 1
ATOM 1753 C CA . PRO B 2 8 ? 14.333 -24.056 -71.826 1.00 45.47 8 PRO L CA 1
ATOM 1754 C C . PRO B 2 8 ? 14.033 -23.207 -70.606 1.00 43.40 8 PRO L C 1
ATOM 1755 O O . PRO B 2 8 ? 13.706 -23.751 -69.544 1.00 42.84 8 PRO L O 1
ATOM 1759 N N . SER B 2 9 ? 14.121 -21.885 -70.727 1.00 45.93 9 SER L N 1
ATOM 1760 C CA . SER B 2 9 ? 13.926 -21.017 -69.577 1.00 51.12 9 SER L CA 1
ATOM 1761 C C . SER B 2 9 ? 13.309 -19.699 -70.018 1.00 55.36 9 SER L C 1
ATOM 1762 O O . SER B 2 9 ? 13.558 -19.214 -71.126 1.00 48.44 9 SER L O 1
ATOM 1765 N N . VAL B 2 10 ? 12.495 -19.132 -69.131 1.00 50.60 10 VAL L N 1
ATOM 1766 C CA . VAL B 2 10 ? 11.933 -17.796 -69.291 1.00 54.85 10 VAL L CA 1
ATOM 1767 C C . VAL B 2 10 ? 12.178 -17.052 -67.986 1.00 63.57 10 VAL L C 1
ATOM 1768 O O . VAL B 2 10 ? 11.580 -17.384 -66.954 1.00 58.84 10 VAL L O 1
ATOM 1772 N N . SER B 2 11 ? 13.060 -16.060 -68.020 1.00 54.40 11 SER L N 1
ATOM 1773 C CA . SER B 2 11 ? 13.403 -15.275 -66.843 1.00 60.44 11 SER L CA 1
ATOM 1774 C C . SER B 2 11 ? 12.687 -13.932 -66.924 1.00 63.56 11 SER L C 1
ATOM 1775 O O . SER B 2 11 ? 12.863 -13.190 -67.897 1.00 73.45 11 SER L O 1
ATOM 1778 N N . VAL B 2 12 ? 11.887 -13.626 -65.904 1.00 60.93 12 VAL L N 1
ATOM 1779 C CA . VAL B 2 12 ? 10.976 -12.485 -65.914 1.00 66.20 12 VAL L CA 1
ATOM 1780 C C . VAL B 2 12 ? 10.880 -11.921 -64.502 1.00 75.66 12 VAL L C 1
ATOM 1781 O O . VAL B 2 12 ? 10.806 -12.675 -63.529 1.00 72.08 12 VAL L O 1
ATOM 1785 N N . SER B 2 13 ? 10.886 -10.594 -64.388 1.00 73.30 13 SER L N 1
ATOM 1786 C CA . SER B 2 13 ? 10.704 -9.952 -63.094 1.00 81.99 13 SER L CA 1
ATOM 1787 C C . SER B 2 13 ? 9.214 -9.835 -62.762 1.00 79.73 13 SER L C 1
ATOM 1788 O O . SER B 2 13 ? 8.366 -9.909 -63.656 1.00 67.35 13 SER L O 1
ATOM 1791 N N . PRO B 2 14 ? 8.862 -9.659 -61.481 1.00 78.76 14 PRO L N 1
ATOM 1792 C CA . PRO B 2 14 ? 7.443 -9.682 -61.105 1.00 68.89 14 PRO L CA 1
ATOM 1793 C C . PRO B 2 14 ? 6.670 -8.551 -61.763 1.00 76.55 14 PRO L C 1
ATOM 1794 O O . PRO B 2 14 ? 7.173 -7.436 -61.920 1.00 73.69 14 PRO L O 1
ATOM 1798 N N . GLY B 2 15 ? 5.434 -8.851 -62.156 1.00 68.76 15 GLY L N 1
ATOM 1799 C CA . GLY B 2 15 ? 4.594 -7.901 -62.846 1.00 71.66 15 GLY L CA 1
ATOM 1800 C C . GLY B 2 15 ? 4.692 -7.952 -64.358 1.00 75.20 15 GLY L C 1
ATOM 1801 O O . GLY B 2 15 ? 3.714 -7.632 -65.039 1.00 72.54 15 GLY L O 1
ATOM 1802 N N . GLN B 2 16 ? 5.840 -8.355 -64.900 1.00 68.76 16 GLN L N 1
ATOM 1803 C CA . GLN B 2 16 ? 5.974 -8.466 -66.345 1.00 68.66 16 GLN L CA 1
ATOM 1804 C C . GLN B 2 16 ? 5.140 -9.632 -66.867 1.00 71.30 16 GLN L C 1
ATOM 1805 O O . GLN B 2 16 ? 4.752 -10.536 -66.122 1.00 73.89 16 GLN L O 1
ATOM 1811 N N . MET B 2 17 ? 4.858 -9.603 -68.166 1.00 72.33 17 MET L N 1
ATOM 1812 C CA . MET B 2 17 ? 4.084 -10.666 -68.789 1.00 63.17 17 MET L CA 1
ATOM 1813 C C . MET B 2 17 ? 5.004 -11.808 -69.198 1.00 68.87 17 MET L C 1
ATOM 1814 O O . MET B 2 17 ? 6.053 -11.585 -69.810 1.00 74.75 17 MET L O 1
ATOM 1819 N N . ALA B 2 18 ? 4.616 -13.028 -68.848 1.00 55.36 18 ALA L N 1
ATOM 1820 C CA . ALA B 2 18 ? 5.346 -14.222 -69.240 1.00 55.23 18 ALA L CA 1
ATOM 1821 C C . ALA B 2 18 ? 4.596 -14.930 -70.358 1.00 55.53 18 ALA L C 1
ATOM 1822 O O . ALA B 2 18 ? 3.363 -15.011 -70.339 1.00 54.22 18 ALA L O 1
ATOM 1824 N N . ARG B 2 19 ? 5.344 -15.424 -71.340 1.00 55.88 19 ARG L N 1
ATOM 1825 C CA . ARG B 2 19 ? 4.777 -16.180 -72.449 1.00 52.19 19 ARG L CA 1
ATOM 1826 C C . ARG B 2 19 ? 5.652 -17.400 -72.677 1.00 47.45 19 ARG L C 1
ATOM 1827 O O . ARG B 2 19 ? 6.866 -17.270 -72.861 1.00 54.10 19 ARG L O 1
ATOM 1829 N N . ILE B 2 20 ? 5.040 -18.578 -72.646 1.00 43.89 20 ILE L N 1
ATOM 1830 C CA . ILE B 2 20 ? 5.743 -19.839 -72.830 1.00 41.71 20 ILE L CA 1
ATOM 1831 C C . ILE B 2 20 ? 5.103 -20.552 -74.005 1.00 45.44 20 ILE L C 1
ATOM 1832 O O . ILE B 2 20 ? 3.903 -20.854 -73.979 1.00 40.38 20 ILE L O 1
ATOM 1837 N N . THR B 2 21 ? 5.893 -20.815 -75.033 1.00 43.17 21 THR L N 1
ATOM 1838 C CA . THR B 2 21 ? 5.366 -21.484 -76.205 1.00 40.66 21 THR L CA 1
ATOM 1839 C C . THR B 2 21 ? 5.593 -22.984 -76.126 1.00 45.28 21 THR L C 1
ATOM 1840 O O . THR B 2 21 ? 6.343 -23.497 -75.293 1.00 38.66 21 THR L O 1
ATOM 1844 N N . CYS B 2 22 ? 4.922 -23.682 -77.034 0.91 40.70 22 CYS L N 1
ATOM 1845 C CA . CYS B 2 22 ? 5.091 -25.113 -77.231 1.00 39.95 22 CYS L CA 1
ATOM 1846 C C . CYS B 2 22 ? 4.699 -25.398 -78.670 0.93 40.98 22 CYS L C 1
ATOM 1847 O O . CYS B 2 22 ? 3.603 -25.027 -79.098 1.00 43.96 22 CYS L O 1
ATOM 1850 N N . SER B 2 23 ? 5.612 -25.985 -79.431 1.00 37.79 23 SER L N 1
ATOM 1851 C CA . SER B 2 23 ? 5.393 -26.206 -80.850 1.00 44.20 23 SER L CA 1
ATOM 1852 C C . SER B 2 23 ? 5.523 -27.689 -81.165 1.00 47.91 23 SER L C 1
ATOM 1853 O O . SER B 2 23 ? 6.359 -28.391 -80.589 1.00 40.67 23 SER L O 1
ATOM 1856 N N . GLY B 2 24 ? 4.662 -28.160 -82.057 1.00 41.20 24 GLY L N 1
ATOM 1857 C CA . GLY B 2 24 ? 4.638 -29.540 -82.493 1.00 38.06 24 GLY L CA 1
ATOM 1858 C C . GLY B 2 24 ? 3.838 -29.621 -83.777 1.00 41.57 24 GLY L C 1
ATOM 1859 O O . GLY B 2 24 ? 2.839 -28.911 -83.933 1.00 39.51 24 GLY L O 1
ATOM 1860 N N . GLU B 2 25 ? 4.262 -30.463 -84.719 1.00 42.16 25 GLU L N 1
ATOM 1861 C CA . GLU B 2 25 ? 3.622 -30.446 -86.028 1.00 39.94 25 GLU L CA 1
ATOM 1862 C C . GLU B 2 25 ? 2.192 -30.974 -85.993 1.00 38.82 25 GLU L C 1
ATOM 1863 O O . GLU B 2 25 ? 1.432 -30.719 -86.932 1.00 40.78 25 GLU L O 1
ATOM 1869 N N . ALA B 2 26 ? 1.797 -31.679 -84.933 1.00 35.99 26 ALA L N 1
ATOM 1870 C CA . ALA B 2 26 ? 0.459 -32.249 -84.837 1.00 41.51 26 ALA L CA 1
ATOM 1871 C C . ALA B 2 26 ? -0.493 -31.400 -84.006 1.00 42.77 26 ALA L C 1
ATOM 1872 O O . ALA B 2 26 ? -1.673 -31.748 -83.897 1.00 39.09 26 ALA L O 1
ATOM 1874 N N . LEU B 2 27 ? -0.013 -30.297 -83.431 1.00 40.82 27 LEU L N 1
ATOM 1875 C CA . LEU B 2 27 ? -0.890 -29.413 -82.669 1.00 36.41 27 LEU L CA 1
ATOM 1876 C C . LEU B 2 27 ? -2.081 -28.863 -83.455 1.00 37.96 27 LEU L C 1
ATOM 1877 O O . LEU B 2 27 ? -3.126 -28.625 -82.822 1.00 40.14 27 LEU L O 1
ATOM 1882 N N . PRO B 2 28 ? -2.012 -28.614 -84.770 1.00 39.53 28 PRO L N 1
ATOM 1883 C CA . PRO B 2 28 ? -3.238 -28.231 -85.493 1.00 47.10 28 PRO L CA 1
ATOM 1884 C C . PRO B 2 28 ? -4.356 -29.257 -85.401 1.00 40.55 28 PRO L C 1
ATOM 1885 O O . PRO B 2 28 ? -5.516 -28.902 -85.632 1.00 49.12 28 PRO L O 1
ATOM 1889 N N . LYS B 2 29 ? -4.053 -30.510 -85.065 1.00 38.25 29 LYS L N 1
ATOM 1890 C CA . LYS B 2 29 ? -5.068 -31.544 -84.944 1.00 46.02 29 LYS L CA 1
ATOM 1891 C C . LYS B 2 29 ? -5.197 -32.122 -83.544 1.00 46.20 29 LYS L C 1
ATOM 1892 O O . LYS B 2 29 ? -6.108 -32.926 -83.314 1.00 41.25 29 LYS L O 1
ATOM 1894 N N . LYS B 2 30 ? -4.323 -31.745 -82.610 1.00 33.17 30 LYS L N 1
ATOM 1895 C CA . LYS B 2 30 ? -4.299 -32.327 -81.273 1.00 30.29 30 LYS L CA 1
ATOM 1896 C C . LYS B 2 30 ? -4.284 -31.219 -80.234 1.00 32.76 30 LYS L C 1
ATOM 1897 O O . LYS B 2 30 ? -3.458 -30.304 -80.310 1.00 40.61 30 LYS L O 1
ATOM 1903 N N . TYR B 2 31 ? -5.193 -31.307 -79.264 1.00 34.09 31 TYR L N 1
ATOM 1904 C CA . TYR B 2 31 ? -5.253 -30.317 -78.197 1.00 36.84 31 TYR L CA 1
ATOM 1905 C C . TYR B 2 31 ? -3.988 -30.348 -77.349 1.00 29.69 31 TYR L C 1
ATOM 1906 O O . TYR B 2 31 ? -3.319 -31.378 -77.215 1.00 26.26 31 TYR L O 1
ATOM 1915 N N . ALA B 2 32 ? -3.670 -29.198 -76.765 1.00 28.89 32 ALA L N 1
ATOM 1916 C CA . ALA B 2 32 ? -2.552 -29.054 -75.850 1.00 31.44 32 ALA L CA 1
ATOM 1917 C C . ALA B 2 32 ? -3.071 -28.789 -74.445 1.00 29.62 32 ALA L C 1
ATOM 1918 O O . ALA B 2 32 ? -4.138 -28.196 -74.257 1.00 29.81 32 ALA L O 1
ATOM 1920 N N . TYR B 2 33 ? -2.302 -29.243 -73.462 1.00 25.85 33 TYR L N 1
ATOM 1921 C CA . TYR B 2 33 ? -2.589 -29.044 -72.049 1.00 25.84 33 TYR L CA 1
ATOM 1922 C C . TYR B 2 33 ? -1.335 -28.504 -71.378 1.00 27.97 33 TYR L C 1
ATOM 1923 O O . TYR B 2 33 ? -0.230 -28.971 -71.661 1.00 31.55 33 TYR L O 1
ATOM 1932 N N . TRP B 2 34 ? -1.506 -27.523 -70.496 1.00 26.90 34 TRP L N 1
ATOM 1933 C CA . TRP B 2 34 ? -0.396 -26.876 -69.808 1.00 28.20 34 TRP L CA 1
ATOM 1934 C C . TRP B 2 34 ? -0.379 -27.288 -68.344 1.00 27.52 34 TRP L C 1
ATOM 1935 O O . TRP B 2 34 ? -1.407 -27.216 -67.663 1.00 33.37 34 TRP L O 1
ATOM 1946 N N . TYR B 2 35 ? 0.790 -27.704 -67.861 1.00 25.79 35 TYR L N 1
ATOM 1947 C CA . TYR B 2 35 ? 0.958 -28.182 -66.498 1.00 28.27 35 TYR L CA 1
ATOM 1948 C C . TYR B 2 35 ? 1.986 -27.339 -65.763 1.00 36.01 35 TYR L C 1
ATOM 1949 O O . TYR B 2 35 ? 2.965 -26.872 -66.355 1.00 31.10 35 TYR L O 1
ATOM 1958 N N . GLN B 2 36 ? 1.753 -27.153 -64.468 1.00 31.48 36 GLN L N 1
ATOM 1959 C CA . GLN B 2 36 ? 2.655 -26.437 -63.584 1.00 29.13 36 GLN L CA 1
ATOM 1960 C C . GLN B 2 36 ? 3.234 -27.411 -62.568 1.00 36.62 36 GLN L C 1
ATOM 1961 O O . GLN B 2 36 ? 2.486 -28.115 -61.880 1.00 29.79 36 GLN L O 1
ATOM 1967 N N . GLN B 2 37 ? 4.559 -27.452 -62.468 1.00 35.59 37 GLN L N 1
ATOM 1968 C CA . GLN B 2 37 ? 5.232 -28.302 -61.496 1.00 27.67 37 GLN L CA 1
ATOM 1969 C C . GLN B 2 37 ? 6.051 -27.446 -60.545 1.00 33.53 37 GLN L C 1
ATOM 1970 O O . GLN B 2 37 ? 6.834 -26.598 -60.983 1.00 32.19 37 GLN L O 1
ATOM 1976 N N . LYS B 2 38 ? 5.866 -27.673 -59.247 1.00 33.89 38 LYS L N 1
ATOM 1977 C CA . LYS B 2 38 ? 6.650 -27.038 -58.200 1.00 39.33 38 LYS L CA 1
ATOM 1978 C C . LYS B 2 38 ? 7.243 -28.114 -57.304 1.00 40.92 38 LYS L C 1
ATOM 1979 O O . LYS B 2 38 ? 6.552 -29.067 -56.930 1.00 36.28 38 LYS L O 1
ATOM 1985 N N . GLY B 2 39 ? 8.524 -27.963 -56.982 1.00 40.78 39 GLY L N 1
ATOM 1986 C CA . GLY B 2 39 ? 9.182 -28.846 -56.029 1.00 33.15 39 GLY L CA 1
ATOM 1987 C C . GLY B 2 39 ? 9.115 -30.321 -56.362 1.00 40.82 39 GLY L C 1
ATOM 1988 O O . GLY B 2 39 ? 8.928 -31.145 -55.459 1.00 40.62 39 GLY L O 1
ATOM 1989 N N . GLY B 2 40 ? 9.255 -30.675 -57.638 1.00 39.15 40 GLY L N 1
ATOM 1990 C CA . GLY B 2 40 ? 9.304 -32.071 -58.037 1.00 43.61 40 GLY L CA 1
ATOM 1991 C C . GLY B 2 40 ? 8.024 -32.846 -57.794 1.00 41.31 40 GLY L C 1
ATOM 1992 O O . GLY B 2 40 ? 8.000 -34.074 -57.918 1.00 37.73 40 GLY L O 1
ATOM 1993 N N . GLN B 2 41 ? 6.953 -32.139 -57.442 1.00 41.16 41 GLN L N 1
ATOM 1994 C CA . GLN B 2 41 ? 5.664 -32.763 -57.197 1.00 43.28 41 GLN L CA 1
ATOM 1995 C C . GLN B 2 41 ? 4.952 -33.065 -58.513 1.00 35.46 41 GLN L C 1
ATOM 1996 O O . GLN B 2 41 ? 5.361 -32.626 -59.592 1.00 29.52 41 GLN L O 1
ATOM 2002 N N . PHE B 2 42 ? 3.872 -33.833 -58.412 1.00 31.11 42 PHE L N 1
ATOM 2003 C CA . PHE B 2 42 ? 3.069 -34.108 -59.589 1.00 27.98 42 PHE L CA 1
ATOM 2004 C C . PHE B 2 42 ? 2.501 -32.795 -60.124 1.00 32.70 42 PHE L C 1
ATOM 2005 O O . PHE B 2 42 ? 2.059 -31.944 -59.341 1.00 25.31 42 PHE L O 1
ATOM 2013 N N . PRO B 2 43 ? 2.523 -32.582 -61.435 1.00 27.75 43 PRO L N 1
ATOM 2014 C CA . PRO B 2 43 ? 2.134 -31.279 -61.979 1.00 27.63 43 PRO L CA 1
ATOM 2015 C C . PRO B 2 43 ? 0.632 -31.042 -61.911 1.00 31.67 43 PRO L C 1
ATOM 2016 O O . PRO B 2 43 ? -0.183 -31.969 -61.864 1.00 29.63 43 PRO L O 1
ATOM 2020 N N . VAL B 2 44 ? 0.277 -29.760 -61.931 1.00 33.07 44 VAL L N 1
ATOM 2021 C CA . VAL B 2 44 ? -1.100 -29.297 -61.826 1.00 31.74 44 VAL L CA 1
ATOM 2022 C C . VAL B 2 44 ? -1.499 -28.671 -63.156 1.00 31.19 44 VAL L C 1
ATOM 2023 O O . VAL B 2 44 ? -0.749 -27.863 -63.718 1.00 34.33 44 VAL L O 1
ATOM 2027 N N . LEU B 2 45 ? -2.676 -29.037 -63.653 1.00 25.44 45 LEU L N 1
ATOM 2028 C CA . LEU B 2 45 ? -3.169 -28.496 -64.915 1.00 31.56 45 LEU L CA 1
ATOM 2029 C C . LEU B 2 45 ? -3.626 -27.053 -64.724 1.00 32.54 45 LEU L C 1
ATOM 2030 O O . LEU B 2 45 ? -4.477 -26.774 -63.873 1.00 37.10 45 LEU L O 1
ATOM 2035 N N . VAL B 2 46 ? -3.074 -26.137 -65.515 1.00 30.86 46 VAL L N 1
ATOM 2036 C CA . VAL B 2 46 ? -3.458 -24.732 -65.440 1.00 37.66 46 VAL L CA 1
ATOM 2037 C C . VAL B 2 46 ? -4.237 -24.259 -66.664 1.00 36.00 46 VAL L C 1
ATOM 2038 O O . VAL B 2 46 ? -4.948 -23.247 -66.567 1.00 37.49 46 VAL L O 1
ATOM 2042 N N . ILE B 2 47 ? -4.122 -24.938 -67.803 1.00 38.55 47 ILE L N 1
ATOM 2043 C CA . ILE B 2 47 ? -4.872 -24.613 -69.015 1.00 34.26 47 ILE L CA 1
ATOM 2044 C C . ILE B 2 47 ? -5.130 -25.914 -69.761 1.00 39.79 47 ILE L C 1
ATOM 2045 O O . ILE B 2 47 ? -4.205 -26.705 -69.968 1.00 30.57 47 ILE L O 1
ATOM 2050 N N . TYR B 2 48 ? -6.376 -26.143 -70.171 1.00 34.26 48 TYR L N 1
ATOM 2051 C CA . TYR B 2 48 ? -6.711 -27.346 -70.918 1.00 36.42 48 TYR L CA 1
ATOM 2052 C C . TYR B 2 48 ? -7.306 -26.992 -72.275 1.00 37.46 48 TYR L C 1
ATOM 2053 O O . TYR B 2 48 ? -7.967 -25.962 -72.435 1.00 34.17 48 TYR L O 1
ATOM 2062 N N . LYS B 2 49 ? -7.040 -27.859 -73.254 1.00 37.09 49 LYS L N 1
ATOM 2063 C CA . LYS B 2 49 ? -7.553 -27.721 -74.618 1.00 37.55 49 LYS L CA 1
ATOM 2064 C C . LYS B 2 49 ? -7.203 -26.357 -75.213 1.00 39.14 49 LYS L C 1
ATOM 2065 O O . LYS B 2 49 ? -8.071 -25.616 -75.686 1.00 41.19 49 LYS L O 1
ATOM 2071 N N . ASP B 2 50 ? -5.907 -26.029 -75.173 1.00 33.74 50 ASP L N 1
ATOM 2072 C CA . ASP B 2 50 ? -5.339 -24.812 -75.758 1.00 40.85 50 ASP L CA 1
ATOM 2073 C C . ASP B 2 50 ? -5.703 -23.539 -74.996 1.00 42.03 50 ASP L C 1
ATOM 2074 O O . ASP B 2 50 ? -4.820 -22.740 -74.667 1.00 41.02 50 ASP L O 1
ATOM 2079 N N . THR B 2 51 ? -6.991 -23.330 -74.720 1.00 42.82 51 THR L N 1
ATOM 2080 C CA . THR B 2 51 ? -7.476 -22.021 -74.296 1.00 45.16 51 THR L CA 1
ATOM 2081 C C . THR B 2 51 ? -8.255 -22.004 -72.988 1.00 45.64 51 THR L C 1
ATOM 2082 O O . THR B 2 51 ? -8.439 -20.917 -72.428 1.00 45.38 51 THR L O 1
ATOM 2086 N N . GLU B 2 52 ? -8.719 -23.143 -72.483 1.00 46.63 52 GLU L N 1
ATOM 2087 C CA . GLU B 2 52 ? -9.663 -23.148 -71.374 1.00 42.59 52 GLU L CA 1
ATOM 2088 C C . GLU B 2 52 ? -8.946 -23.188 -70.030 1.00 47.63 52 GLU L C 1
ATOM 2089 O O . GLU B 2 52 ? -7.891 -23.808 -69.881 1.00 45.88 52 GLU L O 1
ATOM 2095 N N . ARG B 2 53 ? -9.543 -22.522 -69.042 1.00 46.36 53 ARG L N 1
ATOM 2096 C CA . ARG B 2 53 ? -8.965 -22.427 -67.708 1.00 49.14 53 ARG L CA 1
ATOM 2097 C C . ARG B 2 53 ? -9.748 -23.306 -66.743 1.00 44.09 53 ARG L C 1
ATOM 2098 O O . ARG B 2 53 ? -10.972 -23.152 -66.634 1.00 47.31 53 ARG L O 1
ATOM 2106 N N . PRO B 2 54 ? -9.101 -24.242 -66.049 1.00 43.18 54 PRO L N 1
ATOM 2107 C CA . PRO B 2 54 ? -9.821 -25.055 -65.062 1.00 48.79 54 PRO L CA 1
ATOM 2108 C C . PRO B 2 54 ? -10.277 -24.224 -63.874 1.00 48.87 54 PRO L C 1
ATOM 2109 O O . PRO B 2 54 ? -9.753 -23.146 -63.587 1.00 45.24 54 PRO L O 1
ATOM 2113 N N . SER B 2 55 ? -11.272 -24.753 -63.169 1.00 53.61 55 SER L N 1
ATOM 2114 C CA . SER B 2 55 ? -11.768 -24.087 -61.975 1.00 56.27 55 SER L CA 1
ATOM 2115 C C . SER B 2 55 ? -10.705 -24.101 -60.883 1.00 61.61 55 SER L C 1
ATOM 2116 O O . SER B 2 55 ? -9.911 -25.039 -60.771 1.00 62.33 55 SER L O 1
ATOM 2119 N N . GLY B 2 56 ? -10.689 -23.041 -60.077 1.00 51.95 56 GLY L N 1
ATOM 2120 C CA . GLY B 2 56 ? -9.690 -22.888 -59.041 1.00 59.49 56 GLY L CA 1
ATOM 2121 C C . GLY B 2 56 ? -8.357 -22.353 -59.512 1.00 57.34 56 GLY L C 1
ATOM 2122 O O . GLY B 2 56 ? -7.470 -22.127 -58.678 1.00 61.79 56 GLY L O 1
ATOM 2123 N N . ILE B 2 57 ? -8.185 -22.146 -60.814 1.00 53.91 57 ILE L N 1
ATOM 2124 C CA . ILE B 2 57 ? -6.955 -21.610 -61.389 1.00 53.18 57 ILE L CA 1
ATOM 2125 C C . ILE B 2 57 ? -7.101 -20.095 -61.483 1.00 55.92 57 ILE L C 1
ATOM 2126 O O . ILE B 2 57 ? -8.181 -19.607 -61.847 1.00 60.47 57 ILE L O 1
ATOM 2131 N N . PRO B 2 58 ? -6.069 -19.315 -61.154 1.00 50.45 58 PRO L N 1
ATOM 2132 C CA . PRO B 2 58 ? -6.209 -17.855 -61.212 1.00 51.50 58 PRO L CA 1
ATOM 2133 C C . PRO B 2 58 ? -6.474 -17.376 -62.631 1.00 56.29 58 PRO L C 1
ATOM 2134 O O . PRO B 2 58 ? -5.971 -17.939 -63.606 1.00 55.00 58 PRO L O 1
ATOM 2138 N N . GLU B 2 59 ? -7.277 -16.314 -62.734 1.00 55.73 59 GLU L N 1
ATOM 2139 C CA . GLU B 2 59 ? -7.653 -15.761 -64.029 1.00 55.27 59 GLU L CA 1
ATOM 2140 C C . GLU B 2 59 ? -6.472 -15.175 -64.790 1.00 55.11 59 GLU L C 1
ATOM 2141 O O . GLU B 2 59 ? -6.595 -14.926 -65.995 1.00 55.33 59 GLU L O 1
ATOM 2143 N N . ARG B 2 60 ? -5.335 -14.959 -64.127 1.00 54.98 60 ARG L N 1
ATOM 2144 C CA . ARG B 2 60 ? -4.171 -14.402 -64.804 1.00 55.11 60 ARG L CA 1
ATOM 2145 C C . ARG B 2 60 ? -3.531 -15.392 -65.772 1.00 55.53 60 ARG L C 1
ATOM 2146 O O . ARG B 2 60 ? -2.725 -14.981 -66.615 1.00 52.15 60 ARG L O 1
ATOM 2154 N N . PHE B 2 61 ? -3.866 -16.677 -65.668 1.00 51.12 61 PHE L N 1
ATOM 2155 C CA . PHE B 2 61 ? -3.389 -17.689 -66.600 1.00 50.18 61 PHE L CA 1
ATOM 2156 C C . PHE B 2 61 ? -4.316 -17.745 -67.806 1.00 48.35 61 PHE L C 1
ATOM 2157 O O . PHE B 2 61 ? -5.538 -17.845 -67.652 1.00 47.22 61 PHE L O 1
ATOM 2165 N N . SER B 2 62 ? -3.735 -17.689 -69.001 1.00 46.19 62 SER L N 1
ATOM 2166 C CA . SER B 2 62 ? -4.501 -17.817 -70.231 1.00 48.29 62 SER L CA 1
ATOM 2167 C C . SER B 2 62 ? -3.687 -18.607 -71.246 1.00 44.43 62 SER L C 1
ATOM 2168 O O . SER B 2 62 ? -2.481 -18.812 -71.086 1.00 51.32 62 SER L O 1
ATOM 2171 N N . GLY B 2 63 ? -4.359 -19.058 -72.298 1.00 47.19 63 GLY L N 1
ATOM 2172 C CA . GLY B 2 63 ? -3.702 -19.834 -73.334 1.00 43.46 63 GLY L CA 1
ATOM 2173 C C . GLY B 2 63 ? -4.304 -19.554 -74.694 1.00 46.07 63 GLY L C 1
ATOM 2174 O O . GLY B 2 63 ? -5.507 -19.310 -74.820 1.00 50.37 63 GLY L O 1
ATOM 2175 N N . SER B 2 64 ? -3.454 -19.594 -75.716 1.00 44.89 64 SER L N 1
ATOM 2176 C CA . SER B 2 64 ? -3.891 -19.371 -77.085 1.00 46.01 64 SER L CA 1
ATOM 2177 C C . SER B 2 64 ? -3.247 -20.407 -77.994 1.00 44.45 64 SER L C 1
ATOM 2178 O O . SER B 2 64 ? -2.335 -21.140 -77.602 1.00 47.75 64 SER L O 1
ATOM 2181 N N . SER B 2 65 ? -3.738 -20.453 -79.228 1.00 45.81 65 SER L N 1
ATOM 2182 C CA . SER B 2 65 ? -3.282 -21.406 -80.227 1.00 49.21 65 SER L CA 1
ATOM 2183 C C . SER B 2 65 ? -3.102 -20.693 -81.557 1.00 54.74 65 SER L C 1
ATOM 2184 O O . SER B 2 65 ? -3.933 -19.867 -81.945 1.00 58.42 65 SER L O 1
ATOM 2187 N N . SER B 2 66 ? -2.009 -21.012 -82.248 1.00 47.71 66 SER L N 1
ATOM 2188 C CA . SER B 2 66 ? -1.755 -20.512 -83.592 1.00 61.85 66 SER L CA 1
ATOM 2189 C C . SER B 2 66 ? -1.253 -21.676 -84.448 1.00 53.33 66 SER L C 1
ATOM 2190 O O . SER B 2 66 ? -0.179 -21.642 -85.042 1.00 63.94 66 SER L O 1
ATOM 2193 N N . GLY B 2 67 ? -2.052 -22.739 -84.499 1.00 55.61 67 GLY L N 1
ATOM 2194 C CA . GLY B 2 67 ? -1.726 -23.902 -85.302 1.00 55.28 67 GLY L CA 1
ATOM 2195 C C . GLY B 2 67 ? -0.644 -24.772 -84.697 1.00 53.15 67 GLY L C 1
ATOM 2196 O O . GLY B 2 67 ? -0.889 -25.498 -83.727 1.00 46.46 67 GLY L O 1
ATOM 2197 N N . THR B 2 68 ? 0.562 -24.704 -85.259 1.00 45.77 68 THR L N 1
ATOM 2198 C CA . THR B 2 68 ? 1.658 -25.536 -84.784 1.00 51.12 68 THR L CA 1
ATOM 2199 C C . THR B 2 68 ? 2.279 -25.032 -83.490 1.00 48.07 68 THR L C 1
ATOM 2200 O O . THR B 2 68 ? 3.084 -25.753 -82.893 1.00 50.11 68 THR L O 1
ATOM 2204 N N . ILE B 2 69 ? 1.938 -23.827 -83.042 1.00 43.68 69 ILE L N 1
ATOM 2205 C CA . ILE B 2 69 ? 2.484 -23.263 -81.813 1.00 47.80 69 ILE L CA 1
ATOM 2206 C C . ILE B 2 69 ? 1.326 -22.902 -80.894 1.00 47.98 69 ILE L C 1
ATOM 2207 O O . ILE B 2 69 ? 0.371 -22.243 -81.322 1.00 48.29 69 ILE L O 1
ATOM 2212 N N . VAL B 2 70 ? 1.407 -23.347 -79.641 1.00 39.89 70 VAL L N 1
ATOM 2213 C CA . VAL B 2 70 ? 0.486 -22.933 -78.591 1.00 40.85 70 VAL L CA 1
ATOM 2214 C C . VAL B 2 70 ? 1.282 -22.168 -77.547 1.00 44.90 70 VAL L C 1
ATOM 2215 O O . VAL B 2 70 ? 2.470 -22.430 -77.329 1.00 41.06 70 VAL L O 1
ATOM 2219 N N . THR B 2 71 ? 0.624 -21.211 -76.897 1.00 40.93 71 THR L N 1
ATOM 2220 C CA . THR B 2 71 ? 1.306 -20.288 -76.000 1.00 44.80 71 THR L CA 1
ATOM 2221 C C . THR B 2 71 ? 0.548 -20.186 -74.688 1.00 48.25 71 THR L C 1
ATOM 2222 O O . THR B 2 71 ? -0.639 -19.845 -74.677 1.00 51.21 71 THR L O 1
ATOM 2226 N N . LEU B 2 72 ? 1.234 -20.483 -73.590 1.00 40.00 72 LEU L N 1
ATOM 2227 C CA . LEU B 2 72 ? 0.736 -20.188 -72.257 1.00 40.01 72 LEU L CA 1
ATOM 2228 C C . LEU B 2 72 ? 1.169 -18.777 -71.882 1.00 42.69 72 LEU L C 1
ATOM 2229 O O . LEU B 2 72 ? 2.345 -18.429 -72.022 1.00 52.81 72 LEU L O 1
ATOM 2234 N N . THR B 2 73 ? 0.219 -17.964 -71.428 1.00 44.38 73 THR L N 1
ATOM 2235 C CA . THR B 2 73 ? 0.481 -16.577 -71.063 1.00 47.25 73 THR L CA 1
ATOM 2236 C C . THR B 2 73 ? 0.043 -16.341 -69.626 1.00 50.63 73 THR L C 1
ATOM 2237 O O . THR B 2 73 ? -1.078 -16.697 -69.246 1.00 47.65 73 THR L O 1
ATOM 2241 N N . ILE B 2 74 ? 0.928 -15.746 -68.833 1.00 48.82 74 ILE L N 1
ATOM 2242 C CA . ILE B 2 74 ? 0.630 -15.366 -67.461 1.00 53.93 74 ILE L CA 1
ATOM 2243 C C . ILE B 2 74 ? 0.732 -13.849 -67.379 1.00 61.36 74 ILE L C 1
ATOM 2244 O O . ILE B 2 74 ? 1.832 -13.286 -67.468 1.00 58.75 74 ILE L O 1
ATOM 2249 N N . SER B 2 75 ? -0.411 -13.184 -67.242 1.00 61.90 75 SER L N 1
ATOM 2250 C CA . SER B 2 75 ? -0.423 -11.758 -66.960 1.00 71.59 75 SER L CA 1
ATOM 2251 C C . SER B 2 75 ? -0.301 -11.531 -65.458 1.00 74.27 75 SER L C 1
ATOM 2252 O O . SER B 2 75 ? -0.746 -12.349 -64.650 1.00 75.67 75 SER L O 1
ATOM 2255 N N . GLY B 2 76 ? 0.323 -10.417 -65.087 1.00 64.93 76 GLY L N 1
ATOM 2256 C CA . GLY B 2 76 ? 0.585 -10.146 -63.686 1.00 68.19 76 GLY L CA 1
ATOM 2257 C C . GLY B 2 76 ? 1.322 -11.279 -62.999 1.00 69.63 76 GLY L C 1
ATOM 2258 O O . GLY B 2 76 ? 0.810 -11.867 -62.041 1.00 72.68 76 GLY L O 1
ATOM 2259 N N . VAL B 2 77 ? 2.521 -11.601 -63.492 1.00 65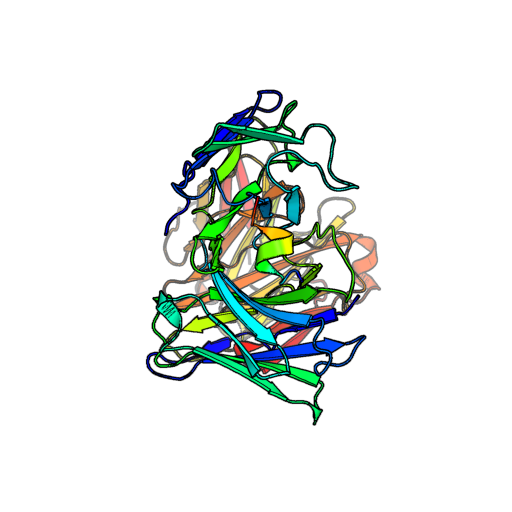.85 77 VAL L N 1
ATOM 2260 C CA . VAL B 2 77 ? 3.280 -12.720 -62.947 1.00 64.51 77 VAL L CA 1
ATOM 2261 C C . VAL B 2 77 ? 3.580 -12.472 -61.477 1.00 71.48 77 VAL L C 1
ATOM 2262 O O . VAL B 2 77 ? 4.046 -11.392 -61.089 1.00 67.49 77 VAL L O 1
ATOM 2266 N N . GLN B 2 78 ? 3.302 -13.470 -60.651 1.00 57.53 78 GLN L N 1
ATOM 2267 C CA . GLN B 2 78 ? 3.512 -13.415 -59.218 1.00 58.95 78 GLN L CA 1
ATOM 2268 C C . GLN B 2 78 ? 4.671 -14.318 -58.812 1.00 59.67 78 GLN L C 1
ATOM 2269 O O . GLN B 2 78 ? 5.034 -15.247 -59.543 1.00 61.73 78 GLN L O 1
ATOM 2271 N N . PRO B 2 79 ? 5.298 -14.055 -57.660 1.00 60.56 79 PRO L N 1
ATOM 2272 C CA . PRO B 2 79 ? 6.363 -14.955 -57.185 1.00 62.40 79 PRO L CA 1
ATOM 2273 C C . PRO B 2 79 ? 5.924 -16.403 -57.061 1.00 60.70 79 PRO L C 1
ATOM 2274 O O . PRO B 2 79 ? 6.747 -17.309 -57.238 1.00 68.92 79 PRO L O 1
ATOM 2278 N N . GLU B 2 80 ? 4.646 -16.649 -56.761 1.00 58.28 80 GLU L N 1
ATOM 2279 C CA . GLU B 2 80 ? 4.160 -18.020 -56.647 1.00 62.41 80 GLU L CA 1
ATOM 2280 C C . GLU B 2 80 ? 4.138 -18.725 -57.996 1.00 65.26 80 GLU L C 1
ATOM 2281 O O . GLU B 2 80 ? 4.215 -19.956 -58.052 1.00 66.57 80 GLU L O 1
ATOM 2287 N N . ASP B 2 81 ? 4.020 -17.968 -59.089 1.00 66.30 81 ASP L N 1
ATOM 2288 C CA . ASP B 2 81 ? 4.011 -18.562 -60.419 1.00 56.26 81 ASP L CA 1
ATOM 2289 C C . ASP B 2 81 ? 5.374 -19.095 -60.831 1.00 52.58 81 ASP L C 1
ATOM 2290 O O . ASP B 2 81 ? 5.475 -19.739 -61.881 1.00 49.88 81 ASP L O 1
ATOM 2295 N N . GLU B 2 82 ? 6.419 -18.832 -60.049 1.00 53.04 82 GLU L N 1
ATOM 2296 C CA . GLU B 2 82 ? 7.725 -19.424 -60.300 1.00 49.98 82 GLU L CA 1
ATOM 2297 C C . GLU B 2 82 ? 7.610 -20.938 -60.227 1.00 42.49 82 GLU L C 1
ATOM 2298 O O . GLU B 2 82 ? 7.334 -21.493 -59.159 1.00 49.90 82 GLU L O 1
ATOM 2304 N N . ALA B 2 83 ? 7.801 -21.608 -61.356 1.00 40.06 83 ALA L N 1
ATOM 2305 C CA . ALA B 2 83 ? 7.616 -23.051 -61.446 1.00 41.98 83 ALA L CA 1
ATOM 2306 C C . ALA B 2 83 ? 8.191 -23.517 -62.777 1.00 39.37 83 ALA L C 1
ATOM 2307 O O . ALA B 2 83 ? 8.683 -22.718 -63.579 1.00 39.35 83 ALA L O 1
ATOM 2309 N N . ASP B 2 84 ? 8.132 -24.825 -63.000 1.00 33.41 84 ASP L N 1
ATOM 2310 C CA . ASP B 2 84 ? 8.416 -25.410 -64.299 1.00 32.12 84 ASP L CA 1
ATOM 2311 C C . ASP B 2 84 ? 7.095 -25.735 -64.986 1.00 38.64 84 ASP L C 1
ATOM 2312 O O . ASP B 2 84 ? 6.153 -26.214 -64.347 1.00 37.89 84 ASP L O 1
ATOM 2317 N N . TYR B 2 85 ? 7.020 -25.451 -66.283 1.00 30.85 85 TYR L N 1
ATOM 2318 C CA . TYR B 2 85 ? 5.789 -25.600 -67.045 1.00 34.11 85 TYR L CA 1
ATOM 2319 C C . TYR B 2 85 ? 5.995 -26.575 -68.195 1.00 33.07 85 TYR L C 1
ATOM 2320 O O . TYR B 2 85 ? 7.011 -26.521 -68.896 1.00 34.13 85 TYR L O 1
ATOM 2329 N N . TYR B 2 86 ? 5.019 -27.462 -68.383 1.00 30.91 86 TYR L N 1
ATOM 2330 C CA . TYR B 2 86 ? 5.077 -28.510 -69.392 1.00 31.70 86 TYR L CA 1
ATOM 2331 C C . TYR B 2 86 ? 3.791 -28.505 -70.203 1.00 28.98 86 TYR L C 1
ATOM 2332 O O . TYR B 2 86 ? 2.697 -28.521 -69.628 1.00 27.36 86 TYR L O 1
ATOM 2341 N N . CYS B 2 87 ? 3.918 -28.485 -71.530 1.00 26.17 87 CYS L N 1
ATOM 2342 C CA . CYS B 2 87 ? 2.768 -28.760 -72.375 1.00 25.50 87 CYS L CA 1
ATOM 2343 C C . CYS B 2 87 ? 2.604 -30.268 -72.548 1.00 29.08 87 CYS L C 1
ATOM 2344 O O . CYS B 2 87 ? 3.579 -31.024 -72.563 1.00 26.16 87 CYS L O 1
ATOM 2347 N N . LEU B 2 88 ? 1.353 -30.703 -72.656 1.00 27.00 88 LEU L N 1
ATOM 2348 C CA . LEU B 2 88 ? 1.024 -32.097 -72.914 1.00 23.26 88 LEU L CA 1
ATOM 2349 C C . LEU B 2 88 ? 0.109 -32.167 -74.125 1.00 25.99 88 LEU L C 1
ATOM 2350 O O . LEU B 2 88 ? -0.870 -31.419 -74.214 1.00 23.46 88 LEU L O 1
ATOM 2355 N N . SER B 2 89 ? 0.431 -33.055 -75.054 1.00 21.53 89 SER L N 1
ATOM 2356 C CA . SER B 2 89 ? -0.428 -33.306 -76.200 1.00 24.74 89 SER L CA 1
ATOM 2357 C C . SER B 2 89 ? -0.226 -34.763 -76.603 1.00 26.85 89 SER L C 1
ATOM 2358 O O . SER B 2 89 ? 0.231 -35.582 -75.797 1.00 29.83 89 SER L O 1
ATOM 2361 N N . ALA B 2 90 ? -0.577 -35.096 -77.842 1.00 26.28 90 ALA L N 1
ATOM 2362 C CA . ALA B 2 90 ? -0.372 -36.443 -78.353 1.00 27.17 90 ALA L CA 1
ATOM 2363 C C . ALA B 2 90 ? 0.046 -36.367 -79.812 1.00 28.34 90 ALA L C 1
ATOM 2364 O O . ALA B 2 90 ? -0.222 -35.381 -80.502 1.00 30.60 90 ALA L O 1
ATOM 2366 N N . ASP B 2 91 ? 0.729 -37.414 -80.272 1.00 28.34 91 ASP L N 1
ATOM 2367 C CA . ASP B 2 91 ? 1.017 -37.552 -81.691 1.00 34.19 91 ASP L CA 1
ATOM 2368 C C . ASP B 2 91 ? -0.166 -38.233 -82.377 1.00 30.67 91 ASP L C 1
ATOM 2369 O O . ASP B 2 91 ? -1.132 -38.646 -81.732 1.00 29.29 91 ASP L O 1
ATOM 2374 N N . THR B 2 92 ? -0.092 -38.368 -83.702 1.00 34.77 92 THR L N 1
ATOM 2375 C CA . THR B 2 92 ? -1.218 -38.931 -84.439 1.00 39.82 92 THR L CA 1
ATOM 2376 C C . THR B 2 92 ? -1.437 -40.413 -84.153 1.00 41.26 92 THR L C 1
ATOM 2377 O O . THR B 2 92 ? -2.505 -40.936 -84.491 1.00 42.43 92 THR L O 1
ATOM 2381 N N . SER B 2 93 ? -0.477 -41.093 -83.524 1.00 33.87 93 SER L N 1
ATOM 2382 C CA . SER B 2 93 ? -0.624 -42.499 -83.171 1.00 35.13 93 SER L CA 1
ATOM 2383 C C . SER B 2 93 ? -1.296 -42.719 -81.821 1.00 36.30 93 SER L C 1
ATOM 2384 O O . SER B 2 93 ? -1.586 -43.869 -81.476 1.00 45.22 93 SER L O 1
ATOM 2387 N N . GLY B 2 94 ? -1.545 -41.661 -81.051 1.00 31.50 94 GLY L N 1
ATOM 2388 C CA . GLY B 2 94 ? -2.167 -41.795 -79.748 1.00 29.79 94 GLY L CA 1
ATOM 2389 C C . GLY B 2 94 ? -1.213 -41.831 -78.575 1.00 31.97 94 GLY L C 1
ATOM 2390 O O . GLY B 2 94 ? -1.664 -42.017 -77.440 1.00 25.35 94 GLY L O 1
ATOM 2391 N N . THR B 2 95 ? 0.086 -41.668 -78.814 1.00 18.85 95 THR L N 1
ATOM 2392 C CA . THR B 2 95 ? 1.068 -41.551 -77.738 1.00 29.62 95 THR L CA 1
ATOM 2393 C C . THR B 2 95 ? 0.954 -40.184 -77.068 1.00 23.58 95 THR L C 1
ATOM 2394 O O . THR B 2 95 ? 1.063 -39.155 -77.742 1.00 29.82 95 THR L O 1
ATOM 2398 N N . TRP B 2 96 ? 0.764 -40.166 -75.746 1.00 31.20 96 TRP L N 1
ATOM 2399 C CA . TRP B 2 96 ? 0.781 -38.912 -74.996 1.00 28.26 96 TRP L CA 1
ATOM 2400 C C . TRP B 2 96 ? 2.225 -38.443 -74.821 1.00 30.25 96 TRP L C 1
ATOM 2401 O O . TRP B 2 96 ? 3.111 -39.236 -74.486 1.00 25.68 96 TRP L O 1
ATOM 2412 N N . VAL B 2 97 ? 2.460 -37.148 -75.040 1.00 21.36 97 VAL L N 1
ATOM 2413 C CA . VAL B 2 97 ? 3.811 -36.602 -75.149 1.00 24.68 97 VAL L CA 1
ATOM 2414 C C . VAL B 2 97 ? 3.912 -35.324 -74.325 1.00 28.70 97 VAL L C 1
ATOM 2415 O O . VAL B 2 97 ? 3.158 -34.371 -74.557 1.00 23.30 97 VAL L O 1
ATOM 2419 N N . PHE B 2 98 ? 4.844 -35.300 -73.373 1.00 24.13 98 PHE L N 1
ATOM 2420 C CA . PHE B 2 98 ? 5.183 -34.077 -72.653 1.00 20.69 98 PHE L CA 1
ATOM 2421 C C . PHE B 2 98 ? 6.196 -33.265 -73.447 1.00 27.83 98 PHE L C 1
ATOM 2422 O O . PHE B 2 98 ? 7.131 -33.817 -74.033 1.00 24.46 98 PHE L O 1
ATOM 2430 N N . GLY B 2 99 ? 6.016 -31.949 -73.455 1.00 27.52 99 GLY L N 1
ATOM 2431 C CA . GLY B 2 99 ? 7.064 -31.068 -73.920 1.00 28.76 99 GLY L CA 1
ATOM 2432 C C . GLY B 2 99 ? 8.277 -31.126 -73.006 1.00 31.50 99 GLY L C 1
ATOM 2433 O O . GLY B 2 99 ? 8.254 -31.702 -71.917 1.00 35.41 99 GLY L O 1
ATOM 2434 N N . GLY B 2 100 ? 9.366 -30.514 -73.469 1.00 34.96 100 GLY L N 1
ATOM 2435 C CA . GLY B 2 100 ? 10.617 -30.548 -72.727 1.00 36.45 100 GLY L CA 1
ATOM 2436 C C . GLY B 2 100 ? 10.607 -29.767 -71.428 1.00 36.32 100 GLY L C 1
ATOM 2437 O O . GLY B 2 100 ? 11.511 -29.956 -70.606 1.00 34.51 100 GLY L O 1
ATOM 2438 N N . GLY B 2 101 ? 9.627 -28.902 -71.230 1.00 35.65 101 GLY L N 1
ATOM 2439 C CA . GLY B 2 101 ? 9.582 -28.157 -69.987 1.00 33.61 101 GLY L CA 1
ATOM 2440 C C . GLY B 2 101 ? 10.257 -26.806 -70.100 1.00 36.35 101 GLY L C 1
ATOM 2441 O O . GLY B 2 101 ? 11.247 -26.621 -70.811 1.00 39.51 101 GLY L O 1
ATOM 2442 N N . THR B 2 102 ? 9.700 -25.837 -69.376 1.00 34.91 102 THR L N 1
ATOM 2443 C CA . THR B 2 102 ? 10.232 -24.482 -69.327 1.00 34.89 102 THR L CA 1
ATOM 2444 C C . THR B 2 102 ? 10.298 -24.035 -67.875 1.00 36.33 102 THR L C 1
ATOM 2445 O O . THR B 2 102 ? 9.296 -24.097 -67.156 1.00 40.14 102 THR L O 1
ATOM 2449 N N . LYS B 2 103 ? 11.473 -23.595 -67.444 1.00 42.61 103 LYS L N 1
ATOM 2450 C CA . LYS B 2 103 ? 11.641 -23.044 -66.108 1.00 40.53 103 LYS L CA 1
ATOM 2451 C C . LYS B 2 103 ? 11.288 -21.564 -66.144 1.00 45.09 103 LYS L C 1
ATOM 2452 O O . LYS B 2 103 ? 11.941 -20.784 -66.847 1.00 42.95 103 LYS L O 1
ATOM 2458 N N . LEU B 2 104 ? 10.255 -21.181 -65.402 1.00 40.85 104 LEU L N 1
ATOM 2459 C CA . LEU B 2 104 ? 9.882 -19.781 -65.247 1.00 43.36 104 LEU L CA 1
ATOM 2460 C C . LEU B 2 104 ? 10.551 -19.261 -63.981 1.00 56.72 104 LEU L C 1
ATOM 2461 O O . LEU B 2 104 ? 10.183 -19.657 -62.870 1.00 49.31 104 LEU L O 1
ATOM 2466 N N . THR B 2 105 ? 11.542 -18.390 -64.152 1.00 48.09 105 THR L N 1
ATOM 2467 C CA . THR B 2 105 ? 12.235 -17.763 -63.034 1.00 50.43 105 THR L CA 1
ATOM 2468 C C . THR B 2 105 ? 11.671 -16.363 -62.842 1.00 53.04 105 THR L C 1
ATOM 2469 O O . THR B 2 105 ? 11.643 -15.566 -63.785 1.00 54.38 105 THR L O 1
ATOM 2473 N N . VAL B 2 106 ? 11.214 -16.073 -61.630 1.00 61.16 106 VAL L N 1
ATOM 2474 C CA . VAL B 2 106 ? 10.711 -14.748 -61.283 1.00 70.99 106 VAL L CA 1
ATOM 2475 C C . VAL B 2 106 ? 11.838 -14.050 -60.529 1.00 76.14 106 VAL L C 1
ATOM 2476 O O . VAL B 2 106 ? 11.939 -14.122 -59.303 1.00 68.12 106 VAL L O 1
ATOM 2480 N N . LEU B 2 107 ? 12.710 -13.376 -61.278 1.00 71.21 107 LEU L N 1
ATOM 2481 C CA . LEU B 2 107 ? 13.822 -12.639 -60.692 1.00 76.22 107 LEU L CA 1
ATOM 2482 C C . LEU B 2 107 ? 13.334 -11.324 -60.101 1.00 78.75 107 LEU L C 1
ATOM 2483 O O . LEU B 2 107 ? 12.341 -10.754 -60.550 1.00 83.57 107 LEU L O 1
ATOM 2488 N N . GLY B 2 108 ? 14.046 -10.836 -59.089 1.00 68.60 108 GLY L N 1
ATOM 2489 C CA . GLY B 2 108 ? 13.705 -9.561 -58.488 1.00 63.24 108 GLY L CA 1
ATOM 2490 C C . GLY B 2 108 ? 12.705 -9.616 -57.356 1.00 61.09 108 GLY L C 1
ATOM 2491 O O . GLY B 2 108 ? 12.017 -8.619 -57.107 1.00 54.34 108 GLY L O 1
ATOM 2492 N N . GLN B 2 109 ? 12.598 -10.742 -56.666 1.00 58.20 109 GLN L N 1
ATOM 2493 C CA . GLN B 2 109 ? 11.742 -10.833 -55.498 1.00 59.01 109 GLN L CA 1
ATOM 2494 C C . GLN B 2 109 ? 12.418 -10.143 -54.313 1.00 60.04 109 GLN L C 1
ATOM 2495 O O . GLN B 2 109 ? 13.611 -9.831 -54.371 1.00 59.76 109 GLN L O 1
ATOM 2501 N N . PRO B 2 110 ? 11.677 -9.863 -53.238 1.00 54.89 110 PRO L N 1
ATOM 2502 C CA . PRO B 2 110 ? 12.285 -9.174 -52.092 1.00 61.40 110 PRO L CA 1
ATOM 2503 C C . PRO B 2 110 ? 13.451 -9.963 -51.513 1.00 58.33 110 PRO L C 1
ATOM 2504 O O . PRO B 2 110 ? 13.372 -11.180 -51.325 1.00 57.79 110 PRO L O 1
ATOM 2508 N N . LYS B 2 111 ? 14.542 -9.253 -51.243 1.00 55.99 111 LYS L N 1
ATOM 2509 C CA . LYS B 2 111 ? 15.725 -9.874 -50.672 1.00 56.97 111 LYS L CA 1
ATOM 2510 C C . LYS B 2 111 ? 15.460 -10.306 -49.235 1.00 51.16 111 LYS L C 1
ATOM 2511 O O . LYS B 2 111 ? 14.607 -9.749 -48.538 1.00 51.58 111 LYS L O 1
ATOM 2513 N N . ALA B 2 112 ? 16.203 -11.316 -48.794 1.00 45.40 112 ALA L N 1
ATOM 2514 C CA . ALA B 2 112 ? 16.044 -11.849 -47.451 1.00 41.38 112 ALA L CA 1
ATOM 2515 C C . ALA B 2 112 ? 17.400 -12.330 -46.964 1.00 49.53 112 ALA L C 1
ATOM 2516 O O . ALA B 2 112 ? 18.059 -13.118 -47.647 1.00 44.21 112 ALA L O 1
ATOM 2518 N N . ALA B 2 113 ? 17.812 -11.850 -45.795 1.00 41.66 113 ALA L N 1
ATOM 2519 C CA . ALA B 2 113 ? 19.112 -12.231 -45.271 1.00 37.79 113 ALA L CA 1
ATOM 2520 C C . ALA B 2 113 ? 19.063 -13.638 -44.679 1.00 40.25 113 ALA L C 1
ATOM 2521 O O . ALA B 2 113 ? 18.031 -14.064 -44.152 1.00 49.87 113 ALA L O 1
ATOM 2523 N N . PRO B 2 114 ? 20.167 -14.378 -44.754 1.00 39.16 114 PRO L N 1
ATOM 2524 C CA . PRO B 2 114 ? 20.169 -15.750 -44.233 1.00 44.33 114 PRO L CA 1
ATOM 2525 C C . PRO B 2 114 ? 20.103 -15.797 -42.713 1.00 39.68 114 PRO L C 1
ATOM 2526 O O . PRO B 2 114 ? 20.725 -14.991 -42.016 1.00 42.61 114 PRO L O 1
ATOM 2530 N N . SER B 2 115 ? 19.338 -16.759 -42.206 1.00 40.42 115 SER L N 1
ATOM 2531 C CA . SER B 2 115 ? 19.398 -17.148 -40.802 1.00 34.05 115 SER L CA 1
ATOM 2532 C C . SER B 2 115 ? 20.416 -18.277 -40.663 1.00 41.70 115 SER L C 1
ATOM 2533 O O . SER B 2 115 ? 20.298 -19.309 -41.333 1.00 41.64 115 SER L O 1
ATOM 2536 N N . VAL B 2 116 ? 21.420 -18.080 -39.813 1.00 34.61 116 VAL L N 1
ATOM 2537 C CA . VAL B 2 116 ? 22.528 -19.019 -39.680 1.00 33.61 116 VAL L CA 1
ATOM 2538 C C . VAL B 2 116 ? 22.540 -19.582 -38.265 1.00 42.16 116 VAL L C 1
ATOM 2539 O O . VAL B 2 116 ? 22.489 -18.824 -37.288 1.00 28.33 116 VAL L O 1
ATOM 2543 N N . THR B 2 117 ? 22.613 -20.911 -38.163 1.00 32.54 117 THR L N 1
ATOM 2544 C CA . THR B 2 117 ? 22.782 -21.608 -36.892 1.00 35.25 117 THR L CA 1
ATOM 2545 C C . THR B 2 117 ? 23.905 -22.622 -37.044 1.00 31.53 117 THR L C 1
ATOM 2546 O O . THR B 2 117 ? 23.859 -23.474 -37.938 1.00 36.53 117 THR L O 1
ATOM 2550 N N . LEU B 2 118 ? 24.908 -22.533 -36.178 1.00 29.98 118 LEU L N 1
ATOM 2551 C CA . LEU B 2 118 ? 26.050 -23.439 -36.193 1.00 32.35 118 LEU L CA 1
ATOM 2552 C C . LEU B 2 118 ? 25.941 -24.379 -35.001 1.00 38.21 118 LEU L C 1
ATOM 2553 O O . LEU B 2 118 ? 25.819 -23.924 -33.859 1.00 32.29 118 LEU L O 1
ATOM 2558 N N . PHE B 2 119 ? 25.973 -25.684 -35.270 1.00 28.07 119 PHE L N 1
ATOM 2559 C CA . PHE B 2 119 ? 25.902 -26.694 -34.229 1.00 28.20 119 PHE L CA 1
ATOM 2560 C C . PHE B 2 119 ? 27.253 -27.362 -34.059 1.00 28.50 119 PHE L C 1
ATOM 2561 O O . PHE B 2 119 ? 27.912 -27.683 -35.058 1.00 28.11 119 PHE L O 1
ATOM 2569 N N . PRO B 2 120 ? 27.699 -27.580 -32.825 1.00 27.37 120 PRO L N 1
ATOM 2570 C CA . PRO B 2 120 ? 28.963 -28.287 -32.607 1.00 28.53 120 PRO L CA 1
ATOM 2571 C C . PRO B 2 120 ? 28.757 -29.785 -32.737 1.00 28.72 120 PRO L C 1
ATOM 2572 O O . PRO B 2 120 ? 27.616 -30.246 -32.885 1.00 28.87 120 PRO L O 1
ATOM 2576 N N . PRO B 2 121 ? 29.831 -30.578 -32.708 1.00 37.04 121 PRO L N 1
ATOM 2577 C CA . PRO B 2 121 ? 29.654 -32.035 -32.674 1.00 33.98 121 PRO L CA 1
ATOM 2578 C C . PRO B 2 121 ? 28.877 -32.457 -31.435 1.00 31.42 121 PRO L C 1
ATOM 2579 O O . PRO B 2 121 ? 29.031 -31.880 -30.356 1.00 34.42 121 PRO L O 1
ATOM 2583 N N . SER B 2 122 ? 28.032 -33.470 -31.595 1.00 28.10 122 SER L N 1
ATOM 2584 C CA . SER B 2 122 ? 27.276 -33.960 -30.455 1.00 30.00 122 SER L CA 1
ATOM 2585 C C . SER B 2 122 ? 28.148 -34.864 -29.588 1.00 36.66 122 SER L C 1
ATOM 2586 O O . SER B 2 122 ? 29.158 -35.417 -30.036 1.00 30.73 122 SER L O 1
ATOM 2589 N N . SER B 2 123 ? 27.749 -34.998 -28.321 1.00 34.30 123 SER L N 1
ATOM 2590 C CA . SER B 2 123 ? 28.459 -35.895 -27.417 1.00 44.50 123 SER L CA 1
ATOM 2591 C C . SER B 2 123 ? 28.397 -37.329 -27.919 1.00 35.01 123 SER L C 1
ATOM 2592 O O . SER B 2 123 ? 29.380 -38.073 -27.818 1.00 35.44 123 SER L O 1
ATOM 2595 N N . GLU B 2 124 ? 27.251 -37.733 -28.472 1.00 28.91 124 GLU L N 1
ATOM 2596 C CA . GLU B 2 124 ? 27.120 -39.086 -29.003 1.00 32.45 124 GLU L CA 1
ATOM 2597 C C . GLU B 2 124 ? 28.077 -39.321 -30.164 1.00 37.46 124 GLU L C 1
ATOM 2598 O O . GLU B 2 124 ? 28.630 -40.418 -30.308 1.00 37.18 124 GLU L O 1
ATOM 2604 N N . GLU B 2 125 ? 28.288 -38.305 -31.004 1.00 30.93 125 GLU L N 1
ATOM 2605 C CA . GLU B 2 125 ? 29.172 -38.487 -32.150 1.00 36.43 125 GLU L CA 1
ATOM 2606 C C . GLU B 2 125 ? 30.631 -38.512 -31.718 1.00 34.42 125 GLU L C 1
ATOM 2607 O O . GLU B 2 125 ? 31.420 -39.321 -32.224 1.00 34.84 125 GLU L O 1
ATOM 2613 N N . LEU B 2 126 ? 31.010 -37.633 -30.787 1.00 30.56 126 LEU L N 1
ATOM 2614 C CA . LEU B 2 126 ? 32.367 -37.660 -30.252 1.00 36.59 126 LEU L CA 1
ATOM 2615 C C . LEU B 2 126 ? 32.654 -38.981 -29.548 1.00 32.91 126 LEU L C 1
ATOM 2616 O O . LEU B 2 126 ? 33.712 -39.587 -29.756 1.00 41.59 126 LEU L O 1
ATOM 2621 N N . GLN B 2 127 ? 31.716 -39.453 -28.721 1.00 38.03 127 GLN L N 1
ATOM 2622 C CA . GLN B 2 127 ? 31.870 -40.757 -28.084 1.00 40.94 127 GLN L CA 1
ATOM 2623 C C . GLN B 2 127 ? 31.937 -41.889 -29.100 1.00 39.23 127 GLN L C 1
ATOM 2624 O O . GLN B 2 127 ? 32.440 -42.969 -28.774 1.00 42.57 127 GLN L O 1
ATOM 2630 N N . ALA B 2 128 ? 31.451 -41.668 -30.318 1.00 34.00 128 ALA L N 1
ATOM 2631 C CA . ALA B 2 128 ? 31.633 -42.608 -31.413 1.00 33.37 128 ALA L CA 1
ATOM 2632 C C . ALA B 2 128 ? 32.889 -42.321 -32.228 1.00 33.38 128 ALA L C 1
ATOM 2633 O O . ALA B 2 128 ? 33.039 -42.873 -33.322 1.00 30.65 128 ALA L O 1
ATOM 2635 N N . ASN B 2 129 ? 33.779 -41.458 -31.723 1.00 34.99 129 ASN L N 1
ATOM 2636 C CA . ASN B 2 129 ? 35.074 -41.155 -32.337 1.00 38.14 129 ASN L CA 1
ATOM 2637 C C . ASN B 2 129 ? 34.937 -40.427 -33.675 1.00 35.18 129 ASN L C 1
ATOM 2638 O O . ASN B 2 129 ? 35.779 -40.578 -34.562 1.00 33.89 129 ASN L O 1
ATOM 2643 N N . LYS B 2 130 ? 33.884 -39.630 -33.836 1.00 39.71 130 LYS L N 1
ATOM 2644 C CA . LYS B 2 130 ? 33.693 -38.797 -35.015 1.00 31.67 130 LYS L CA 1
ATOM 2645 C C . LYS B 2 130 ? 33.294 -37.395 -34.571 1.00 35.41 130 LYS L C 1
ATOM 2646 O O . LYS B 2 130 ? 32.929 -37.167 -33.413 1.00 32.49 130 LYS L O 1
ATOM 2652 N N . ALA B 2 131 ? 33.361 -36.447 -35.506 1.00 28.46 131 ALA L N 1
ATOM 2653 C CA . ALA B 2 131 ? 33.037 -35.057 -35.203 1.00 28.72 131 ALA L CA 1
ATOM 2654 C C . ALA B 2 131 ? 32.592 -34.350 -36.474 1.00 34.72 131 ALA L C 1
ATOM 2655 O O . ALA B 2 131 ? 33.306 -34.374 -37.482 1.00 33.19 131 ALA L O 1
ATOM 2657 N N . THR B 2 132 ? 31.418 -33.721 -36.420 1.00 30.28 132 THR L N 1
ATOM 2658 C CA . THR B 2 132 ? 30.876 -32.951 -37.531 1.00 28.69 132 THR L CA 1
ATOM 2659 C C . THR B 2 132 ? 30.332 -31.632 -37.007 1.00 27.60 132 THR L C 1
ATOM 2660 O O . THR B 2 132 ? 29.525 -31.617 -36.072 1.00 23.62 132 THR L O 1
ATOM 2664 N N . LEU B 2 133 ? 30.762 -30.532 -37.608 1.00 26.63 133 LEU L N 1
ATOM 2665 C CA . LEU B 2 133 ? 30.152 -29.232 -37.363 1.00 29.90 133 LEU L CA 1
ATOM 2666 C C . LEU B 2 133 ? 29.125 -28.965 -38.450 1.00 20.64 133 LEU L C 1
ATOM 2667 O O . LEU B 2 133 ? 29.408 -29.163 -39.636 1.00 25.19 133 LEU L O 1
ATOM 2672 N N . VAL B 2 134 ? 27.939 -28.521 -38.047 1.00 21.71 134 VAL L N 1
ATOM 2673 C CA . VAL B 2 134 ? 26.810 -28.363 -38.955 1.00 20.48 134 VAL L CA 1
ATOM 2674 C C . VAL B 2 134 ? 26.426 -26.891 -38.979 1.00 28.60 134 VAL L C 1
ATOM 2675 O O . VAL B 2 134 ? 25.944 -26.349 -37.975 1.00 27.47 134 VAL L O 1
ATOM 2679 N N . CYS B 2 135 ? 26.628 -26.251 -40.126 1.00 24.36 135 CYS L N 1
ATOM 2680 C CA . CYS B 2 135 ? 26.263 -24.859 -40.350 1.00 28.66 135 CYS L CA 1
ATOM 2681 C C . CYS B 2 135 ? 25.025 -24.843 -41.236 1.00 22.66 135 CYS L C 1
ATOM 2682 O O . CYS B 2 135 ? 25.085 -25.268 -42.395 1.00 24.47 135 CYS L O 1
ATOM 2685 N N . LEU B 2 136 ? 23.907 -24.379 -40.688 1.00 26.84 136 LEU L N 1
ATOM 2686 C CA . LEU B 2 136 ? 22.635 -24.370 -41.399 1.00 26.57 136 LEU L CA 1
ATOM 2687 C C . LEU B 2 136 ? 22.250 -22.946 -41.783 1.00 34.03 136 LEU L C 1
ATOM 2688 O O . LEU B 2 136 ? 22.383 -22.017 -40.982 1.00 31.26 136 LEU L O 1
ATOM 2693 N N . ILE B 2 137 ? 21.768 -22.787 -43.014 1.00 31.71 137 ILE L N 1
ATOM 2694 C CA . ILE B 2 137 ? 21.494 -21.485 -43.613 1.00 32.27 137 ILE L CA 1
ATOM 2695 C C . ILE B 2 137 ? 20.117 -21.559 -44.253 1.00 36.27 137 ILE L C 1
ATOM 2696 O O . ILE B 2 137 ? 19.890 -22.398 -45.132 1.00 38.34 137 ILE L O 1
ATOM 2701 N N . SER B 2 138 ? 19.205 -20.682 -43.835 1.00 35.14 138 SER L N 1
ATOM 2702 C CA . SER B 2 138 ? 17.835 -20.766 -44.319 1.00 37.40 138 SER L CA 1
ATOM 2703 C C . SER B 2 138 ? 17.243 -19.380 -44.533 1.00 46.69 138 SER L C 1
ATOM 2704 O O . SER B 2 138 ? 17.771 -18.369 -44.061 1.00 38.88 138 SER L O 1
ATOM 2707 N N . ASP B 2 139 ? 16.146 -19.357 -45.297 1.00 34.25 139 ASP L N 1
ATOM 2708 C CA . ASP B 2 139 ? 15.276 -18.189 -45.457 1.00 45.17 139 ASP L CA 1
ATOM 2709 C C . ASP B 2 139 ? 15.983 -17.016 -46.136 1.00 47.97 139 ASP L C 1
ATOM 2710 O O . ASP B 2 139 ? 15.693 -15.856 -45.845 1.00 43.72 139 ASP L O 1
ATOM 2715 N N . PHE B 2 140 ? 16.889 -17.305 -47.065 1.00 38.92 140 PHE L N 1
ATOM 2716 C CA . PHE B 2 140 ? 17.602 -16.256 -47.775 1.00 40.56 140 PHE L CA 1
ATOM 2717 C C . PHE B 2 140 ? 17.204 -16.230 -49.245 1.00 47.52 140 PHE L C 1
ATOM 2718 O O . PHE B 2 140 ? 16.785 -17.242 -49.817 1.00 46.24 140 PHE L O 1
ATOM 2726 N N . TYR B 2 141 ? 17.317 -15.039 -49.842 1.00 37.95 141 TYR L N 1
ATOM 2727 C CA . TYR B 2 141 ? 17.003 -14.799 -51.240 1.00 46.31 141 TYR L CA 1
ATOM 2728 C C . TYR B 2 141 ? 17.799 -13.586 -51.693 1.00 48.59 141 TYR L C 1
ATOM 2729 O O . TYR B 2 141 ? 17.799 -12.564 -50.990 1.00 42.21 141 TYR L O 1
ATOM 2738 N N . PRO B 2 142 ? 18.459 -13.643 -52.862 1.00 46.82 142 PRO L N 1
ATOM 2739 C CA . PRO B 2 142 ? 18.468 -14.766 -53.813 1.00 46.49 142 PRO L CA 1
ATOM 2740 C C . PRO B 2 142 ? 19.309 -15.960 -53.356 1.00 50.36 142 PRO L C 1
ATOM 2741 O O . PRO B 2 142 ? 19.840 -15.948 -52.244 1.00 44.70 142 PRO L O 1
ATOM 2745 N N . GLY B 2 143 ? 19.417 -16.978 -54.208 1.00 43.43 143 GLY L N 1
ATOM 2746 C CA . GLY B 2 143 ? 20.010 -18.247 -53.840 1.00 45.26 143 GLY L CA 1
ATOM 2747 C C . GLY B 2 143 ? 21.516 -18.338 -53.913 1.00 50.74 143 GLY L C 1
ATOM 2748 O O . GLY B 2 143 ? 22.073 -19.395 -53.600 1.00 51.57 143 GLY L O 1
ATOM 2749 N N . ALA B 2 144 ? 22.197 -17.272 -54.321 1.00 53.43 144 ALA L N 1
ATOM 2750 C CA . ALA B 2 144 ? 23.650 -17.286 -54.393 1.00 40.59 144 ALA L CA 1
ATOM 2751 C C . ALA B 2 144 ? 24.235 -16.966 -53.025 1.00 45.29 144 ALA L C 1
ATOM 2752 O O . ALA B 2 144 ? 23.861 -15.973 -52.394 1.00 51.23 144 ALA L O 1
ATOM 2754 N N . VAL B 2 145 ? 25.156 -17.808 -52.567 1.00 48.46 145 VAL L N 1
ATOM 2755 C CA . VAL B 2 145 ? 25.725 -17.664 -51.235 1.00 48.21 145 VAL L CA 1
ATOM 2756 C C . VAL B 2 145 ? 27.130 -18.247 -51.247 1.00 44.18 145 VAL L C 1
ATOM 2757 O O . VAL B 2 145 ? 27.435 -19.167 -52.010 1.00 50.94 145 VAL L O 1
ATOM 2761 N N . THR B 2 146 ? 27.997 -17.685 -50.411 1.00 39.38 146 THR L N 1
ATOM 2762 C CA . THR B 2 146 ? 29.364 -18.162 -50.246 1.00 43.20 146 THR L CA 1
ATOM 2763 C C . THR B 2 146 ? 29.569 -18.552 -48.791 1.00 39.28 146 THR L C 1
ATOM 2764 O O . THR B 2 146 ? 29.278 -17.759 -47.889 1.00 38.92 146 THR L O 1
ATOM 2768 N N . VAL B 2 147 ? 30.071 -19.763 -48.561 1.00 31.68 147 VAL L N 1
ATOM 2769 C CA . VAL B 2 147 ? 30.253 -20.297 -47.216 1.00 38.70 147 VAL L CA 1
ATOM 2770 C C . VAL B 2 147 ? 31.728 -20.603 -47.001 1.00 38.93 147 VAL L C 1
ATOM 2771 O O . VAL B 2 147 ? 32.344 -21.312 -47.804 1.00 37.04 147 VAL L O 1
ATOM 2775 N N . ALA B 2 148 ? 32.288 -20.078 -45.912 1.00 36.81 148 ALA L N 1
ATOM 2776 C CA . ALA B 2 148 ? 33.674 -20.330 -45.548 1.00 42.23 148 ALA L CA 1
ATOM 2777 C C . ALA B 2 148 ? 33.755 -20.760 -44.091 1.00 36.45 148 ALA L C 1
ATOM 2778 O O . ALA B 2 148 ? 32.939 -20.355 -43.258 1.00 35.60 148 ALA L O 1
ATOM 2780 N N . TRP B 2 149 ? 34.756 -21.583 -43.794 1.00 30.12 149 TRP L N 1
ATOM 2781 C CA . TRP B 2 149 ? 35.010 -22.077 -42.452 1.00 26.19 149 TRP L CA 1
ATOM 2782 C C . TRP B 2 149 ? 36.354 -21.567 -41.958 1.00 39.67 149 TRP L C 1
ATOM 2783 O O . TRP B 2 149 ? 37.294 -21.390 -42.740 1.00 40.49 149 TRP L O 1
ATOM 2794 N N . LYS B 2 150 ? 36.445 -21.343 -40.648 1.00 29.54 150 LYS L N 1
ATOM 2795 C CA . LYS B 2 150 ? 37.710 -21.012 -40.007 1.00 36.77 150 LYS L CA 1
ATOM 2796 C C . LYS B 2 150 ? 37.935 -21.907 -38.798 1.00 40.71 150 LYS L C 1
ATOM 2797 O O . LYS B 2 150 ? 36.999 -22.213 -38.054 1.00 35.85 150 LYS L O 1
ATOM 2803 N N . ALA B 2 151 ? 39.179 -22.343 -38.629 1.00 40.51 151 ALA L N 1
ATOM 2804 C CA . ALA B 2 151 ? 39.642 -22.965 -37.396 1.00 41.72 151 ALA L CA 1
ATOM 2805 C C . ALA B 2 151 ? 40.415 -21.908 -36.620 1.00 48.28 151 ALA L C 1
ATOM 2806 O O . ALA B 2 151 ? 41.423 -21.389 -37.115 1.00 43.43 151 ALA L O 1
ATOM 2808 N N . ASP B 2 152 ? 39.949 -21.601 -35.406 1.00 42.93 152 ASP L N 1
ATOM 2809 C CA . ASP B 2 152 ? 40.371 -20.393 -34.706 1.00 41.05 152 ASP L CA 1
ATOM 2810 C C . ASP B 2 152 ? 40.158 -19.198 -35.630 1.00 41.92 152 ASP L C 1
ATOM 2811 O O . ASP B 2 152 ? 39.019 -18.894 -36.002 1.00 45.48 152 ASP L O 1
ATOM 2816 N N . SER B 2 153 ? 41.241 -18.531 -36.027 1.00 4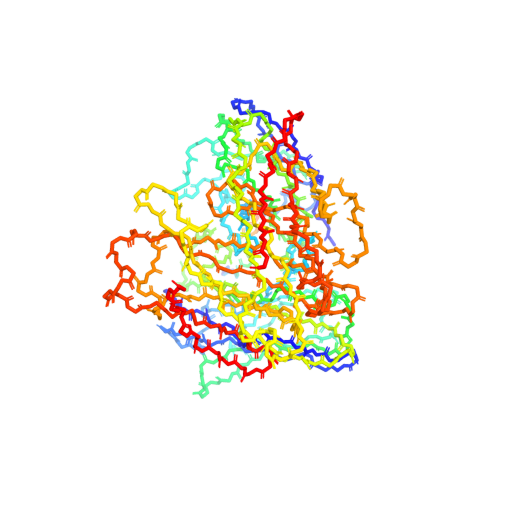3.32 153 SER L N 1
ATOM 2817 C CA . SER B 2 153 ? 41.175 -17.428 -36.978 1.00 41.94 153 SER L CA 1
ATOM 2818 C C . SER B 2 153 ? 41.727 -17.801 -38.349 1.00 48.86 153 SER L C 1
ATOM 2819 O O . SER B 2 153 ? 41.825 -16.933 -39.223 1.00 47.12 153 SER L O 1
ATOM 2822 N N . SER B 2 154 ? 42.090 -19.068 -38.561 1.00 41.20 154 SER L N 1
ATOM 2823 C CA . SER B 2 154 ? 42.721 -19.495 -39.803 1.00 43.73 154 SER L CA 1
ATOM 2824 C C . SER B 2 154 ? 41.712 -20.166 -40.727 1.00 44.10 154 SER L C 1
ATOM 2825 O O . SER B 2 154 ? 40.848 -20.918 -40.263 1.00 41.18 154 SER L O 1
ATOM 2828 N N . PRO B 2 155 ? 41.796 -19.920 -42.031 1.00 39.93 155 PRO L N 1
ATOM 2829 C CA . PRO B 2 155 ? 40.848 -20.544 -42.960 1.00 37.77 155 PRO L CA 1
ATOM 2830 C C . PRO B 2 155 ? 41.108 -22.034 -43.085 1.00 44.74 155 PRO L C 1
ATOM 2831 O O . PRO B 2 155 ? 42.248 -22.497 -43.011 1.00 46.70 155 PRO L O 1
ATOM 2835 N N . VAL B 2 156 ? 40.030 -22.789 -43.269 1.00 35.29 156 VAL L N 1
ATOM 2836 C CA . VAL B 2 156 ? 40.124 -24.230 -43.481 1.00 43.25 156 VAL L CA 1
ATOM 2837 C C . VAL B 2 156 ? 39.170 -24.625 -44.599 1.00 46.77 156 VAL L C 1
ATOM 2838 O O . VAL B 2 156 ? 38.012 -24.194 -44.621 1.00 48.76 156 VAL L O 1
ATOM 2842 N N . LYS B 2 157 ? 39.663 -25.435 -45.535 1.00 44.20 157 LYS L N 1
ATOM 2843 C CA . LYS B 2 157 ? 38.829 -26.017 -46.575 1.00 54.03 157 LYS L CA 1
ATOM 2844 C C . LYS B 2 157 ? 38.801 -27.538 -46.553 1.00 54.57 157 LYS L C 1
ATOM 2845 O O . LYS B 2 157 ? 37.893 -28.127 -47.153 1.00 46.72 157 LYS L O 1
ATOM 2847 N N . ALA B 2 158 ? 39.753 -28.186 -45.882 1.00 47.16 158 ALA L N 1
ATOM 2848 C CA . ALA B 2 158 ? 39.787 -29.642 -45.829 1.00 39.60 158 ALA L CA 1
ATOM 2849 C C . ALA B 2 158 ? 38.651 -30.173 -44.960 1.00 44.81 158 ALA L C 1
ATOM 2850 O O . ALA B 2 158 ? 38.461 -29.724 -43.826 1.00 43.03 158 ALA L O 1
ATOM 2852 N N . GLY B 2 159 ? 37.898 -31.133 -45.495 1.00 44.02 159 GLY L N 1
ATOM 2853 C CA . GLY B 2 159 ? 36.796 -31.728 -44.764 1.00 35.14 159 GLY L CA 1
ATOM 2854 C C . GLY B 2 159 ? 35.484 -30.980 -44.842 1.00 35.68 159 GLY L C 1
ATOM 2855 O O . GLY B 2 159 ? 34.589 -31.248 -44.035 1.00 34.84 159 GLY L O 1
ATOM 2856 N N . VAL B 2 160 ? 35.337 -30.060 -45.790 1.00 30.83 160 VAL L N 1
ATOM 2857 C CA . VAL B 2 160 ? 34.154 -29.217 -45.914 1.00 31.94 160 VAL L CA 1
ATOM 2858 C C . VAL B 2 160 ? 33.298 -29.727 -47.065 1.00 32.43 160 VAL L C 1
ATOM 2859 O O . VAL B 2 160 ? 33.799 -29.930 -48.179 1.00 34.87 160 VAL L O 1
ATOM 2863 N N . GLU B 2 161 ? 32.009 -29.933 -46.800 1.00 28.52 161 GLU L N 1
ATOM 2864 C CA . GLU B 2 161 ? 31.024 -30.244 -47.832 1.00 28.58 161 GLU L CA 1
ATOM 2865 C C . GLU B 2 161 ? 29.865 -29.268 -47.689 1.00 30.08 161 GLU L C 1
ATOM 2866 O O . GLU B 2 161 ? 29.345 -29.079 -46.584 1.00 28.26 161 GLU L O 1
ATOM 2872 N N . THR B 2 162 ? 29.462 -28.650 -48.797 1.00 33.79 162 THR L N 1
ATOM 2873 C CA . THR B 2 162 ? 28.435 -27.616 -48.782 1.00 25.88 162 THR L CA 1
ATOM 2874 C C . THR B 2 162 ? 27.403 -27.911 -49.858 1.00 33.18 162 THR L C 1
ATOM 2875 O O . THR B 2 162 ? 27.762 -28.168 -51.012 1.00 31.15 162 THR L O 1
ATOM 2879 N N . THR B 2 163 ? 26.127 -27.866 -49.481 1.00 31.56 163 THR L N 1
ATOM 2880 C CA . THR B 2 163 ? 25.049 -28.111 -50.432 1.00 31.37 163 THR L CA 1
ATOM 2881 C C . THR B 2 163 ? 24.930 -26.969 -51.433 1.00 36.42 163 THR L C 1
ATOM 2882 O O . THR B 2 163 ? 25.259 -25.816 -51.142 1.00 39.78 163 THR L O 1
ATOM 2886 N N . THR B 2 164 ? 24.450 -27.301 -52.618 1.00 34.17 164 THR L N 1
ATOM 2887 C CA . THR B 2 164 ? 23.919 -26.281 -53.507 1.00 39.94 164 THR L CA 1
ATOM 2888 C C . THR B 2 164 ? 22.597 -25.781 -52.945 1.00 42.18 164 THR L C 1
ATOM 2889 O O . THR B 2 164 ? 21.722 -26.595 -52.617 1.00 39.83 164 THR L O 1
ATOM 2893 N N . PRO B 2 165 ? 22.407 -24.475 -52.791 1.00 36.53 165 PRO L N 1
ATOM 2894 C CA . PRO B 2 165 ? 21.164 -23.972 -52.203 1.00 44.36 165 PRO L CA 1
ATOM 2895 C C . PRO B 2 165 ? 19.962 -24.269 -53.087 1.00 39.16 165 PRO L C 1
ATOM 2896 O O . PRO B 2 165 ? 20.060 -24.311 -54.315 1.00 47.04 165 PRO L O 1
ATOM 2900 N N . SER B 2 166 ? 18.818 -24.484 -52.443 1.00 42.99 166 SER L N 1
ATOM 2901 C CA . SER B 2 166 ? 17.579 -24.778 -53.149 1.00 49.52 166 SER L CA 1
ATOM 2902 C C . SER B 2 166 ? 16.413 -24.133 -52.416 1.00 38.47 166 SER L C 1
ATOM 2903 O O . SER B 2 166 ? 16.459 -23.933 -51.200 1.00 45.95 166 SER L O 1
ATOM 2906 N N . LYS B 2 167 ? 15.364 -23.810 -53.167 1.00 43.80 167 LYS L N 1
ATOM 2907 C CA . LYS B 2 167 ? 14.200 -23.166 -52.574 1.00 46.71 167 LYS L CA 1
ATOM 2908 C C . LYS B 2 167 ? 13.400 -24.169 -51.750 1.00 51.85 167 LYS L C 1
ATOM 2909 O O . LYS B 2 167 ? 13.248 -25.332 -52.134 1.00 51.17 167 LYS L O 1
ATOM 2911 N N . GLN B 2 168 ? 12.897 -23.713 -50.604 1.00 46.87 168 GLN L N 1
ATOM 2912 C CA . GLN B 2 168 ? 12.079 -24.535 -49.728 1.00 52.16 168 GLN L CA 1
ATOM 2913 C C . GLN B 2 168 ? 10.602 -24.201 -49.943 1.00 64.45 168 GLN L C 1
ATOM 2914 O O . GLN B 2 168 ? 10.239 -23.444 -50.850 1.00 50.46 168 GLN L O 1
ATOM 2920 N N . SER B 2 169 ? 9.738 -24.766 -49.093 1.00 64.16 169 SER L N 1
ATOM 2921 C CA . SER B 2 169 ? 8.297 -24.608 -49.277 1.00 73.64 169 SER L CA 1
ATOM 2922 C C . SER B 2 169 ? 7.862 -23.153 -49.155 1.00 72.00 169 SER L C 1
ATOM 2923 O O . SER B 2 169 ? 6.845 -22.761 -49.739 1.00 70.86 169 SER L O 1
ATOM 2926 N N . ASN B 2 170 ? 8.612 -22.342 -48.409 1.00 67.53 170 ASN L N 1
ATOM 2927 C CA . ASN B 2 170 ? 8.284 -20.939 -48.197 1.00 75.71 170 ASN L CA 1
ATOM 2928 C C . ASN B 2 170 ? 8.825 -20.028 -49.297 1.00 73.49 170 ASN L C 1
ATOM 2929 O O . ASN B 2 170 ? 8.906 -18.811 -49.093 1.00 77.83 170 ASN L O 1
ATOM 2934 N N . ASN B 2 171 ? 9.204 -20.591 -50.445 1.00 59.89 171 ASN L N 1
ATOM 2935 C CA . ASN B 2 171 ? 9.753 -19.848 -51.580 1.00 58.30 171 ASN L CA 1
ATOM 2936 C C . ASN B 2 171 ? 11.061 -19.137 -51.236 1.00 57.75 171 ASN L C 1
ATOM 2937 O O . ASN B 2 171 ? 11.463 -18.204 -51.936 1.00 62.16 171 ASN L O 1
ATOM 2942 N N . LYS B 2 172 ? 11.739 -19.561 -50.172 1.00 46.39 172 LYS L N 1
ATOM 2943 C CA . LYS B 2 172 ? 13.051 -19.039 -49.816 1.00 53.67 172 LYS L CA 1
ATOM 2944 C C . LYS B 2 172 ? 14.087 -20.155 -49.882 1.00 63.19 172 LYS L C 1
ATOM 2945 O O . LYS B 2 172 ? 13.756 -21.344 -49.826 1.00 57.47 172 LYS L O 1
ATOM 2951 N N . TYR B 2 173 ? 15.353 -19.756 -49.997 1.00 41.31 173 TYR L N 1
ATOM 2952 C CA . TYR B 2 173 ? 16.442 -20.700 -50.205 1.00 38.36 173 TYR L CA 1
ATOM 2953 C C . TYR B 2 173 ? 17.033 -21.174 -48.883 1.00 40.99 173 TYR L C 1
ATOM 2954 O O . TYR B 2 173 ? 17.031 -20.454 -47.880 1.00 43.00 173 TYR L O 1
ATOM 2963 N N . ALA B 2 174 ? 17.548 -22.403 -48.896 1.00 38.86 174 ALA L N 1
ATOM 2964 C CA . ALA B 2 174 ? 18.223 -22.984 -47.745 1.00 39.38 174 ALA L CA 1
ATOM 2965 C C . ALA B 2 174 ? 19.499 -23.676 -48.203 1.00 35.04 174 ALA L C 1
ATOM 2966 O O . ALA B 2 174 ? 19.635 -24.071 -49.363 1.00 44.38 174 ALA L O 1
ATOM 2968 N N . ALA B 2 175 ? 20.439 -23.816 -47.273 1.00 38.57 175 ALA L N 1
ATOM 2969 C CA . ALA B 2 175 ? 21.701 -24.482 -47.564 1.00 41.43 175 ALA L CA 1
ATOM 2970 C C . ALA B 2 175 ? 22.301 -24.995 -46.263 1.00 36.20 175 ALA L C 1
ATOM 2971 O O . ALA B 2 175 ? 21.932 -24.560 -45.169 1.00 32.13 175 ALA L O 1
ATOM 2973 N N . SER B 2 176 ? 23.231 -25.934 -46.403 1.00 31.73 176 SER L N 1
ATOM 2974 C CA . SER B 2 176 ? 23.942 -26.508 -45.272 1.00 35.28 176 SER L CA 1
ATOM 2975 C C . SER B 2 176 ? 25.405 -26.671 -45.641 1.00 27.06 176 SER L C 1
ATOM 2976 O O . SER B 2 176 ? 25.735 -26.956 -46.795 1.00 33.38 176 SER L O 1
ATOM 2979 N N . SER B 2 177 ? 26.277 -26.493 -44.656 1.00 26.57 177 SER L N 1
ATOM 2980 C CA . SER B 2 177 ? 27.690 -26.797 -44.813 1.00 29.56 177 SER L CA 1
ATOM 2981 C C . SER B 2 177 ? 28.125 -27.657 -43.637 1.00 30.10 177 SER L C 1
ATOM 2982 O O . SER B 2 177 ? 27.754 -27.382 -42.491 1.00 24.86 177 SER L O 1
ATOM 2985 N N . TYR B 2 178 ? 28.900 -28.696 -43.925 1.00 27.48 178 TYR L N 1
ATOM 2986 C CA . TYR B 2 178 ? 29.370 -29.633 -42.920 1.00 28.78 178 TYR L CA 1
ATOM 2987 C C . TYR B 2 178 ? 30.889 -29.628 -42.891 1.00 32.30 178 TYR L C 1
ATOM 2988 O O . TYR B 2 178 ? 31.537 -29.640 -43.942 1.00 33.00 178 TYR L O 1
ATOM 2997 N N . LEU B 2 179 ? 31.453 -29.605 -41.687 1.00 32.14 179 LEU L N 1
ATOM 2998 C CA . LEU B 2 179 ? 32.895 -29.704 -41.492 1.00 25.22 179 LEU L CA 1
ATOM 2999 C C . LEU B 2 179 ? 33.175 -30.935 -40.639 1.00 29.63 179 LEU L C 1
ATOM 3000 O O . LEU B 2 179 ? 32.792 -30.984 -39.465 1.00 27.11 179 LEU L O 1
ATOM 3005 N N . SER B 2 180 ? 33.834 -31.927 -41.230 1.00 24.90 180 SER L N 1
ATOM 3006 C CA . SER B 2 180 ? 34.193 -33.148 -40.526 1.00 31.74 180 SER L CA 1
ATOM 3007 C C . SER B 2 180 ? 35.589 -33.016 -39.934 1.00 26.57 180 SER L C 1
ATOM 3008 O O . SER B 2 180 ? 36.518 -32.577 -40.617 1.00 34.03 180 SER L O 1
ATOM 3011 N N . LEU B 2 181 ? 35.723 -33.394 -38.661 1.00 34.72 181 LEU L N 1
ATOM 3012 C CA . LEU B 2 181 ? 36.982 -33.341 -37.926 1.00 29.86 181 LEU L CA 1
ATOM 3013 C C . LEU B 2 181 ? 37.144 -34.627 -37.134 1.00 32.54 181 LEU L C 1
ATOM 3014 O O . LEU B 2 181 ? 36.196 -35.399 -36.965 1.00 31.24 181 LEU L O 1
ATOM 3019 N N . THR B 2 182 ? 38.359 -34.851 -36.630 1.00 31.79 182 THR L N 1
ATOM 3020 C CA . THR B 2 182 ? 38.513 -35.843 -35.581 1.00 30.25 182 THR L CA 1
ATOM 3021 C C . THR B 2 182 ? 38.135 -35.212 -34.245 1.00 36.14 182 THR L C 1
ATOM 3022 O O . THR B 2 182 ? 38.181 -33.987 -34.089 1.00 40.56 182 THR L O 1
ATOM 3026 N N . PRO B 2 183 ? 37.725 -36.026 -33.267 1.00 41.92 183 PRO L N 1
ATOM 3027 C CA . PRO B 2 183 ? 37.454 -35.462 -31.933 1.00 34.72 183 PRO L CA 1
ATOM 3028 C C . PRO B 2 183 ? 38.628 -34.691 -31.349 1.00 41.44 183 PRO L C 1
ATOM 3029 O O . PRO B 2 183 ? 38.420 -33.652 -30.709 1.00 36.24 183 PRO L O 1
ATOM 3033 N N . GLU B 2 184 ? 39.862 -35.157 -31.555 1.00 33.23 184 GLU L N 1
ATOM 3034 C CA . GLU B 2 184 ? 40.995 -34.433 -30.987 1.00 37.02 184 GLU L CA 1
ATOM 3035 C C . GLU B 2 184 ? 41.244 -33.117 -31.717 1.00 41.62 184 GLU L C 1
ATOM 3036 O O . GLU B 2 184 ? 41.720 -32.157 -31.104 1.00 35.82 184 GLU L O 1
ATOM 3042 N N . GLN B 2 185 ? 40.927 -33.043 -33.013 1.00 43.00 185 GLN L N 1
ATOM 3043 C CA . GLN B 2 185 ? 41.044 -31.769 -33.718 1.00 38.54 185 GLN L CA 1
ATOM 3044 C C . GLN B 2 185 ? 39.997 -30.780 -33.232 1.00 36.50 185 GLN L C 1
ATOM 3045 O O . GLN B 2 185 ? 40.263 -29.576 -33.143 1.00 43.45 185 GLN L O 1
ATOM 3051 N N . TRP B 2 186 ? 38.797 -31.271 -32.923 1.00 39.92 186 TRP L N 1
ATOM 3052 C CA . TRP B 2 186 ? 37.764 -30.410 -32.361 1.00 42.54 186 TRP L CA 1
ATOM 3053 C C . TRP B 2 186 ? 38.154 -29.920 -30.972 1.00 45.26 186 TRP L C 1
ATOM 3054 O O . TRP B 2 186 ? 38.031 -28.728 -30.669 1.00 41.89 186 TRP L O 1
ATOM 3065 N N . LYS B 2 187 ? 38.653 -30.821 -30.124 1.00 38.17 187 LYS L N 1
ATOM 3066 C CA . LYS B 2 187 ? 38.996 -30.447 -28.759 1.00 49.92 187 LYS L CA 1
ATOM 3067 C C . LYS B 2 187 ? 40.274 -29.620 -28.673 1.00 46.96 187 LYS L C 1
ATOM 3068 O O . LYS B 2 187 ? 40.483 -28.939 -27.664 1.00 57.86 187 LYS L O 1
ATOM 3074 N N . SER B 2 188 ? 41.122 -29.648 -29.702 1.00 44.01 188 SER L N 1
ATOM 3075 C CA . SER B 2 188 ? 42.410 -28.968 -29.634 1.00 48.40 188 SER L CA 1
ATOM 3076 C C . SER B 2 188 ? 42.351 -27.505 -30.054 1.00 53.92 188 SER L C 1
ATOM 3077 O O . SER B 2 188 ? 43.251 -26.739 -29.693 1.00 57.07 188 SER L O 1
ATOM 3080 N N . HIS B 2 189 ? 41.336 -27.097 -30.809 1.00 48.89 189 HIS L N 1
ATOM 3081 C CA . HIS B 2 189 ? 41.251 -25.718 -31.262 1.00 49.55 189 HIS L CA 1
ATOM 3082 C C . HIS B 2 189 ? 40.442 -24.873 -30.287 1.00 44.12 189 HIS L C 1
ATOM 3083 O O . HIS B 2 189 ? 39.608 -25.380 -29.533 1.00 42.04 189 HIS L O 1
ATOM 3090 N N . ARG B 2 190 ? 40.709 -23.567 -30.302 1.00 38.68 190 ARG L N 1
ATOM 3091 C CA . ARG B 2 190 ? 39.959 -22.660 -29.443 1.00 41.20 190 ARG L CA 1
ATOM 3092 C C . ARG B 2 190 ? 38.526 -22.502 -29.932 1.00 38.10 190 ARG L C 1
ATOM 3093 O O . ARG B 2 190 ? 37.594 -22.432 -29.122 1.00 34.64 190 ARG L O 1
ATOM 3095 N N . SER B 2 191 ? 38.327 -22.455 -31.248 1.00 35.69 191 SER L N 1
ATOM 3096 C CA . SER B 2 191 ? 36.989 -22.286 -31.798 1.00 35.58 191 SER L CA 1
ATOM 3097 C C . SER B 2 191 ? 36.995 -22.605 -33.285 1.00 37.91 191 SER L C 1
ATOM 3098 O O . SER B 2 191 ? 38.044 -22.632 -33.935 1.00 32.93 191 SER L O 1
ATOM 3101 N N . TYR B 2 192 ? 35.794 -22.832 -33.813 1.00 32.28 192 TYR L N 1
ATOM 3102 C CA . TYR B 2 192 ? 35.554 -22.979 -35.240 1.00 28.71 192 TYR L CA 1
ATOM 3103 C C . TYR B 2 192 ? 34.413 -22.051 -35.635 1.00 33.36 192 TYR L C 1
ATOM 3104 O O . TYR B 2 192 ? 33.489 -21.826 -34.847 1.00 32.76 192 TYR L O 1
ATOM 3113 N N . SER B 2 193 ? 34.472 -21.516 -36.852 1.00 25.04 193 SER L N 1
ATOM 3114 C CA . SER B 2 193 ? 33.466 -20.578 -37.335 1.00 31.32 193 SER L CA 1
ATOM 3115 C C . SER B 2 193 ? 33.016 -20.956 -38.739 1.00 27.58 193 SER L C 1
ATOM 3116 O O . SER B 2 193 ? 33.797 -21.484 -39.533 1.00 30.88 193 SER L O 1
ATOM 3119 N N . CYS B 2 194 ? 31.746 -20.684 -39.046 1.00 26.82 194 CYS L N 1
ATOM 3120 C CA . CYS B 2 194 ? 31.279 -20.702 -40.427 1.00 33.29 194 CYS L CA 1
ATOM 3121 C C . CYS B 2 194 ? 30.843 -19.294 -40.799 1.00 31.87 194 CYS L C 1
ATOM 3122 O O . CYS B 2 194 ? 30.078 -18.658 -40.066 1.00 30.39 194 CYS L O 1
ATOM 3125 N N . GLN B 2 195 ? 31.377 -18.800 -41.911 1.00 30.64 195 GLN L N 1
ATOM 3126 C CA . GLN B 2 195 ? 31.088 -17.471 -42.427 1.00 33.21 195 GLN L CA 1
ATOM 3127 C C . GLN B 2 195 ? 30.197 -17.614 -43.649 1.00 35.88 195 GLN L C 1
ATOM 3128 O O . GLN B 2 195 ? 30.545 -18.331 -44.594 1.00 35.11 195 GLN L O 1
ATOM 3134 N N . VAL B 2 196 ? 29.056 -16.933 -43.630 1.00 28.92 196 VAL L N 1
ATOM 3135 C CA . VAL B 2 196 ? 28.079 -17.006 -44.708 1.00 30.12 196 VAL L CA 1
ATOM 3136 C C . VAL B 2 196 ? 27.983 -15.631 -45.345 1.00 36.91 196 VAL L C 1
ATOM 3137 O O . VAL B 2 196 ? 27.530 -14.676 -44.702 1.00 35.90 196 VAL L O 1
ATOM 3141 N N . THR B 2 197 ? 28.403 -15.529 -46.602 1.00 29.99 197 THR L N 1
ATOM 3142 C CA . THR B 2 197 ? 28.344 -14.278 -47.348 1.00 35.80 197 THR L CA 1
ATOM 3143 C C . THR B 2 197 ? 27.170 -14.329 -48.316 1.00 37.38 197 THR L C 1
ATOM 3144 O O . THR B 2 197 ? 27.070 -15.251 -49.132 1.00 41.74 197 THR L O 1
ATOM 3148 N N . HIS B 2 198 ? 26.290 -13.336 -48.228 1.00 39.67 198 HIS L N 1
ATOM 3149 C CA . HIS B 2 198 ? 25.095 -13.273 -49.064 1.00 44.53 198 HIS L CA 1
ATOM 3150 C C . HIS B 2 198 ? 24.935 -11.838 -49.539 1.00 45.60 198 HIS L C 1
ATOM 3151 O O . HIS B 2 198 ? 24.698 -10.941 -48.725 1.00 47.85 198 HIS L O 1
ATOM 3158 N N . GLU B 2 199 ? 25.078 -11.623 -50.848 1.00 53.40 199 GLU L N 1
ATOM 3159 C CA . GLU B 2 199 ? 24.912 -10.300 -51.453 1.00 48.32 199 GLU L CA 1
ATOM 3160 C C . GLU B 2 199 ? 25.872 -9.283 -50.832 1.00 52.43 199 GLU L C 1
ATOM 3161 O O . GLU B 2 199 ? 25.486 -8.171 -50.462 1.00 47.06 199 GLU L O 1
ATOM 3167 N N . GLY B 2 200 ? 27.137 -9.683 -50.703 1.00 56.86 200 GLY L N 1
ATOM 3168 C CA . GLY B 2 200 ? 28.192 -8.794 -50.269 1.00 54.79 200 GLY L CA 1
ATOM 3169 C C . GLY B 2 200 ? 28.379 -8.672 -48.769 1.00 56.32 200 GLY L C 1
ATOM 3170 O O . GLY B 2 200 ? 29.419 -8.167 -48.331 1.00 55.17 200 GLY L O 1
ATOM 3171 N N . SER B 2 201 ? 27.416 -9.112 -47.966 1.00 45.94 201 SER L N 1
ATOM 3172 C CA . SER B 2 201 ? 27.517 -9.010 -46.519 1.00 40.63 201 SER L CA 1
ATOM 3173 C C . SER B 2 201 ? 27.655 -10.395 -45.900 1.00 37.75 201 SER L C 1
ATOM 3174 O O . SER B 2 201 ? 27.165 -11.390 -46.442 1.00 38.27 201 SER L O 1
ATOM 3177 N N . THR B 2 202 ? 28.324 -10.451 -44.752 1.00 34.26 202 THR L N 1
ATOM 3178 C CA . THR B 2 202 ? 28.744 -11.707 -44.149 1.00 34.50 202 THR L CA 1
ATOM 3179 C C . THR B 2 202 ? 28.158 -11.862 -42.753 1.00 39.81 202 THR L C 1
ATOM 3180 O O . THR B 2 202 ? 28.126 -10.907 -41.970 1.00 33.24 202 THR L O 1
ATOM 3184 N N . VAL B 2 203 ? 27.697 -13.073 -42.450 1.00 33.95 203 VAL L N 1
ATOM 3185 C CA . VAL B 2 203 ? 27.296 -13.465 -41.105 1.00 38.08 203 VAL L CA 1
ATOM 3186 C C . VAL B 2 203 ? 28.189 -14.621 -40.676 1.00 36.20 203 VAL L C 1
ATOM 3187 O O . VAL B 2 203 ? 28.351 -15.596 -41.420 1.00 28.63 203 VAL L O 1
ATOM 3191 N N . GLU B 2 204 ? 28.770 -14.509 -39.485 1.00 31.52 204 GLU L N 1
ATOM 3192 C CA . GLU B 2 204 ? 29.676 -15.518 -38.954 1.00 34.08 204 GLU L CA 1
ATOM 3193 C C . GLU B 2 204 ? 29.172 -16.001 -37.601 1.00 36.14 204 GLU L C 1
ATOM 3194 O O . GLU B 2 204 ? 28.940 -15.193 -36.697 1.00 32.43 204 GLU L O 1
ATOM 3200 N N . LYS B 2 205 ? 29.004 -17.313 -37.469 1.00 29.50 205 LYS L N 1
ATOM 3201 C CA . LYS B 2 205 ? 28.716 -17.951 -36.194 1.00 27.39 205 LYS L CA 1
ATOM 3202 C C . LYS B 2 205 ? 29.933 -18.757 -35.752 1.00 34.36 205 LYS L C 1
ATOM 3203 O O . LYS B 2 205 ? 30.669 -19.299 -36.581 1.00 30.00 205 LYS L O 1
ATOM 3209 N N . THR B 2 206 ? 30.140 -18.834 -34.439 1.00 26.03 206 THR L N 1
ATOM 3210 C CA . THR B 2 206 ? 31.323 -19.470 -33.873 1.00 28.47 206 THR L CA 1
ATOM 3211 C C . THR B 2 206 ? 30.922 -20.413 -32.746 1.00 31.85 206 THR L C 1
ATOM 3212 O O . THR B 2 206 ? 29.983 -20.131 -31.997 1.00 30.12 206 THR L O 1
ATOM 3216 N N . VAL B 2 207 ? 31.631 -21.544 -32.636 1.00 24.76 207 VAL L N 1
ATOM 3217 C CA . VAL B 2 207 ? 31.444 -22.488 -31.543 1.00 27.52 207 VAL L CA 1
ATOM 3218 C C . VAL B 2 207 ? 32.807 -22.903 -31.004 1.00 34.49 207 VAL L C 1
ATOM 3219 O O . VAL B 2 207 ? 33.831 -22.806 -31.684 1.00 34.88 207 VAL L O 1
ATOM 3223 N N . ALA B 2 208 ? 32.805 -23.373 -29.763 1.00 37.46 208 ALA L N 1
ATOM 3224 C CA . ALA B 2 208 ? 34.019 -23.746 -29.056 1.00 35.90 208 ALA L CA 1
ATOM 3225 C C . ALA B 2 208 ? 33.760 -24.987 -28.233 1.00 40.71 208 ALA L C 1
ATOM 3226 O O . ALA B 2 208 ? 32.628 -25.215 -27.775 1.00 46.77 208 ALA L O 1
ATOM 3228 N N . PRO B 2 209 ? 34.780 -25.841 -28.029 1.00 37.24 209 PRO L N 1
ATOM 3229 C CA . PRO B 2 209 ? 34.641 -27.043 -27.204 1.00 47.15 209 PRO L CA 1
ATOM 3230 C C . PRO B 2 209 ? 34.856 -26.766 -25.717 1.00 40.06 209 PRO L C 1
ATOM 3231 O O . PRO B 2 209 ? 33.880 -26.557 -24.999 1.00 45.78 209 PRO L O 1
ATOM 3235 N N . ARG C 3 4 ? -18.604 -43.373 -80.918 1.00 51.92 815 ARG A N 1
ATOM 3236 C CA . ARG C 3 4 ? -17.912 -43.686 -79.671 0.83 55.95 815 ARG A CA 1
ATOM 3237 C C . ARG C 3 4 ? -16.564 -42.975 -79.590 0.73 55.83 815 ARG A C 1
ATOM 3238 O O . ARG C 3 4 ? -15.830 -42.905 -80.576 1.00 58.97 815 ARG A O 1
ATOM 3240 N N . SER C 3 5 ? -16.241 -42.451 -78.409 0.98 55.42 816 SER A N 1
ATOM 3241 C CA . SER C 3 5 ? -14.996 -41.731 -78.177 1.00 45.65 816 SER A CA 1
ATOM 3242 C C . SER C 3 5 ? -14.150 -42.474 -77.152 0.86 42.57 816 SER A C 1
ATOM 3243 O O . SER C 3 5 ? -14.626 -42.786 -76.055 1.00 46.19 816 SER A O 1
ATOM 3246 N N . PHE C 3 6 ? -12.903 -42.753 -77.515 1.00 37.67 817 PHE A N 1
ATOM 3247 C CA . PHE C 3 6 ? -11.913 -43.279 -76.590 1.00 35.07 817 PHE A CA 1
ATOM 3248 C C . PHE C 3 6 ? -11.154 -42.118 -75.956 0.86 29.43 817 PHE A C 1
ATOM 3249 O O . PHE C 3 6 ? -11.324 -40.956 -76.333 0.96 24.78 817 PHE A O 1
ATOM 3257 N N . ILE C 3 7 ? -10.293 -42.442 -74.988 1.00 23.33 818 ILE A N 1
ATOM 3258 C CA . ILE C 3 7 ? -9.709 -41.399 -74.147 1.00 19.55 818 ILE A CA 1
ATOM 3259 C C . ILE C 3 7 ? -8.886 -40.421 -74.983 1.00 24.84 818 ILE A C 1
ATOM 3260 O O . ILE C 3 7 ? -8.873 -39.215 -74.709 0.98 25.50 818 ILE A O 1
ATOM 3265 N N . GLU C 3 8 ? -8.211 -40.908 -76.031 1.00 22.65 819 GLU A N 1
ATOM 3266 C CA . GLU C 3 8 ? -7.453 -39.990 -76.881 1.00 28.62 819 GLU A CA 1
ATOM 3267 C C . GLU C 3 8 ? -8.373 -39.109 -77.720 0.94 30.55 819 GLU A C 1
ATOM 3268 O O . GLU C 3 8 ? -8.040 -37.947 -77.983 1.00 27.39 819 GLU A O 1
ATOM 3274 N N . ASP C 3 9 ? -9.521 -39.637 -78.153 1.00 29.67 820 ASP A N 1
ATOM 3275 C CA . ASP C 3 9 ? -10.519 -38.794 -78.803 1.00 29.01 820 ASP A CA 1
ATOM 3276 C C . ASP C 3 9 ? -11.019 -37.722 -77.844 1.00 28.67 820 ASP A C 1
ATOM 3277 O O . ASP C 3 9 ? -11.076 -36.537 -78.192 0.89 27.72 820 ASP A O 1
ATOM 3282 N N . LEU C 3 10 ? -11.377 -38.124 -76.622 1.00 26.49 821 LEU A N 1
ATOM 3283 C CA . LEU C 3 10 ? -11.923 -37.175 -75.657 0.88 29.66 821 LEU A CA 1
ATOM 3284 C C . LEU C 3 10 ? -10.914 -36.090 -75.307 0.96 29.95 821 LEU A C 1
ATOM 3285 O O . LEU C 3 10 ? -11.283 -34.922 -75.144 0.82 25.08 821 LEU A O 1
ATOM 3290 N N . LEU C 3 11 ? -9.633 -36.449 -75.205 1.00 24.45 822 LEU A N 1
ATOM 3291 C CA . LEU C 3 11 ? -8.632 -35.498 -74.734 1.00 24.42 822 LEU A CA 1
ATOM 3292 C C . LEU C 3 11 ? -7.985 -34.687 -75.851 1.00 25.87 822 LEU A C 1
ATOM 3293 O O . LEU C 3 11 ? -7.777 -33.480 -75.688 0.97 24.09 822 LEU A O 1
ATOM 3298 N N . PHE C 3 12 ? -7.658 -35.311 -76.980 1.00 27.30 823 PHE A N 1
ATOM 3299 C CA . PHE C 3 12 ? -6.733 -34.693 -77.924 1.00 33.13 823 PHE A CA 1
ATOM 3300 C C . PHE C 3 12 ? -7.320 -34.398 -79.295 1.00 32.26 823 PHE A C 1
ATOM 3301 O O . PHE C 3 12 ? -6.972 -33.378 -79.891 0.84 35.62 823 PHE A O 1
ATOM 3309 N N . ASN C 3 13 ? -8.192 -35.252 -79.827 0.99 35.51 824 ASN A N 1
ATOM 3310 C CA . ASN C 3 13 ? -8.639 -35.086 -81.207 1.00 34.41 824 ASN A CA 1
ATOM 3311 C C . ASN C 3 13 ? -9.529 -33.856 -81.334 1.00 39.30 824 ASN A C 1
ATOM 3312 O O . ASN C 3 13 ? -10.547 -33.740 -80.645 0.82 37.67 824 ASN A O 1
ATOM 3317 N N . LYS C 3 14 ? -9.139 -32.934 -82.211 1.00 42.79 825 LYS A N 1
ATOM 3318 C CA . LYS C 3 14 ? -9.896 -31.704 -82.418 0.80 42.02 825 LYS A CA 1
ATOM 3319 C C . LYS C 3 14 ? -11.036 -31.919 -83.409 0.79 49.61 825 LYS A C 1
ATOM 3320 O O . LYS C 3 14 ? -12.085 -31.280 -83.313 0.87 51.73 825 LYS A O 1
#

Sequence (446 aa):
QVQLQESGPGLVQPSQTLTLTCTVSGDSISNEDYHWTWIRQHPGKGLEWMGYLQYSGNTNYNPSLKSRMTISVDTSKNQFSLRLNSVTAADTAVYFCATSIVLTGMSNKIQPFDYWGQGTLVTVSSASTKGPSVFPLAPSSKSTSGGTAALGCLVKDYFPEPVTVSWNSGALTSGVHTFPAVLQSSGLYSLSSVVTVPSSSLGTQTYICNVNHKPSNTKVDKRVEPKYELTQPPSVSVSPGQMARITCSGEALPKKYAYWYQQKGGQFPVLVIYKDTERPSGIPERFSGSSSGTIVTLTISGVQPEDEADYYCLSADTSGTWVFGGGTKLTVLGQPKAAPSVTLFPPSSEELQANKATLVCLISDFYPGAVTVAWKADSSPVKAGVETTTPSKQSNNKYAASSYLSLTPEQWKSHRSYSCQVTHEGSTVEKTVAPRSFIEDLLFNK

Radius of gyration: 24.55 Å; Cα contacts (8 Å, |Δi|>4): 1150; chains: 3; bounding box: 64×52×66 Å

Nearest PDB structures (foldseek):
  7u09-assembly1_H  TM=1.004E+00  e=7.507E-44  Homo sapiens
  7ps6-assembly1_H  TM=9.356E-01  e=1.810E-34  Homo sapiens
  5w1k-assembly2_D  TM=9.227E-01  e=2.535E-32  Homo sapiens
  7y0v-assembly1_H  TM=9.064E-01  e=7.391E-32  Homo sapiens
  7v0p-assembly1_E  TM=8.945E-01  e=1.664E-15  Homo sapiens